Protein AF-A0A2I1HQH7-F1 (afdb_monomer_lite)

pLDDT: mean 82.27, std 16.06, range [28.66, 98.12]

Secondary structure (DSSP, 8-state):
--------SS--HHHHHHHHHHHHHHHSPSS-EEE--S-HHHHHHHHHHHT---HHHHHT-TTHHHHHHHHHHHHHTT-EEE---HHHHHHHHHHHHHHHHHTTSS----------GGGG---S---EETTEE--S-HHHHHHHHHHHHHHHHHHT-TTSHHHHTTGGG--B-HHHHHHHHTTTTTS-TT---HHHHHHHHHHHHHHTT-S--HHHHHHTTBTT---SB-TTT-SS-B--HHHHHH-TTSSS-HHHHHHHHHHHHHHHHHHTT-HHHHHHHHHHHHHHHHHHHSBPSSSTTSBTHHHHHTTPPBTHHHHS-S-HHHHHHHHHHHHHHHHHHIIIIIHHHHHHHHHHHHHTT--TTTTTSBPPGGGSSSS-------TTHHHHHHHHHHHHHHHHHHHHHHHHHHHHHHHHHHHHHHHTT---SS-STT--------------

Structure (mmCIF, N/CA/C/O backbone):
data_AF-A0A2I1HQH7-F1
#
_entry.id   AF-A0A2I1HQH7-F1
#
loop_
_atom_site.group_PDB
_atom_site.id
_atom_site.type_symbol
_atom_site.label_atom_id
_atom_site.label_alt_id
_atom_site.label_comp_id
_atom_site.label_asym_id
_atom_site.label_entity_id
_atom_site.label_seq_id
_atom_site.pdbx_PDB_ins_code
_atom_site.Cartn_x
_atom_site.Cartn_y
_atom_site.Cartn_z
_atom_site.occupancy
_atom_site.B_iso_or_equiv
_atom_site.auth_seq_id
_atom_site.auth_comp_id
_atom_site.auth_asym_id
_atom_site.auth_atom_id
_atom_site.pdbx_PDB_model_num
ATOM 1 N N . MET A 1 1 ? 28.723 6.413 -45.906 1.00 54.91 1 MET A N 1
ATOM 2 C CA . MET A 1 1 ? 28.422 6.917 -44.550 1.00 54.91 1 MET A CA 1
ATOM 3 C C . MET A 1 1 ? 26.971 6.605 -44.263 1.00 54.91 1 MET A C 1
ATOM 5 O O . MET A 1 1 ? 26.124 7.120 -44.978 1.00 54.91 1 MET A O 1
ATOM 9 N N . PHE A 1 2 ? 26.699 5.736 -43.292 1.00 55.69 2 PHE A N 1
ATOM 10 C CA . PHE A 1 2 ? 25.333 5.414 -42.885 1.00 55.69 2 PHE A CA 1
ATOM 11 C C . PHE A 1 2 ? 24.906 6.326 -41.736 1.00 55.69 2 PHE A C 1
ATOM 13 O O . PHE A 1 2 ? 25.672 6.555 -40.801 1.00 55.69 2 PHE A O 1
ATOM 20 N N . LEU A 1 3 ? 23.699 6.872 -41.844 1.00 57.94 3 LEU A N 1
ATOM 21 C CA . LEU A 1 3 ? 23.065 7.704 -40.829 1.00 57.94 3 LEU A CA 1
ATOM 22 C C . LEU A 1 3 ? 21.752 7.032 -40.447 1.00 57.94 3 LEU A C 1
ATOM 24 O O . LEU A 1 3 ? 20.877 6.876 -41.297 1.00 57.94 3 LEU A O 1
ATOM 28 N N . ALA A 1 4 ? 21.629 6.637 -39.186 1.00 59.06 4 ALA A N 1
ATOM 29 C CA . ALA A 1 4 ? 20.387 6.121 -38.635 1.00 59.06 4 ALA A CA 1
ATOM 30 C C . ALA A 1 4 ? 19.684 7.253 -37.881 1.00 59.06 4 ALA A C 1
ATOM 32 O O . ALA A 1 4 ? 20.238 7.804 -36.930 1.00 59.06 4 ALA A O 1
ATOM 33 N N . ASN A 1 5 ? 18.473 7.597 -38.316 1.00 57.72 5 ASN A N 1
ATOM 34 C CA . ASN A 1 5 ? 17.566 8.458 -37.565 1.00 57.72 5 ASN A CA 1
ATOM 35 C C . ASN A 1 5 ? 16.448 7.579 -37.012 1.00 57.72 5 ASN A C 1
ATOM 37 O O . ASN A 1 5 ? 15.877 6.779 -37.748 1.00 57.72 5 ASN A O 1
ATOM 41 N N . TYR A 1 6 ? 16.150 7.728 -35.726 1.00 61.06 6 TYR A N 1
ATOM 42 C CA . TYR A 1 6 ? 15.091 6.986 -35.056 1.00 61.06 6 TYR A CA 1
ATOM 43 C C . TYR A 1 6 ? 13.933 7.934 -34.737 1.00 61.06 6 TYR A C 1
ATOM 45 O O . TYR A 1 6 ? 14.105 8.894 -33.986 1.00 61.06 6 TYR A O 1
ATOM 53 N N . GLU A 1 7 ? 12.763 7.670 -35.314 1.00 51.16 7 GLU A N 1
ATOM 54 C CA . GLU A 1 7 ? 11.510 8.331 -34.953 1.00 51.16 7 GLU A CA 1
ATOM 55 C C . GLU A 1 7 ? 10.745 7.397 -34.015 1.00 51.16 7 GLU A C 1
ATOM 57 O O . GLU A 1 7 ? 10.178 6.397 -34.445 1.00 51.16 7 GLU A O 1
ATOM 62 N N . GLY A 1 8 ? 10.750 7.684 -32.714 1.00 52.06 8 GLY A N 1
ATOM 63 C CA . GLY A 1 8 ? 10.034 6.841 -31.765 1.00 52.06 8 GLY A CA 1
ATOM 64 C C . GLY A 1 8 ? 9.784 7.498 -30.419 1.00 52.06 8 GLY A C 1
ATOM 65 O O . GLY A 1 8 ? 10.428 8.472 -30.030 1.00 52.06 8 GLY A O 1
ATOM 66 N N . ILE A 1 9 ? 8.808 6.945 -29.706 1.00 47.72 9 ILE A N 1
ATOM 67 C CA . ILE A 1 9 ? 8.349 7.426 -28.406 1.00 47.72 9 ILE A CA 1
ATOM 68 C C . ILE A 1 9 ? 9.014 6.560 -27.326 1.00 47.72 9 ILE A C 1
ATOM 70 O O . ILE A 1 9 ? 8.773 5.360 -27.268 1.00 47.72 9 ILE A O 1
ATOM 74 N N . ASN A 1 10 ? 9.821 7.173 -26.450 1.00 54.28 10 ASN A N 1
ATOM 75 C CA . ASN A 1 10 ? 10.355 6.573 -25.213 1.00 54.28 10 ASN A CA 1
ATOM 76 C C . ASN A 1 10 ? 11.191 5.273 -25.348 1.00 54.28 10 ASN A C 1
ATOM 78 O O . ASN A 1 10 ? 11.140 4.424 -24.457 1.00 54.28 10 ASN A O 1
ATOM 82 N N . GLU A 1 11 ? 12.016 5.105 -26.389 1.00 59.31 11 GLU A N 1
ATOM 83 C CA . GLU A 1 11 ? 13.063 4.065 -26.355 1.00 59.31 11 GLU A CA 1
ATOM 84 C C . GLU A 1 11 ? 14.341 4.561 -25.660 1.00 59.31 11 GLU A C 1
ATOM 86 O O . GLU A 1 11 ? 14.730 5.723 -25.772 1.00 59.31 11 GLU A O 1
ATOM 91 N N . ASN A 1 12 ? 14.998 3.665 -24.915 1.00 76.00 12 ASN A N 1
ATOM 92 C CA . ASN A 1 12 ? 16.269 3.944 -24.249 1.00 76.00 12 ASN A CA 1
ATOM 93 C C . ASN A 1 12 ? 17.357 4.233 -25.299 1.00 76.00 12 ASN A C 1
ATOM 95 O O . ASN A 1 12 ? 17.573 3.417 -26.194 1.00 76.00 12 ASN A O 1
ATOM 99 N N . GLU A 1 13 ? 18.070 5.353 -25.152 1.00 80.00 13 GLU A N 1
ATOM 100 C CA . GLU A 1 13 ? 19.149 5.794 -26.050 1.00 80.00 13 GLU A CA 1
ATOM 101 C C . GLU A 1 13 ? 20.171 4.681 -26.346 1.00 80.00 13 GLU A C 1
ATOM 103 O O . GLU A 1 13 ? 20.564 4.479 -27.495 1.00 80.00 13 GLU A O 1
ATOM 108 N N . PHE A 1 14 ? 20.543 3.887 -25.337 1.00 83.81 14 PHE A N 1
ATOM 109 C CA . PHE A 1 14 ? 21.463 2.759 -25.507 1.00 83.81 14 PHE A CA 1
ATOM 110 C C . PHE A 1 14 ? 20.904 1.688 -26.450 1.00 83.81 14 PHE A C 1
ATOM 112 O O . PHE A 1 14 ? 21.641 1.169 -27.286 1.00 83.81 14 PHE A O 1
ATOM 119 N N . LYS A 1 15 ? 19.602 1.387 -26.361 1.00 85.25 15 LYS A N 1
ATOM 120 C CA . LYS A 1 15 ? 18.935 0.395 -27.218 1.00 85.25 15 LYS A CA 1
ATOM 121 C C . LYS A 1 15 ? 18.946 0.846 -28.679 1.00 85.25 15 LYS A C 1
ATOM 123 O O . LYS A 1 15 ? 19.287 0.062 -29.562 1.00 85.25 15 LYS A O 1
ATOM 128 N N . VAL A 1 16 ? 18.656 2.126 -28.922 1.00 82.88 16 VAL A N 1
ATOM 129 C CA . VAL A 1 16 ? 18.683 2.731 -30.265 1.00 82.88 16 VAL A CA 1
ATOM 130 C C . VAL A 1 16 ? 20.082 2.634 -30.879 1.00 82.88 16 VAL A C 1
ATOM 132 O O . VAL A 1 16 ? 20.235 2.257 -32.045 1.00 82.88 16 VAL A O 1
ATOM 135 N N . ILE A 1 17 ? 21.122 2.920 -30.092 1.00 84.31 17 ILE A N 1
ATOM 136 C CA . ILE A 1 17 ? 22.503 2.852 -30.578 1.00 84.31 17 ILE A CA 1
ATOM 137 C C . ILE A 1 17 ? 22.921 1.401 -30.854 1.00 84.31 17 ILE A C 1
ATOM 139 O O . ILE A 1 17 ? 23.508 1.140 -31.902 1.00 84.31 17 ILE A O 1
ATOM 143 N N . LEU A 1 18 ? 22.579 0.446 -29.984 1.00 88.00 18 LEU A N 1
ATOM 144 C CA . LEU A 1 18 ? 22.867 -0.977 -30.215 1.00 88.00 18 LEU A CA 1
ATOM 145 C C . LEU A 1 18 ? 22.186 -1.503 -31.486 1.00 88.00 18 LEU A C 1
ATOM 147 O O . LEU A 1 18 ? 22.831 -2.147 -32.308 1.00 88.00 18 LEU A O 1
ATOM 151 N N . ARG A 1 19 ? 20.916 -1.155 -31.710 1.00 87.19 19 ARG A N 1
ATOM 152 C CA . ARG A 1 19 ? 20.195 -1.492 -32.948 1.00 87.19 19 ARG A CA 1
ATOM 153 C C . ARG A 1 19 ? 20.834 -0.863 -34.191 1.00 87.19 19 ARG A C 1
ATOM 155 O O . ARG A 1 19 ? 20.918 -1.503 -35.235 1.00 87.19 19 ARG A O 1
ATOM 162 N N . SER A 1 20 ? 21.363 0.354 -34.072 1.00 83.44 20 SER A N 1
ATOM 163 C CA . SER A 1 20 ? 22.120 1.005 -35.154 1.00 83.44 20 SER A CA 1
ATOM 164 C C . SER A 1 20 ? 23.433 0.275 -35.470 1.00 83.44 20 SER A C 1
ATOM 166 O O . SER A 1 20 ? 23.826 0.178 -36.636 1.00 83.44 20 SER A O 1
ATOM 168 N N . ILE A 1 21 ? 24.101 -0.274 -34.449 1.00 85.25 21 ILE A N 1
ATOM 169 C CA . ILE A 1 21 ? 25.290 -1.121 -34.622 1.00 85.25 21 ILE A CA 1
ATOM 170 C C . ILE A 1 21 ? 24.912 -2.411 -35.348 1.00 85.25 21 ILE A C 1
ATOM 172 O O . ILE A 1 21 ? 25.583 -2.759 -36.312 1.00 85.25 21 ILE A O 1
ATOM 176 N N . ILE A 1 22 ? 23.819 -3.072 -34.954 1.00 87.81 22 ILE A N 1
ATOM 177 C CA . ILE A 1 22 ? 23.319 -4.287 -35.619 1.00 87.81 22 ILE A CA 1
ATOM 178 C C . ILE A 1 22 ? 23.111 -4.050 -37.118 1.00 87.81 22 ILE A C 1
ATOM 180 O O . ILE A 1 22 ? 23.617 -4.808 -37.938 1.00 87.81 22 ILE A O 1
ATOM 184 N N . LEU A 1 23 ? 22.437 -2.962 -37.491 1.00 85.12 23 LEU A N 1
ATOM 185 C CA . LEU A 1 23 ? 22.231 -2.612 -38.900 1.00 85.12 23 LEU A CA 1
ATOM 186 C C . LEU A 1 23 ? 23.542 -2.365 -39.639 1.00 85.12 23 LEU A C 1
ATOM 188 O O . LEU A 1 23 ? 23.692 -2.773 -40.784 1.00 85.12 23 LEU A O 1
ATOM 192 N N . SER A 1 24 ? 24.493 -1.705 -38.979 1.00 80.69 24 SER A N 1
ATOM 193 C CA . SER A 1 24 ? 25.812 -1.460 -39.560 1.00 80.69 24 SER A CA 1
ATOM 194 C C . SER A 1 24 ? 26.556 -2.776 -39.794 1.00 80.69 24 SER A C 1
ATOM 196 O O . SER A 1 24 ? 27.125 -2.959 -40.864 1.00 80.69 24 SER A O 1
ATOM 198 N N . LEU A 1 25 ? 26.501 -3.707 -38.835 1.00 84.44 25 LEU A N 1
ATOM 199 C CA . LEU A 1 25 ? 27.091 -5.044 -38.948 1.00 84.44 25 LEU A CA 1
ATOM 200 C C . LEU A 1 25 ? 26.479 -5.846 -40.099 1.00 84.44 25 LEU A C 1
ATOM 202 O O . LEU A 1 25 ? 27.218 -6.476 -40.844 1.00 84.44 25 LEU A O 1
ATOM 206 N N . LEU A 1 26 ? 25.160 -5.765 -40.296 1.00 83.06 26 LEU A N 1
ATOM 207 C CA . LEU A 1 26 ? 24.462 -6.450 -41.392 1.00 83.06 26 LEU A CA 1
ATOM 208 C C . LEU A 1 26 ? 24.886 -5.977 -42.793 1.00 83.06 26 LEU A C 1
ATOM 210 O O . LEU A 1 26 ? 24.655 -6.687 -43.768 1.00 83.06 26 LEU A O 1
ATOM 214 N N . ILE A 1 27 ? 25.474 -4.785 -42.906 1.00 80.44 27 ILE A N 1
ATOM 215 C CA . ILE A 1 27 ? 25.915 -4.197 -44.180 1.00 80.44 27 ILE A CA 1
ATOM 216 C C . ILE A 1 27 ? 27.404 -4.482 -44.450 1.00 80.44 27 ILE A C 1
ATOM 218 O O . ILE A 1 27 ? 27.855 -4.392 -45.592 1.00 80.44 27 ILE A O 1
ATOM 222 N N . ILE A 1 28 ? 28.183 -4.804 -43.415 1.00 77.50 28 ILE A N 1
ATOM 223 C CA . ILE A 1 28 ? 29.628 -5.037 -43.518 1.00 77.50 28 ILE A CA 1
ATOM 224 C C . ILE A 1 28 ? 29.901 -6.440 -44.088 1.00 77.50 28 ILE A C 1
ATOM 226 O O . ILE A 1 28 ? 29.181 -7.393 -43.805 1.00 77.50 28 ILE A O 1
ATOM 230 N N . SER A 1 29 ? 30.948 -6.566 -44.909 1.00 61.41 29 SER A N 1
ATOM 231 C CA . SER A 1 29 ? 31.402 -7.840 -45.481 1.00 61.41 29 SER A CA 1
ATOM 232 C C . SER A 1 29 ? 32.109 -8.728 -44.450 1.00 61.41 29 SER A C 1
ATOM 234 O O . SER A 1 29 ? 32.715 -8.225 -43.504 1.00 61.41 29 SER A O 1
ATOM 236 N N . GLU A 1 30 ? 32.086 -10.047 -44.657 1.00 74.69 30 GLU A N 1
ATOM 237 C CA . GLU A 1 30 ? 32.784 -11.028 -43.807 1.00 74.69 30 GLU A CA 1
ATOM 238 C C . GLU A 1 30 ? 34.279 -10.682 -43.633 1.00 74.69 30 GLU A C 1
ATOM 240 O O . GLU A 1 30 ? 34.889 -10.150 -44.565 1.00 74.69 30 GLU A O 1
ATOM 245 N N . LYS A 1 31 ? 34.871 -11.002 -42.467 1.00 75.50 31 LYS A N 1
ATOM 246 C CA . LYS A 1 31 ? 36.291 -10.746 -42.129 1.00 75.50 31 LYS A CA 1
ATOM 247 C C . LYS A 1 31 ? 36.698 -9.270 -42.215 1.00 75.50 31 LYS A C 1
ATOM 249 O O . LYS A 1 31 ? 37.565 -8.888 -43.003 1.00 75.50 31 LYS A O 1
ATOM 254 N N . SER A 1 32 ? 36.051 -8.436 -41.406 1.00 74.94 32 SER A N 1
ATOM 255 C CA . SER A 1 32 ? 36.302 -6.992 -41.358 1.00 74.94 32 SER A CA 1
ATOM 256 C C . SER A 1 32 ? 36.719 -6.529 -39.964 1.00 74.94 32 SER A C 1
ATOM 258 O O . SER A 1 32 ? 36.169 -6.990 -38.964 1.00 74.94 32 SER A O 1
ATOM 260 N N . ASP A 1 33 ? 37.602 -5.532 -39.912 1.00 70.81 33 ASP A N 1
ATOM 261 C CA . ASP A 1 33 ? 37.966 -4.833 -38.677 1.00 70.81 33 ASP A CA 1
ATOM 262 C C . ASP A 1 33 ? 37.023 -3.651 -38.436 1.00 70.81 33 ASP A C 1
ATOM 264 O O . ASP A 1 33 ? 36.843 -2.785 -39.303 1.00 70.81 33 ASP A O 1
ATOM 268 N N . ILE A 1 34 ? 36.441 -3.567 -37.238 1.00 72.94 34 ILE A N 1
ATOM 269 C CA . ILE A 1 34 ? 35.507 -2.498 -36.877 1.00 72.94 34 ILE A CA 1
ATOM 270 C C . ILE A 1 34 ? 36.078 -1.656 -35.741 1.00 72.94 34 ILE A C 1
ATOM 272 O O . ILE A 1 34 ? 36.249 -2.106 -34.610 1.00 72.94 34 ILE A O 1
ATOM 276 N N . VAL A 1 35 ? 36.282 -0.369 -36.026 1.00 68.94 35 VAL A N 1
ATOM 277 C CA . VAL A 1 35 ? 36.577 0.645 -35.008 1.00 68.94 35 VAL A CA 1
ATOM 278 C C . VAL A 1 35 ? 35.274 1.333 -34.615 1.00 68.94 35 VAL A C 1
ATOM 280 O O . VAL A 1 35 ? 34.739 2.171 -35.348 1.00 68.94 35 VAL A O 1
ATOM 283 N N . LEU A 1 36 ? 34.755 1.002 -33.433 1.00 69.38 36 LEU A N 1
ATOM 284 C CA . LEU A 1 36 ? 33.536 1.618 -32.920 1.00 69.38 36 LEU A CA 1
ATOM 285 C C . LEU A 1 36 ? 33.832 3.030 -32.412 1.00 69.38 36 LEU A C 1
ATOM 287 O O . LEU A 1 36 ? 34.158 3.232 -31.252 1.00 69.38 36 LEU A O 1
ATOM 291 N N . GLY A 1 37 ? 33.672 4.049 -33.250 1.00 66.50 37 GLY A N 1
ATOM 292 C CA . GLY A 1 37 ? 33.730 5.452 -32.833 1.00 66.50 37 GLY A CA 1
ATOM 293 C C . GLY A 1 37 ? 32.488 5.910 -32.059 1.00 66.50 37 GLY A C 1
ATOM 294 O O . GLY A 1 37 ? 31.910 6.936 -32.421 1.00 66.50 37 GLY A O 1
ATOM 295 N N . ILE A 1 38 ? 32.052 5.180 -31.031 1.00 67.50 38 ILE A N 1
ATOM 296 C CA . ILE A 1 38 ? 30.807 5.421 -30.276 1.00 67.50 38 ILE A CA 1
ATOM 297 C C . ILE A 1 38 ? 31.091 5.899 -28.842 1.00 67.50 38 ILE A C 1
ATOM 299 O O . ILE A 1 38 ? 32.237 6.137 -28.472 1.00 67.50 38 ILE A O 1
ATOM 303 N N . ASN A 1 39 ? 30.037 6.097 -28.048 1.00 71.94 39 ASN A N 1
ATOM 304 C CA . ASN A 1 39 ? 30.140 6.427 -26.627 1.00 71.94 39 ASN A CA 1
ATOM 305 C C . ASN A 1 39 ? 30.915 5.329 -25.867 1.00 71.94 39 ASN A C 1
ATOM 307 O O . ASN A 1 39 ? 30.580 4.149 -25.991 1.00 71.94 39 ASN A O 1
ATOM 311 N N . GLU A 1 40 ? 31.902 5.714 -25.051 1.00 76.38 40 GLU A N 1
ATOM 312 C CA . GLU A 1 40 ? 32.711 4.793 -24.234 1.00 76.38 40 GLU A CA 1
ATOM 313 C C . GLU A 1 40 ? 31.853 3.876 -23.352 1.00 76.38 40 GLU A C 1
ATOM 315 O O . GLU A 1 40 ? 32.205 2.722 -23.126 1.00 76.38 40 GLU A O 1
ATOM 320 N N . ASN A 1 41 ? 30.695 4.349 -22.885 1.00 81.75 41 ASN A N 1
ATOM 321 C CA . ASN A 1 41 ? 29.784 3.543 -22.072 1.00 81.75 41 ASN A CA 1
ATOM 322 C C . ASN A 1 41 ? 29.188 2.363 -22.854 1.00 81.75 41 ASN A C 1
ATOM 324 O O . ASN A 1 41 ? 28.942 1.310 -22.275 1.00 81.75 41 ASN A O 1
ATOM 328 N N . ILE A 1 42 ? 28.970 2.516 -24.162 1.00 82.12 42 ILE A N 1
ATOM 329 C CA . ILE A 1 42 ? 28.413 1.456 -25.018 1.00 82.12 42 ILE A CA 1
ATOM 330 C C . ILE A 1 42 ? 29.496 0.446 -25.375 1.00 82.12 42 ILE A C 1
ATOM 332 O O . ILE A 1 42 ? 29.241 -0.754 -25.356 1.00 82.12 42 ILE A O 1
ATOM 336 N N . GLN A 1 43 ? 30.720 0.916 -25.628 1.00 79.19 43 GLN A N 1
ATOM 337 C CA . GLN A 1 43 ? 31.875 0.030 -25.788 1.00 79.19 43 GLN A CA 1
ATOM 338 C C . GLN A 1 43 ? 32.096 -0.808 -24.527 1.00 79.19 43 GLN A C 1
ATOM 340 O O . GLN A 1 43 ? 32.211 -2.027 -24.615 1.00 79.19 43 GLN A O 1
ATOM 345 N N . LYS A 1 44 ? 32.076 -0.169 -23.348 1.00 84.25 44 LYS A N 1
ATOM 346 C CA . LYS A 1 44 ? 32.149 -0.867 -22.060 1.00 84.25 44 LYS A CA 1
ATOM 347 C C . LYS A 1 44 ? 31.025 -1.884 -21.919 1.00 84.25 44 LYS A C 1
ATOM 349 O O . LYS A 1 44 ? 31.317 -3.016 -21.577 1.00 84.25 44 LYS A O 1
ATOM 354 N N . LEU A 1 45 ? 29.782 -1.530 -22.251 1.00 87.81 45 LEU A N 1
ATOM 355 C CA . LEU A 1 45 ? 28.644 -2.452 -22.194 1.00 87.81 45 LEU A CA 1
ATOM 356 C C . LEU A 1 45 ? 28.845 -3.699 -23.076 1.00 87.81 45 LEU A C 1
ATOM 358 O O . LEU A 1 45 ? 28.618 -4.813 -22.609 1.00 87.81 45 LEU A O 1
ATOM 362 N N . ILE A 1 46 ? 29.283 -3.526 -24.328 1.00 86.88 46 ILE A N 1
ATOM 363 C CA . ILE A 1 46 ? 29.545 -4.640 -25.257 1.00 86.88 46 ILE A CA 1
ATOM 364 C C . ILE A 1 46 ? 30.700 -5.507 -24.738 1.00 86.88 46 ILE A C 1
ATOM 366 O O . ILE A 1 46 ? 30.572 -6.730 -24.669 1.00 86.88 46 ILE A O 1
ATOM 370 N N . ASN A 1 47 ? 31.803 -4.883 -24.319 1.00 84.50 47 ASN A N 1
ATOM 371 C CA . ASN A 1 47 ? 32.980 -5.589 -23.813 1.00 84.50 47 ASN A CA 1
ATOM 372 C C . ASN A 1 47 ? 32.681 -6.329 -22.502 1.00 84.50 47 ASN A C 1
ATOM 374 O O . ASN A 1 47 ? 33.070 -7.483 -22.341 1.00 84.50 47 ASN A O 1
ATOM 378 N N . GLU A 1 48 ? 31.962 -5.697 -21.574 1.00 87.88 48 GLU A N 1
ATOM 379 C CA . GLU A 1 48 ? 31.514 -6.317 -20.327 1.00 87.88 48 GLU A CA 1
ATOM 380 C C . GLU A 1 48 ? 30.588 -7.496 -20.590 1.00 87.88 48 GLU A C 1
ATOM 382 O O . GLU A 1 48 ? 30.691 -8.488 -19.876 1.00 87.88 48 GLU A O 1
ATOM 387 N N . PHE A 1 49 ? 29.702 -7.410 -21.588 1.00 89.69 49 PHE A N 1
ATOM 388 C CA . PHE A 1 49 ? 28.839 -8.522 -21.967 1.00 89.69 49 PHE A CA 1
ATOM 389 C C . PHE A 1 49 ? 29.663 -9.690 -22.513 1.00 89.69 49 PHE A C 1
ATOM 391 O O . PHE A 1 49 ? 29.574 -10.779 -21.951 1.00 89.69 49 PHE A O 1
ATOM 398 N N . ARG A 1 50 ? 30.518 -9.462 -23.519 1.00 86.44 50 ARG A N 1
ATOM 399 C CA . ARG A 1 50 ? 31.351 -10.507 -24.149 1.00 86.44 50 ARG A CA 1
ATOM 400 C C . ARG A 1 50 ? 32.278 -11.206 -23.160 1.00 86.44 50 ARG A C 1
ATOM 402 O O . ARG A 1 50 ? 32.336 -12.429 -23.100 1.00 86.44 50 ARG A O 1
ATOM 409 N N . ASN A 1 51 ? 32.941 -10.426 -22.310 1.00 85.88 51 ASN A N 1
ATOM 410 C CA . ASN A 1 51 ? 33.887 -10.948 -21.324 1.00 85.88 51 ASN A CA 1
ATOM 411 C C . ASN A 1 51 ? 33.200 -11.550 -20.083 1.00 85.88 51 ASN A C 1
ATOM 413 O O . ASN A 1 51 ? 33.873 -12.019 -19.161 1.00 85.88 51 ASN A O 1
ATOM 417 N N . ASN A 1 52 ? 31.864 -11.535 -20.010 1.00 84.75 52 ASN A N 1
ATOM 418 C CA . ASN A 1 52 ? 31.140 -12.079 -18.870 1.00 84.75 52 ASN A CA 1
ATOM 419 C C . ASN A 1 52 ? 31.036 -13.603 -18.948 1.00 84.75 52 ASN A C 1
ATOM 421 O O . ASN A 1 52 ? 30.238 -14.147 -19.707 1.00 84.75 52 ASN A O 1
ATOM 425 N N . SER A 1 53 ? 31.738 -14.299 -18.059 1.00 81.31 53 SER A N 1
ATOM 426 C CA . SER A 1 53 ? 31.593 -15.752 -17.901 1.00 81.31 53 SER A CA 1
ATOM 427 C C . SER A 1 53 ? 30.278 -16.171 -17.226 1.00 81.31 53 SER A C 1
ATOM 429 O O . SER A 1 53 ? 29.936 -17.351 -17.191 1.00 81.31 53 SER A O 1
ATOM 431 N N . SER A 1 54 ? 29.514 -15.227 -16.663 1.00 86.38 54 SER A N 1
ATOM 432 C CA . SER A 1 54 ? 28.251 -15.526 -15.994 1.00 86.38 54 SER A CA 1
ATOM 433 C C . SER A 1 54 ? 27.061 -15.354 -16.936 1.00 86.38 54 SER A C 1
ATOM 435 O O . SER A 1 54 ? 26.534 -14.249 -17.086 1.00 86.38 54 SER A O 1
ATOM 437 N N . ASN A 1 55 ? 26.538 -16.473 -17.448 1.00 82.94 55 ASN A N 1
ATOM 438 C CA . ASN A 1 55 ? 25.277 -16.499 -18.205 1.00 82.94 55 ASN A CA 1
ATOM 439 C C . ASN A 1 55 ? 24.143 -15.794 -17.449 1.00 82.94 55 ASN A C 1
ATOM 441 O O . ASN A 1 55 ? 23.377 -15.036 -18.032 1.00 82.94 55 ASN A O 1
ATOM 445 N N . ARG A 1 56 ? 24.092 -15.957 -16.120 1.00 82.75 56 ARG A N 1
ATOM 446 C CA . ARG A 1 56 ? 23.125 -15.266 -15.257 1.00 82.75 56 ARG A CA 1
ATOM 447 C C . ARG A 1 56 ? 23.212 -13.738 -15.366 1.00 82.75 56 ARG A C 1
ATOM 449 O O . ARG A 1 56 ? 22.183 -13.076 -15.332 1.00 82.75 56 ARG A O 1
ATOM 456 N N . LYS A 1 57 ? 24.417 -13.165 -15.423 1.00 83.56 57 LYS A N 1
ATOM 457 C CA . LYS A 1 57 ? 24.578 -11.709 -15.550 1.00 83.56 57 LYS A CA 1
ATOM 458 C C . LYS A 1 57 ? 24.215 -11.234 -16.957 1.00 83.56 57 LYS A C 1
ATOM 460 O O . LYS A 1 57 ? 23.580 -10.193 -17.065 1.00 83.56 57 LYS A O 1
ATOM 465 N N . LYS A 1 58 ? 24.557 -12.009 -17.996 1.00 87.06 58 LYS A N 1
ATOM 466 C CA . LYS A 1 58 ? 24.181 -11.718 -19.389 1.00 87.06 58 LYS A CA 1
ATOM 467 C C . LYS A 1 58 ? 22.660 -11.605 -19.545 1.00 87.06 58 LYS A C 1
ATOM 469 O O . LYS A 1 58 ? 22.172 -10.576 -19.999 1.00 87.06 58 LYS A O 1
ATOM 474 N N . ILE A 1 59 ? 21.909 -12.606 -19.078 1.00 87.06 59 ILE A N 1
ATOM 475 C CA . ILE A 1 59 ? 20.438 -12.636 -19.200 1.00 87.06 59 ILE A CA 1
ATOM 476 C C . ILE A 1 59 ? 19.711 -11.556 -18.374 1.00 87.06 59 ILE A C 1
ATOM 478 O O . ILE A 1 59 ? 18.556 -11.224 -18.644 1.00 87.06 59 ILE A O 1
ATOM 482 N N . ASP A 1 60 ? 20.369 -11.015 -17.345 1.00 85.31 60 ASP A N 1
ATOM 483 C CA . ASP A 1 60 ? 19.842 -9.930 -16.512 1.00 85.31 60 ASP A CA 1
ATOM 484 C C . ASP A 1 60 ? 20.087 -8.540 -17.140 1.00 85.31 60 ASP A C 1
ATOM 486 O O . ASP A 1 60 ? 19.634 -7.545 -16.575 1.00 85.31 60 ASP A O 1
ATOM 490 N N . SER A 1 61 ? 20.757 -8.459 -18.298 1.00 88.31 61 SER A N 1
ATOM 491 C CA . SER A 1 61 ? 20.911 -7.219 -19.067 1.00 88.31 61 SER A CA 1
ATOM 492 C C . SER A 1 61 ? 19.591 -6.802 -19.713 1.00 88.31 61 SER A C 1
ATOM 494 O O . SER A 1 61 ? 18.939 -7.611 -20.373 1.00 88.31 61 SER A O 1
ATOM 496 N N . ASP A 1 62 ? 19.225 -5.525 -19.590 1.00 86.38 62 ASP A N 1
ATOM 497 C CA . ASP A 1 62 ? 18.051 -4.957 -20.268 1.00 86.38 62 ASP A CA 1
ATOM 498 C C . ASP A 1 62 ? 18.205 -4.929 -21.806 1.00 86.38 62 ASP A C 1
ATOM 500 O O . ASP A 1 62 ? 17.206 -4.800 -22.509 1.00 86.38 62 ASP A O 1
ATOM 504 N N . PHE A 1 63 ? 19.432 -5.093 -22.319 1.00 89.69 63 PHE A N 1
ATOM 505 C CA . PHE A 1 63 ? 19.773 -5.149 -23.752 1.00 89.69 63 PHE A CA 1
ATOM 506 C C . PHE A 1 63 ? 20.245 -6.547 -24.183 1.00 89.69 63 PHE A C 1
ATOM 508 O O . PHE A 1 63 ? 21.083 -6.682 -25.073 1.00 89.69 63 PHE A O 1
ATOM 515 N N . TYR A 1 64 ? 19.812 -7.593 -23.469 1.00 90.31 64 TYR A N 1
ATOM 516 C CA . TYR A 1 64 ? 20.293 -8.962 -23.672 1.00 90.31 64 TYR A CA 1
ATOM 517 C C . TYR A 1 64 ? 20.143 -9.425 -25.124 1.00 90.31 64 TYR A C 1
ATOM 519 O O . TYR A 1 64 ? 21.107 -9.941 -25.678 1.00 90.31 64 TYR A O 1
ATOM 527 N N . LEU A 1 65 ? 18.978 -9.208 -25.740 1.00 89.75 65 LEU A N 1
ATOM 528 C CA . LEU A 1 65 ? 18.707 -9.623 -27.116 1.00 89.75 65 LEU A CA 1
ATOM 529 C C . LEU A 1 65 ? 19.655 -8.949 -28.119 1.00 89.75 65 LEU A C 1
ATOM 531 O O . LEU A 1 65 ? 20.286 -9.636 -28.918 1.00 89.75 65 LEU A O 1
ATOM 535 N N . GLU A 1 66 ? 19.807 -7.623 -28.047 1.00 91.12 66 GLU A N 1
ATOM 536 C CA . GLU A 1 66 ? 20.693 -6.879 -28.945 1.00 91.12 66 GLU A CA 1
ATOM 537 C C . GLU A 1 66 ? 22.162 -7.274 -28.758 1.00 91.12 66 GLU A C 1
ATOM 539 O O . GLU A 1 66 ? 22.882 -7.480 -29.734 1.00 91.12 66 GLU A O 1
ATOM 544 N N . LEU A 1 67 ? 22.616 -7.396 -27.508 1.00 91.94 67 LEU A N 1
ATOM 545 C CA . LEU A 1 67 ? 24.004 -7.737 -27.197 1.00 91.94 67 LEU A CA 1
ATOM 546 C C . LEU A 1 67 ? 24.343 -9.177 -27.587 1.00 91.94 67 LEU A C 1
ATOM 548 O O . LEU A 1 67 ? 25.429 -9.416 -28.110 1.00 91.94 67 LEU A O 1
ATOM 552 N N . LEU A 1 68 ? 23.418 -10.117 -27.375 1.00 91.50 68 LEU A N 1
ATOM 553 C CA . LEU A 1 68 ? 23.589 -11.511 -27.777 1.00 91.50 68 LEU A CA 1
ATOM 554 C C . LEU A 1 68 ? 23.641 -11.644 -29.301 1.00 91.50 68 LEU A C 1
ATOM 556 O O . LEU A 1 68 ? 24.473 -12.384 -29.818 1.00 91.50 68 LEU A O 1
ATOM 560 N N . PHE A 1 69 ? 22.790 -10.908 -30.023 1.00 91.00 69 PHE A N 1
ATOM 561 C CA . PHE A 1 69 ? 22.856 -10.869 -31.481 1.00 91.00 69 PHE A CA 1
ATOM 562 C C . PHE A 1 69 ? 24.218 -10.357 -31.959 1.00 91.00 69 PHE A C 1
ATOM 564 O O . PHE A 1 69 ? 24.839 -10.992 -32.805 1.00 91.00 69 PHE A O 1
ATOM 571 N N . ILE A 1 70 ? 24.700 -9.239 -31.402 1.00 90.00 70 ILE A N 1
ATOM 572 C CA . ILE A 1 70 ? 26.005 -8.660 -31.755 1.00 90.00 70 ILE A CA 1
ATOM 573 C C . ILE A 1 70 ? 27.138 -9.656 -31.476 1.00 90.00 70 ILE A C 1
ATOM 575 O O . ILE A 1 70 ? 27.968 -9.870 -32.353 1.00 90.00 70 ILE A O 1
ATOM 579 N N . GLU A 1 71 ? 27.166 -10.274 -30.291 1.00 90.00 71 GLU A N 1
ATOM 580 C CA . GLU A 1 71 ? 28.166 -11.284 -29.913 1.00 90.00 71 GLU A CA 1
ATOM 581 C C . GLU A 1 71 ? 28.194 -12.442 -30.923 1.00 90.00 71 GLU A C 1
ATOM 583 O O . GLU A 1 71 ? 29.227 -12.689 -31.543 1.00 90.00 71 GLU A O 1
ATOM 588 N N . ASN A 1 72 ? 27.039 -13.062 -31.178 1.00 89.62 72 ASN A N 1
ATOM 589 C CA . ASN A 1 72 ? 26.926 -14.196 -32.095 1.00 89.62 72 ASN A CA 1
ATOM 590 C C . ASN A 1 72 ? 27.251 -13.823 -33.550 1.00 89.62 72 ASN A C 1
ATOM 592 O O . ASN A 1 72 ? 27.836 -14.621 -34.279 1.00 89.62 72 ASN A O 1
ATOM 596 N N . PHE A 1 73 ? 26.871 -12.621 -33.997 1.00 89.12 73 PHE A N 1
ATOM 597 C CA . PHE A 1 73 ? 27.156 -12.154 -35.355 1.00 89.12 73 PHE A CA 1
ATOM 598 C C . PHE A 1 73 ? 28.657 -11.941 -35.561 1.00 89.12 73 PHE A C 1
ATOM 600 O O . PHE A 1 73 ? 29.216 -12.382 -36.562 1.00 89.12 73 PHE A O 1
ATOM 607 N N . ILE A 1 74 ? 29.315 -11.297 -34.597 1.00 87.25 74 ILE A N 1
ATOM 608 C CA . ILE A 1 74 ? 30.756 -11.041 -34.629 1.00 87.25 74 ILE A CA 1
ATOM 609 C C . ILE A 1 74 ? 31.539 -12.354 -34.642 1.00 87.25 74 ILE A C 1
ATOM 611 O O . ILE A 1 74 ? 32.450 -12.500 -35.451 1.00 87.25 74 ILE A O 1
ATOM 615 N N . GLU A 1 75 ? 31.157 -13.314 -33.794 1.00 86.75 75 GLU A N 1
ATOM 616 C CA . GLU A 1 75 ? 31.785 -14.640 -33.753 1.00 86.75 75 GLU A CA 1
ATOM 617 C C . GLU A 1 75 ? 31.579 -15.415 -35.058 1.00 86.75 75 GLU A C 1
ATOM 619 O O . GLU A 1 75 ? 32.517 -16.013 -35.579 1.00 86.75 75 GLU A O 1
ATOM 624 N N . LYS A 1 76 ? 30.367 -15.378 -35.623 1.00 88.31 76 LYS A N 1
ATOM 625 C CA . LYS A 1 76 ? 30.037 -16.105 -36.855 1.00 88.31 76 LYS A CA 1
ATOM 626 C C . LYS A 1 76 ? 30.819 -15.608 -38.074 1.00 88.31 76 LYS A C 1
ATOM 628 O O . LYS A 1 76 ? 31.172 -16.421 -38.925 1.00 88.31 76 LYS A O 1
ATOM 633 N N . TYR A 1 77 ? 31.038 -14.299 -38.180 1.00 86.94 77 TYR A N 1
ATOM 634 C CA . TYR A 1 77 ? 31.664 -13.674 -39.352 1.00 86.94 77 TYR A CA 1
ATOM 635 C C . TYR A 1 77 ? 33.123 -13.256 -39.134 1.00 86.94 77 TYR A C 1
ATOM 637 O O . TYR A 1 77 ? 33.682 -12.570 -39.994 1.00 86.94 77 TYR A O 1
ATOM 645 N N . ASP A 1 78 ? 33.724 -13.685 -38.019 1.00 83.50 78 ASP A N 1
ATOM 646 C CA . ASP A 1 78 ? 35.125 -13.432 -37.664 1.00 83.50 78 ASP A CA 1
ATOM 647 C C . ASP A 1 78 ? 35.477 -11.935 -37.746 1.00 83.50 78 ASP A C 1
ATOM 649 O O . ASP A 1 78 ? 36.380 -11.505 -38.462 1.00 83.50 78 ASP A O 1
ATOM 653 N N . ILE A 1 79 ? 34.658 -11.115 -37.080 1.00 83.88 79 ILE A N 1
ATOM 654 C CA . ILE A 1 79 ? 34.804 -9.656 -37.037 1.00 83.88 79 ILE A CA 1
ATOM 655 C C . ILE A 1 79 ? 35.615 -9.273 -35.795 1.00 83.88 79 ILE A C 1
ATOM 657 O O . ILE A 1 79 ? 35.288 -9.684 -34.681 1.00 83.88 79 ILE A O 1
ATOM 661 N N . GLU A 1 80 ? 36.625 -8.417 -35.943 1.00 78.38 80 GLU A N 1
ATOM 662 C CA . GLU A 1 80 ? 37.393 -7.910 -34.802 1.00 78.38 80 GLU A CA 1
ATOM 663 C C . GLU A 1 80 ? 36.929 -6.494 -34.412 1.00 78.38 80 GLU A C 1
ATOM 665 O O . GLU A 1 80 ? 36.915 -5.570 -35.230 1.00 78.38 80 GLU A O 1
ATOM 670 N N . ILE A 1 81 ? 36.531 -6.302 -33.144 1.00 75.19 81 ILE A N 1
ATOM 671 C CA . ILE A 1 81 ? 36.285 -4.961 -32.585 1.00 75.19 81 ILE A CA 1
ATOM 672 C C . ILE A 1 81 ? 37.603 -4.437 -32.019 1.00 75.19 81 ILE A C 1
ATOM 674 O O . ILE A 1 81 ? 38.090 -4.949 -31.013 1.00 75.19 81 ILE A O 1
ATOM 678 N N . LEU A 1 82 ? 38.135 -3.381 -32.631 1.00 70.38 82 LEU A N 1
ATOM 679 C CA . LEU A 1 82 ? 39.390 -2.759 -32.216 1.00 70.38 82 LEU A CA 1
ATOM 680 C C . LEU A 1 82 ? 39.163 -1.624 -31.208 1.00 70.38 82 LEU A C 1
ATOM 682 O O . LEU A 1 82 ? 38.311 -0.750 -31.408 1.00 70.38 82 LEU A O 1
ATOM 686 N N . ASP A 1 83 ? 40.001 -1.580 -30.170 1.00 65.44 83 ASP A N 1
ATOM 687 C CA . ASP A 1 83 ? 40.036 -0.477 -29.209 1.00 65.44 83 ASP A CA 1
ATOM 688 C C . ASP A 1 83 ? 40.567 0.828 -29.837 1.00 65.44 83 ASP A C 1
ATOM 690 O O . ASP A 1 83 ? 41.407 0.854 -30.748 1.00 65.44 83 ASP A O 1
ATOM 694 N N . LEU A 1 84 ? 40.087 1.963 -29.319 1.00 64.44 84 LEU A N 1
ATOM 695 C CA . LEU A 1 84 ? 40.522 3.294 -29.749 1.00 64.44 84 LEU A CA 1
ATOM 696 C C . LEU A 1 84 ? 41.953 3.582 -29.267 1.00 64.44 84 LEU A C 1
ATOM 698 O O . LEU A 1 84 ? 42.173 3.993 -28.132 1.00 64.44 84 LEU A O 1
ATOM 702 N N . ASN A 1 85 ? 42.934 3.445 -30.159 1.00 68.25 85 ASN A N 1
ATOM 703 C CA . ASN A 1 85 ? 44.298 3.944 -29.947 1.00 68.25 85 ASN A CA 1
ATOM 704 C C . ASN A 1 85 ? 44.475 5.380 -30.501 1.00 68.25 85 ASN A C 1
ATOM 706 O O . ASN A 1 85 ? 43.628 5.888 -31.239 1.00 68.25 85 ASN A O 1
ATOM 710 N N . ALA A 1 86 ? 45.588 6.056 -30.181 1.00 64.88 86 ALA A N 1
ATOM 711 C CA . ALA A 1 86 ? 45.831 7.453 -30.583 1.00 64.88 86 ALA A CA 1
ATOM 712 C C . ALA A 1 86 ? 45.760 7.688 -32.110 1.00 64.88 86 ALA A C 1
ATOM 714 O O . ALA A 1 86 ? 45.327 8.751 -32.564 1.00 64.88 86 ALA A O 1
ATOM 715 N N . ARG A 1 87 ? 46.141 6.681 -32.908 1.00 66.81 87 ARG A N 1
ATOM 716 C CA . ARG A 1 87 ? 46.101 6.715 -34.378 1.00 66.81 87 ARG A CA 1
ATOM 717 C C . ARG A 1 87 ? 44.665 6.593 -34.898 1.00 66.81 87 ARG A C 1
ATOM 719 O O . ARG A 1 87 ? 44.221 7.440 -35.672 1.00 66.81 87 ARG A O 1
ATOM 726 N N . ASN A 1 88 ? 43.919 5.607 -34.408 1.00 66.81 88 ASN A N 1
ATOM 727 C CA . ASN A 1 88 ? 42.527 5.348 -34.772 1.00 66.81 88 ASN A CA 1
ATOM 728 C C . ASN A 1 88 ? 41.596 6.459 -34.268 1.00 66.81 88 ASN A C 1
ATOM 730 O O . ASN A 1 88 ? 40.635 6.810 -34.950 1.00 66.81 88 ASN A O 1
ATOM 734 N N . TYR A 1 89 ? 41.908 7.090 -33.132 1.00 69.44 89 TYR A N 1
ATOM 735 C CA . TYR A 1 89 ? 41.166 8.239 -32.612 1.00 69.44 89 TYR A CA 1
ATOM 736 C C . TYR A 1 89 ? 41.231 9.445 -33.557 1.00 69.44 89 TYR A C 1
ATOM 738 O O . TYR A 1 89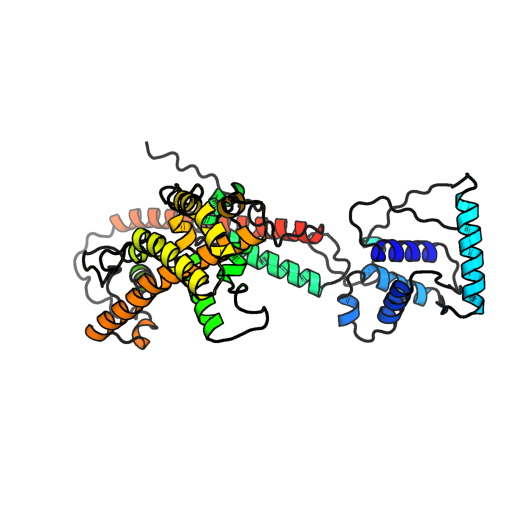 ? 40.202 10.063 -33.841 1.00 69.44 89 TYR A O 1
ATOM 746 N N . LYS A 1 90 ? 42.419 9.763 -34.091 1.00 70.75 90 LYS A N 1
ATOM 747 C CA . LYS A 1 90 ? 42.594 10.870 -35.043 1.00 70.75 90 LYS A CA 1
ATOM 748 C C . LYS A 1 90 ? 41.812 10.621 -36.337 1.00 70.75 90 LYS A C 1
ATOM 750 O O . LYS A 1 90 ? 41.059 11.494 -36.762 1.00 70.75 90 LYS A O 1
ATOM 755 N N . ILE A 1 91 ? 41.901 9.402 -36.874 1.00 73.25 91 ILE A N 1
ATOM 756 C CA . ILE A 1 91 ? 41.143 8.961 -38.058 1.00 73.25 91 ILE A CA 1
ATOM 757 C C . ILE A 1 91 ? 39.631 9.055 -37.799 1.00 73.25 91 ILE A C 1
ATOM 759 O O . ILE A 1 91 ? 38.896 9.647 -38.585 1.00 73.25 91 ILE A O 1
ATOM 763 N N . THR A 1 92 ? 39.160 8.549 -36.657 1.00 69.88 92 THR A N 1
ATOM 764 C CA . THR A 1 92 ? 37.739 8.595 -36.271 1.00 69.88 92 THR A CA 1
ATOM 765 C C . THR A 1 92 ? 37.242 10.036 -36.126 1.00 69.88 92 THR A C 1
ATOM 767 O O . THR A 1 92 ? 36.136 10.361 -36.556 1.00 69.88 92 THR A O 1
ATOM 770 N N . LYS A 1 93 ? 38.053 10.933 -35.547 1.00 74.62 93 LYS A N 1
ATOM 771 C CA . LYS A 1 93 ? 37.724 12.358 -35.396 1.00 74.62 93 LYS A CA 1
ATOM 772 C C . LYS A 1 93 ? 37.600 13.057 -36.752 1.00 74.62 93 LYS A C 1
ATOM 774 O O . LYS A 1 93 ? 36.648 13.808 -36.952 1.00 74.62 93 LYS A O 1
ATOM 779 N N . GLU A 1 94 ? 38.513 12.784 -37.679 1.00 76.56 94 GLU A N 1
ATOM 780 C CA . GLU A 1 94 ? 38.457 13.305 -39.049 1.00 76.56 94 GLU A CA 1
ATOM 781 C C . GLU A 1 94 ? 37.238 12.767 -39.815 1.00 76.56 94 GLU A C 1
ATOM 783 O O . GLU A 1 94 ? 36.516 13.544 -40.442 1.00 76.56 94 GLU A O 1
ATOM 788 N N . LEU A 1 95 ? 36.936 11.468 -39.703 1.00 73.75 95 LEU A N 1
ATOM 789 C CA . LEU A 1 95 ? 35.743 10.859 -40.305 1.00 73.75 95 LEU A CA 1
ATOM 790 C C . LEU A 1 95 ? 34.442 11.446 -39.738 1.00 73.75 95 LEU A C 1
ATOM 792 O O . LEU A 1 95 ? 33.517 11.715 -40.500 1.00 73.75 95 LEU A O 1
ATOM 796 N N . ARG A 1 96 ? 34.375 11.717 -38.426 1.00 72.44 96 ARG A N 1
ATOM 797 C CA . ARG A 1 96 ? 33.227 12.394 -37.793 1.00 72.44 96 ARG A CA 1
ATOM 798 C C . ARG A 1 96 ? 33.031 13.822 -38.314 1.00 72.44 96 ARG A C 1
ATOM 800 O O . ARG A 1 96 ? 31.890 14.251 -38.472 1.00 72.44 96 ARG A O 1
ATOM 807 N N . LEU A 1 97 ? 34.112 14.566 -38.564 1.00 78.06 97 LEU A N 1
ATOM 808 C CA . LEU A 1 97 ? 34.035 15.921 -39.127 1.00 78.06 97 LEU A CA 1
ATOM 809 C C . LEU A 1 97 ? 33.526 15.887 -40.570 1.00 78.06 97 LEU A C 1
ATOM 811 O O . LEU A 1 97 ? 32.526 16.540 -40.863 1.00 78.06 97 LEU A O 1
ATOM 815 N N . LYS A 1 98 ? 34.116 15.031 -41.415 1.00 73.19 98 LYS A N 1
ATOM 816 C CA . LYS A 1 98 ? 33.634 14.791 -42.786 1.00 73.19 98 LYS A CA 1
ATOM 817 C C . LYS A 1 98 ? 32.169 14.358 -42.801 1.00 73.19 98 LYS A C 1
ATOM 819 O O . LYS A 1 98 ? 31.395 14.798 -43.644 1.00 73.19 98 LYS A O 1
ATOM 824 N N . ALA A 1 99 ? 31.757 13.543 -41.830 1.00 69.62 99 ALA A N 1
ATOM 825 C CA . ALA A 1 99 ? 30.374 13.114 -41.714 1.00 69.62 99 ALA A CA 1
ATOM 826 C C . ALA A 1 99 ? 29.399 14.257 -41.406 1.00 69.62 99 ALA A C 1
ATOM 828 O O . ALA A 1 99 ? 28.323 14.339 -41.998 1.00 69.62 99 ALA A O 1
ATOM 829 N N . ARG A 1 100 ? 29.790 15.175 -40.516 1.00 71.12 100 ARG A N 1
ATOM 830 C CA . ARG A 1 100 ? 29.016 16.386 -40.200 1.00 71.12 100 ARG A CA 1
ATOM 831 C C . ARG A 1 100 ? 28.936 17.363 -41.368 1.00 71.12 100 ARG A C 1
ATOM 833 O O . ARG A 1 100 ? 27.942 18.073 -41.484 1.00 71.12 100 ARG A O 1
ATOM 840 N N . GLU A 1 101 ? 29.961 17.419 -42.209 1.00 74.25 101 GLU A N 1
ATOM 841 C CA . GLU A 1 101 ? 29.962 18.239 -43.424 1.00 74.25 101 GLU A CA 1
ATOM 842 C C . GLU A 1 101 ? 29.058 17.639 -44.504 1.00 74.25 101 GLU A C 1
ATOM 844 O O . GLU A 1 101 ? 28.204 18.345 -45.035 1.00 74.25 101 GLU A O 1
ATOM 849 N N . ASN A 1 102 ? 29.139 16.324 -44.730 1.00 67.00 102 ASN A N 1
ATOM 850 C CA . ASN A 1 102 ? 28.271 15.602 -45.666 1.00 67.00 102 ASN A CA 1
ATOM 851 C C . ASN A 1 102 ? 26.783 15.644 -45.274 1.00 67.00 102 ASN A C 1
ATOM 853 O O . ASN A 1 102 ? 25.916 15.567 -46.136 1.00 67.00 102 ASN A O 1
ATOM 857 N N . LEU A 1 103 ? 26.465 15.804 -43.984 1.00 66.62 103 LEU A N 1
ATOM 858 C CA . LEU A 1 103 ? 25.096 16.042 -43.502 1.00 66.62 103 LEU A CA 1
ATOM 859 C C . LEU A 1 103 ? 24.507 17.383 -43.982 1.00 66.62 103 LEU A C 1
ATOM 861 O O . LEU A 1 103 ? 23.288 17.545 -43.984 1.00 66.62 103 LEU A O 1
ATOM 865 N N . LYS A 1 104 ? 25.351 18.352 -44.363 1.00 69.75 104 LYS A N 1
ATOM 866 C CA . LYS A 1 104 ? 24.921 19.673 -44.848 1.00 69.75 104 LYS A CA 1
ATOM 867 C C . LYS A 1 104 ? 24.678 19.695 -46.362 1.00 69.75 104 LYS A C 1
ATOM 869 O O . LYS A 1 104 ? 23.877 20.511 -46.816 1.00 69.75 104 LYS A O 1
ATOM 874 N N . SER A 1 105 ? 25.327 18.819 -47.137 1.00 59.25 105 SER A N 1
ATOM 875 C CA . SER A 1 105 ? 25.120 18.686 -48.585 1.00 59.25 105 SER A CA 1
ATOM 876 C C . SER A 1 105 ? 23.949 17.742 -48.876 1.00 59.25 105 SER A C 1
ATOM 878 O O . SER A 1 105 ? 23.995 16.545 -48.607 1.00 59.25 105 SER A O 1
ATOM 880 N N . LYS A 1 106 ? 22.847 18.302 -49.379 1.00 63.09 106 LYS A N 1
ATOM 881 C CA . LYS A 1 106 ? 21.576 17.596 -49.582 1.00 63.09 106 LYS A CA 1
ATOM 882 C C . LYS A 1 106 ? 21.617 16.678 -50.805 1.00 63.09 106 LYS A C 1
ATOM 884 O O . LYS A 1 106 ? 21.540 17.170 -51.919 1.00 63.09 106 LYS A O 1
ATOM 889 N N . GLU A 1 107 ? 21.633 15.375 -50.544 1.00 61.72 107 GLU A N 1
ATOM 890 C CA . GLU A 1 107 ? 20.872 14.322 -51.240 1.00 61.72 107 GLU A CA 1
ATOM 891 C C . GLU A 1 107 ? 20.985 13.039 -50.393 1.00 61.72 107 GLU A C 1
ATOM 893 O O . GLU A 1 107 ? 21.826 12.171 -50.609 1.00 61.72 107 GLU A O 1
ATOM 898 N N . ILE A 1 108 ? 20.191 12.963 -49.318 1.00 63.00 108 ILE A N 1
ATOM 899 C CA . ILE A 1 108 ? 20.143 11.780 -48.447 1.00 63.00 108 ILE A CA 1
ATOM 900 C C . ILE A 1 108 ? 19.051 10.858 -48.984 1.00 63.00 108 ILE A C 1
ATOM 902 O O . ILE A 1 108 ? 17.867 11.189 -48.893 1.00 63.00 108 ILE A O 1
ATOM 906 N N . ILE A 1 109 ? 19.440 9.695 -49.505 1.00 66.31 109 ILE A N 1
ATOM 907 C CA . ILE A 1 109 ? 18.495 8.620 -49.817 1.00 66.31 109 ILE A CA 1
ATOM 908 C C . ILE A 1 109 ? 17.984 8.068 -48.484 1.00 66.31 109 ILE A C 1
ATOM 910 O O . ILE A 1 109 ? 18.750 7.516 -47.693 1.00 66.31 109 ILE A O 1
ATOM 914 N N . LYS A 1 110 ? 16.693 8.270 -48.211 1.00 66.75 110 LYS A N 1
ATOM 915 C CA . LYS A 1 110 ? 16.052 7.808 -46.979 1.00 66.75 110 LYS A CA 1
ATOM 916 C C . LYS A 1 110 ? 15.479 6.415 -47.187 1.00 66.75 110 LYS A C 1
ATOM 918 O O . LYS A 1 110 ? 14.615 6.226 -48.038 1.00 66.75 110 LYS A O 1
ATOM 923 N N . TYR A 1 111 ? 15.926 5.478 -46.364 1.00 69.00 111 TYR A N 1
ATOM 924 C CA . TYR A 1 111 ? 15.321 4.160 -46.240 1.00 69.00 111 TYR A CA 1
ATOM 925 C C . TYR A 1 111 ? 14.619 4.074 -44.891 1.00 69.00 111 TYR A C 1
ATOM 927 O O . TYR A 1 111 ? 15.230 4.360 -43.862 1.00 69.00 111 TYR A O 1
ATOM 935 N N . ASN A 1 112 ? 13.349 3.678 -44.909 1.00 70.31 112 ASN A N 1
ATOM 936 C CA . ASN A 1 112 ? 12.593 3.379 -43.702 1.00 70.31 112 ASN A CA 1
ATOM 937 C C . ASN A 1 112 ? 12.634 1.867 -43.495 1.00 70.31 112 ASN A C 1
ATOM 939 O O . ASN A 1 112 ? 12.200 1.115 -44.366 1.00 70.31 112 ASN A O 1
ATOM 943 N N . PHE A 1 113 ? 13.165 1.431 -42.362 1.00 71.19 113 PHE A N 1
ATOM 944 C CA . PHE A 1 113 ? 13.198 0.027 -41.970 1.00 71.19 113 PHE A CA 1
ATOM 945 C C . PHE A 1 113 ? 12.772 -0.096 -40.507 1.00 71.19 113 PHE A C 1
ATOM 947 O O . PHE A 1 113 ? 12.991 0.810 -39.703 1.00 71.19 113 PHE A O 1
ATOM 954 N N . GLU A 1 114 ? 12.181 -1.235 -40.168 1.00 74.88 114 GLU A N 1
ATOM 955 C CA . GLU A 1 114 ? 11.795 -1.597 -38.808 1.00 74.88 114 GLU A CA 1
ATOM 956 C C . GLU A 1 114 ? 12.579 -2.849 -38.411 1.00 74.88 114 GLU A C 1
ATOM 958 O O . GLU A 1 114 ? 12.561 -3.852 -39.127 1.00 74.88 114 GLU A O 1
ATOM 963 N N . ILE A 1 115 ? 13.302 -2.787 -37.289 1.00 77.19 115 ILE A N 1
ATOM 964 C CA . ILE A 1 115 ? 13.922 -3.983 -36.715 1.00 77.19 115 ILE A CA 1
ATOM 965 C C . ILE A 1 115 ? 12.873 -4.672 -35.852 1.00 77.19 115 ILE A C 1
ATOM 967 O O . ILE A 1 115 ? 12.483 -4.152 -34.807 1.00 77.19 115 ILE A O 1
ATOM 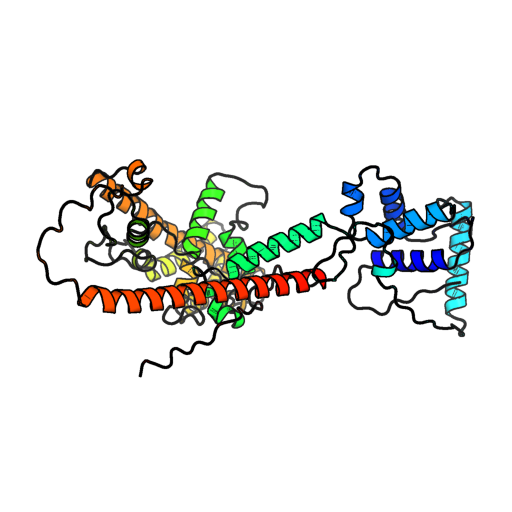971 N N . ILE A 1 116 ? 12.459 -5.856 -36.287 1.00 82.25 116 ILE A N 1
ATOM 972 C CA . ILE A 1 116 ? 11.565 -6.725 -35.526 1.00 82.25 116 ILE A CA 1
ATOM 973 C C . ILE A 1 116 ? 12.409 -7.492 -34.505 1.00 82.25 116 ILE A C 1
ATOM 975 O O . ILE A 1 116 ? 13.402 -8.117 -34.872 1.00 82.25 116 ILE A O 1
ATOM 979 N N . ASP A 1 117 ? 12.009 -7.475 -33.233 1.00 82.81 117 ASP A N 1
ATOM 980 C CA . ASP A 1 117 ? 12.768 -8.135 -32.162 1.00 82.81 117 ASP A CA 1
ATOM 981 C C . ASP A 1 117 ? 12.930 -9.648 -32.401 1.00 82.81 117 ASP A C 1
ATOM 983 O O . ASP A 1 117 ? 14.003 -10.196 -32.162 1.00 82.81 117 ASP A O 1
ATOM 987 N N . ASP A 1 118 ? 11.918 -10.317 -32.962 1.00 84.44 118 ASP A N 1
ATOM 988 C CA . ASP A 1 118 ? 12.002 -11.744 -33.301 1.00 84.44 118 ASP A CA 1
ATOM 989 C C . ASP A 1 118 ? 13.099 -12.055 -34.337 1.00 84.44 118 ASP A C 1
ATOM 991 O O . ASP A 1 118 ? 13.647 -13.155 -34.340 1.00 84.44 118 ASP A O 1
ATOM 995 N N . ALA A 1 119 ? 13.482 -11.091 -35.184 1.00 83.38 119 ALA A N 1
ATOM 996 C CA . ALA A 1 119 ? 14.579 -11.266 -36.138 1.00 83.38 119 ALA A CA 1
ATOM 997 C C . ALA A 1 119 ? 15.965 -11.248 -35.465 1.00 83.38 119 ALA A C 1
ATOM 999 O O . ALA A 1 119 ? 16.945 -11.691 -36.061 1.00 83.38 119 ALA A O 1
ATOM 1000 N N . LEU A 1 120 ? 16.057 -10.744 -34.230 1.00 84.94 120 LEU A N 1
ATOM 1001 C CA . LEU A 1 120 ? 17.294 -10.710 -33.444 1.00 84.94 120 LEU A CA 1
ATOM 1002 C C . LEU A 1 120 ? 17.507 -11.985 -32.617 1.00 84.94 120 LEU A C 1
ATOM 1004 O O . LEU A 1 120 ? 18.518 -12.124 -31.924 1.00 84.94 120 LEU A O 1
ATOM 1008 N N . ILE A 1 121 ? 16.560 -12.920 -32.664 1.00 86.00 121 ILE A N 1
ATOM 1009 C CA . ILE A 1 121 ? 16.648 -14.170 -31.925 1.00 86.00 121 ILE A CA 1
ATOM 1010 C C . ILE A 1 121 ? 17.785 -15.025 -32.476 1.00 86.00 121 ILE A C 1
ATOM 1012 O O . ILE A 1 121 ? 17.817 -15.395 -33.646 1.00 86.00 121 ILE A O 1
ATOM 1016 N N . THR A 1 122 ? 18.702 -15.386 -31.585 1.00 80.06 122 THR A N 1
ATOM 1017 C CA . THR A 1 122 ? 19.814 -16.300 -31.880 1.00 80.06 122 THR A CA 1
ATOM 1018 C C . THR A 1 122 ? 19.833 -17.526 -30.968 1.00 80.06 122 THR A C 1
ATOM 1020 O O . THR A 1 122 ? 20.468 -18.521 -31.295 1.00 80.06 122 THR A O 1
ATOM 1023 N N . ASN A 1 123 ? 19.122 -17.478 -29.838 1.00 78.81 123 ASN A N 1
ATOM 1024 C CA . ASN A 1 123 ? 18.991 -18.591 -28.902 1.00 78.81 123 ASN A CA 1
ATOM 1025 C C . ASN A 1 123 ? 17.728 -19.408 -29.215 1.00 78.81 123 ASN A C 1
ATOM 1027 O O . ASN A 1 123 ? 16.712 -18.845 -29.613 1.00 78.81 123 ASN A O 1
ATOM 1031 N N . GLU A 1 124 ? 17.759 -20.714 -28.974 1.00 77.00 124 GLU A N 1
ATOM 1032 C CA . GLU A 1 124 ? 16.593 -21.597 -29.101 1.00 77.00 124 GLU A CA 1
ATOM 1033 C C . GLU A 1 124 ? 15.594 -21.409 -27.943 1.00 77.00 124 GLU A C 1
ATOM 1035 O O . GLU A 1 124 ? 14.391 -21.610 -28.106 1.00 77.00 124 GLU A O 1
ATOM 1040 N N . PHE A 1 125 ? 16.069 -20.973 -26.769 1.00 80.31 125 PHE A N 1
ATOM 1041 C CA . PHE A 1 125 ? 15.273 -20.892 -25.539 1.00 80.31 125 PHE A CA 1
ATOM 1042 C C . PHE A 1 125 ? 14.927 -19.449 -25.140 1.00 80.31 125 PHE A C 1
ATOM 1044 O O . PHE A 1 125 ? 15.371 -18.956 -24.099 1.00 80.31 125 PHE A O 1
ATOM 1051 N N . ASN A 1 126 ? 14.113 -18.761 -25.946 1.00 83.00 126 ASN A N 1
ATOM 1052 C CA . ASN A 1 126 ? 13.625 -17.414 -25.613 1.00 83.00 126 ASN A CA 1
ATOM 1053 C C . ASN A 1 126 ? 12.361 -17.451 -24.753 1.00 83.00 126 ASN A C 1
ATOM 1055 O O . ASN A 1 126 ? 11.525 -18.351 -24.857 1.00 83.00 126 ASN A O 1
ATOM 1059 N N . LEU A 1 127 ? 12.204 -16.435 -23.906 1.00 85.69 127 LEU A N 1
ATOM 1060 C CA . LEU A 1 127 ? 11.031 -16.297 -23.055 1.00 85.69 127 LEU A CA 1
ATOM 1061 C C . LEU A 1 127 ? 9.950 -15.475 -23.751 1.00 85.69 127 LEU A C 1
ATOM 1063 O O . LEU A 1 127 ? 10.184 -14.339 -24.158 1.00 85.69 127 LEU A O 1
ATOM 1067 N N . TYR A 1 128 ? 8.745 -16.036 -23.790 1.00 85.81 128 TYR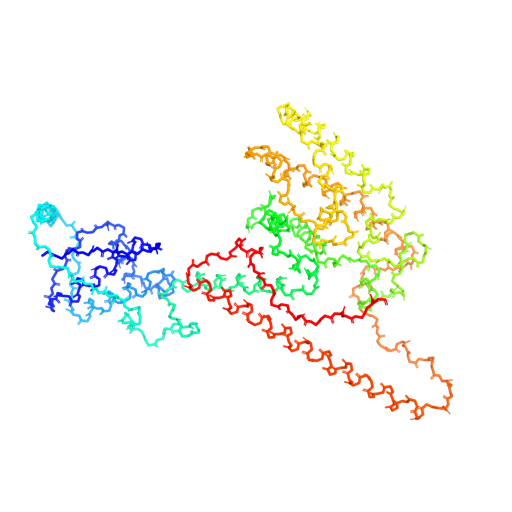 A N 1
ATOM 1068 C CA . TYR A 1 128 ? 7.552 -15.379 -24.302 1.00 85.81 128 TYR A CA 1
ATOM 1069 C C . TYR A 1 128 ? 6.489 -15.269 -23.214 1.00 85.81 128 TYR A C 1
ATOM 1071 O O . TYR A 1 128 ? 6.317 -16.165 -22.385 1.00 85.81 128 TYR A O 1
ATOM 1079 N N . TRP A 1 129 ? 5.712 -14.193 -23.258 1.00 82.69 129 TRP A N 1
ATOM 1080 C CA . TRP A 1 129 ? 4.459 -14.086 -22.525 1.00 82.69 129 TRP A CA 1
ATOM 1081 C C . TRP A 1 129 ? 3.338 -13.687 -23.475 1.00 82.69 129 TRP A C 1
ATOM 1083 O O . TRP A 1 129 ? 3.383 -12.617 -24.072 1.00 82.69 129 TRP A O 1
ATOM 1093 N N . ASN A 1 130 ? 2.306 -14.528 -23.585 1.00 82.94 130 ASN A N 1
ATOM 1094 C CA . ASN A 1 130 ? 1.172 -14.300 -24.485 1.00 82.94 130 ASN A CA 1
ATOM 1095 C C . ASN A 1 130 ? 1.620 -13.944 -25.919 1.00 82.94 130 ASN A C 1
ATOM 1097 O O . ASN A 1 130 ? 1.215 -12.919 -26.459 1.00 82.94 130 ASN A O 1
ATOM 1101 N N . GLN A 1 131 ? 2.516 -14.766 -26.481 1.00 84.94 131 GLN A N 1
ATOM 1102 C CA . GLN A 1 131 ? 3.128 -14.588 -27.810 1.00 84.94 131 GLN A CA 1
ATOM 1103 C C . GLN A 1 131 ? 4.000 -13.329 -27.972 1.00 84.94 131 GLN A C 1
ATOM 1105 O O . GLN A 1 131 ? 4.453 -13.043 -29.071 1.00 84.94 131 GLN A O 1
ATOM 1110 N N . ARG A 1 132 ? 4.280 -12.588 -26.893 1.00 83.75 132 ARG A N 1
ATOM 1111 C CA . ARG A 1 132 ? 5.189 -11.434 -26.909 1.00 83.75 132 ARG A CA 1
ATOM 1112 C C . ARG A 1 132 ? 6.560 -11.835 -26.385 1.00 83.75 132 ARG A C 1
ATOM 1114 O O . ARG A 1 132 ? 6.639 -12.415 -25.298 1.00 83.75 132 ARG A O 1
ATOM 1121 N N . LEU A 1 133 ? 7.610 -11.521 -27.137 1.00 86.31 133 LEU A N 1
ATOM 1122 C CA . LEU A 1 133 ? 8.994 -11.777 -26.747 1.00 86.31 133 LEU A CA 1
ATOM 1123 C C . LEU A 1 133 ? 9.390 -10.931 -25.529 1.00 86.31 133 LEU A C 1
ATOM 1125 O O . LEU A 1 133 ? 8.978 -9.781 -25.378 1.00 86.31 133 LEU A O 1
ATOM 1129 N N . ILE A 1 134 ? 10.192 -11.514 -24.640 1.00 86.38 134 ILE A N 1
ATOM 1130 C CA . ILE A 1 134 ? 10.836 -10.809 -23.533 1.00 86.38 134 ILE A CA 1
ATOM 1131 C C . ILE A 1 134 ? 12.316 -10.651 -23.894 1.00 86.38 134 ILE A C 1
ATOM 1133 O O . ILE A 1 134 ? 13.079 -11.616 -23.884 1.00 86.38 134 ILE A O 1
ATOM 1137 N N . ASN A 1 135 ? 12.724 -9.418 -24.193 1.00 84.38 135 ASN A N 1
ATOM 1138 C CA . ASN A 1 135 ? 14.020 -9.125 -24.824 1.00 84.38 135 ASN A CA 1
ATOM 1139 C C . ASN A 1 135 ? 15.224 -9.188 -23.862 1.00 84.38 135 ASN A C 1
ATOM 1141 O O . ASN A 1 135 ? 16.365 -9.022 -24.285 1.00 84.38 135 ASN A O 1
ATOM 1145 N N . GLY A 1 136 ? 15.000 -9.390 -22.561 1.00 85.50 136 GLY A N 1
ATOM 1146 C CA . GLY A 1 136 ? 16.068 -9.402 -21.565 1.00 85.50 136 GLY A CA 1
ATOM 1147 C C . GLY A 1 136 ? 15.618 -8.971 -20.179 1.00 85.50 136 GLY A C 1
ATOM 1148 O O . GLY A 1 136 ? 14.422 -8.920 -19.873 1.00 85.50 136 GLY A O 1
ATOM 1149 N N . GLY A 1 137 ? 16.596 -8.679 -19.322 1.00 87.25 137 GLY A N 1
ATOM 1150 C CA . GLY A 1 137 ? 16.369 -8.177 -17.973 1.00 87.25 137 GLY A CA 1
ATOM 1151 C C . GLY A 1 137 ? 15.493 -9.121 -17.153 1.00 87.25 137 GLY A C 1
ATOM 1152 O O . GLY A 1 137 ? 14.667 -8.662 -16.357 1.00 87.25 137 GLY A O 1
ATOM 1153 N N . TYR A 1 138 ? 15.610 -10.439 -17.363 1.00 87.81 138 TYR A N 1
ATOM 1154 C CA . TYR A 1 138 ? 14.582 -11.403 -16.952 1.00 87.81 138 TYR A CA 1
ATOM 1155 C C . TYR A 1 138 ? 14.279 -11.366 -15.459 1.00 87.81 138 TYR A C 1
ATOM 1157 O O . TYR A 1 138 ? 13.119 -11.477 -15.056 1.00 87.81 138 TYR A O 1
ATOM 1165 N N . ARG A 1 139 ? 15.281 -11.141 -14.604 1.00 86.75 139 ARG A N 1
ATOM 1166 C CA . ARG A 1 139 ? 15.049 -10.948 -13.169 1.00 86.75 139 ARG A CA 1
ATOM 1167 C C . ARG A 1 139 ? 14.280 -9.667 -12.864 1.00 86.75 139 ARG A C 1
ATOM 1169 O O . ARG A 1 139 ? 13.419 -9.671 -11.981 1.00 86.75 139 ARG A O 1
ATOM 1176 N N . GLY A 1 140 ? 14.605 -8.570 -13.544 1.00 87.31 140 GLY A N 1
ATOM 1177 C CA . GLY A 1 140 ? 13.880 -7.305 -13.448 1.00 87.31 140 GLY A CA 1
ATOM 1178 C C . GLY A 1 140 ? 12.428 -7.474 -13.887 1.00 87.31 140 GLY A C 1
ATOM 1179 O O . GLY A 1 140 ? 11.513 -7.141 -13.130 1.00 87.31 140 GLY A O 1
ATOM 1180 N N . TRP A 1 141 ? 12.216 -8.098 -15.046 1.00 87.31 141 TRP A N 1
ATOM 1181 C CA . TRP A 1 141 ? 10.897 -8.470 -15.547 1.00 87.31 141 TRP A CA 1
ATOM 1182 C C . TRP A 1 141 ? 10.136 -9.336 -14.536 1.00 87.31 141 TRP A C 1
ATOM 1184 O O . TRP A 1 141 ? 9.050 -8.964 -14.096 1.00 87.31 141 TRP A O 1
ATOM 1194 N N . ARG A 1 142 ? 10.737 -10.424 -14.038 1.00 88.88 142 ARG A N 1
ATOM 1195 C CA . ARG A 1 142 ? 10.100 -11.332 -13.072 1.00 88.88 142 ARG A CA 1
ATOM 1196 C C . ARG A 1 142 ? 9.699 -10.627 -11.777 1.00 88.88 142 ARG A C 1
ATOM 1198 O O . ARG A 1 142 ? 8.646 -10.959 -11.229 1.00 88.88 142 ARG A O 1
ATOM 1205 N N . LYS A 1 143 ? 10.491 -9.661 -11.293 1.00 89.81 143 LYS A N 1
ATOM 1206 C CA . LYS A 1 143 ? 10.128 -8.811 -10.142 1.00 89.81 143 LYS A CA 1
ATOM 1207 C C . LYS A 1 143 ? 8.895 -7.958 -10.438 1.00 89.81 143 LYS A C 1
ATOM 1209 O O . LYS A 1 143 ? 7.997 -7.912 -9.601 1.00 89.81 143 LYS A O 1
ATOM 1214 N N . LYS A 1 144 ? 8.816 -7.339 -11.623 1.00 90.44 144 LYS A N 1
ATOM 1215 C CA . LYS A 1 144 ? 7.617 -6.601 -12.057 1.00 90.44 144 LYS A CA 1
ATOM 1216 C C . LYS A 1 144 ? 6.397 -7.528 -12.107 1.00 90.44 144 LYS A C 1
ATOM 1218 O O . LYS A 1 144 ? 5.357 -7.168 -11.570 1.00 90.44 144 LYS A O 1
ATOM 1223 N N . ILE A 1 145 ? 6.540 -8.753 -12.624 1.00 89.94 145 ILE A N 1
ATOM 1224 C CA . ILE A 1 145 ? 5.466 -9.764 -12.612 1.00 89.94 145 ILE A CA 1
ATOM 1225 C C . ILE A 1 145 ? 5.056 -10.154 -11.188 1.00 89.94 145 ILE A C 1
ATOM 1227 O O . ILE A 1 145 ? 3.869 -10.255 -10.897 1.00 89.94 145 ILE A O 1
ATOM 1231 N N . THR A 1 146 ? 6.002 -10.328 -10.263 1.00 91.06 146 THR A N 1
ATOM 1232 C CA . THR A 1 146 ? 5.670 -10.560 -8.848 1.00 91.06 146 THR A CA 1
ATOM 1233 C C . THR A 1 146 ? 4.841 -9.406 -8.281 1.00 91.06 146 THR A C 1
ATOM 1235 O O . THR A 1 146 ? 3.830 -9.654 -7.633 1.00 91.06 146 THR A O 1
ATOM 1238 N N . ASN A 1 147 ? 5.204 -8.154 -8.574 1.00 89.94 147 ASN A N 1
ATOM 1239 C CA . ASN A 1 147 ? 4.415 -6.992 -8.158 1.00 89.94 147 ASN A CA 1
ATOM 1240 C C . ASN A 1 147 ? 3.010 -6.992 -8.784 1.00 89.94 147 ASN A C 1
ATOM 1242 O O . ASN A 1 147 ? 2.052 -6.659 -8.091 1.00 89.94 147 ASN A O 1
ATOM 1246 N N . VAL A 1 148 ? 2.867 -7.404 -10.053 1.00 90.75 148 VAL A N 1
ATOM 1247 C CA . VAL A 1 148 ? 1.553 -7.595 -10.696 1.00 90.75 148 VAL A CA 1
ATOM 1248 C C . VAL A 1 148 ? 0.708 -8.598 -9.915 1.00 90.75 148 VAL A C 1
ATOM 1250 O O . VAL A 1 148 ? -0.453 -8.317 -9.635 1.00 90.75 148 VAL A O 1
ATOM 1253 N N . ILE A 1 149 ? 1.282 -9.752 -9.562 1.00 90.81 149 ILE A N 1
ATOM 1254 C CA . ILE A 1 149 ? 0.579 -10.815 -8.833 1.00 90.81 149 ILE A CA 1
ATOM 1255 C C . ILE A 1 149 ? 0.069 -10.279 -7.493 1.00 90.81 149 ILE A C 1
ATOM 1257 O O . ILE A 1 149 ? -1.130 -10.345 -7.239 1.00 90.81 149 ILE A O 1
ATOM 1261 N N . TRP A 1 150 ? 0.936 -9.654 -6.691 1.00 90.56 150 TRP A N 1
ATOM 1262 C CA . TRP A 1 150 ? 0.540 -9.079 -5.400 1.00 90.56 150 TRP A CA 1
ATOM 1263 C C . TRP A 1 150 ? -0.513 -7.980 -5.539 1.00 90.56 150 TRP A C 1
ATOM 1265 O O . TRP A 1 150 ? -1.480 -7.934 -4.781 1.00 90.56 150 TRP A O 1
ATOM 1275 N N . LYS A 1 151 ? -0.354 -7.096 -6.528 1.00 90.25 151 LYS A N 1
ATOM 1276 C CA . LYS A 1 151 ? -1.336 -6.048 -6.812 1.00 90.25 151 LYS A CA 1
ATOM 1277 C C . LYS A 1 151 ? -2.692 -6.646 -7.179 1.00 90.25 151 LYS A C 1
ATOM 1279 O O . LYS A 1 151 ? -3.714 -6.190 -6.678 1.00 90.25 151 LYS A O 1
ATOM 1284 N N . ASN A 1 152 ? -2.702 -7.683 -8.009 1.00 89.81 152 ASN A N 1
ATOM 1285 C CA . ASN A 1 152 ? -3.910 -8.393 -8.401 1.00 89.81 152 ASN A CA 1
ATOM 1286 C C . ASN A 1 152 ? -4.593 -9.089 -7.214 1.00 89.81 152 ASN A C 1
ATOM 1288 O O . ASN A 1 152 ? -5.818 -9.056 -7.118 1.00 89.81 152 ASN A O 1
ATOM 1292 N N . GLU A 1 153 ? -3.822 -9.681 -6.302 1.00 89.31 153 GLU A N 1
ATOM 1293 C CA . GLU A 1 153 ? -4.353 -10.273 -5.068 1.00 89.31 153 GLU A CA 1
ATOM 1294 C C . GLU A 1 153 ? -5.020 -9.226 -4.171 1.00 89.31 153 GLU A C 1
ATOM 1296 O O . GLU A 1 153 ? -6.116 -9.461 -3.668 1.00 89.31 153 GLU A O 1
ATOM 1301 N N . ILE A 1 154 ? -4.403 -8.051 -4.009 1.00 89.00 154 ILE A N 1
ATOM 1302 C CA . ILE A 1 154 ? -4.974 -6.950 -3.221 1.00 89.00 154 ILE A CA 1
ATOM 1303 C C . ILE A 1 154 ? -6.267 -6.432 -3.865 1.00 89.00 154 ILE A C 1
ATOM 1305 O O . ILE A 1 154 ? -7.276 -6.302 -3.175 1.00 89.00 154 ILE A O 1
ATOM 1309 N N . LEU A 1 155 ? -6.255 -6.184 -5.179 1.00 86.75 155 LEU A N 1
ATOM 1310 C CA . LEU A 1 155 ? -7.407 -5.657 -5.922 1.00 86.75 155 LEU A CA 1
ATOM 1311 C C . LEU A 1 155 ? -8.620 -6.599 -5.911 1.00 86.75 155 LEU A C 1
ATOM 1313 O O . LEU A 1 155 ? -9.756 -6.132 -5.930 1.00 86.75 155 LEU A O 1
ATOM 1317 N N . ASN A 1 156 ? -8.388 -7.915 -5.891 1.00 84.00 156 ASN A N 1
ATOM 1318 C CA . ASN A 1 156 ? -9.451 -8.926 -5.883 1.00 84.00 156 ASN A CA 1
ATOM 1319 C C . ASN A 1 156 ? -9.722 -9.508 -4.485 1.00 84.00 156 ASN A C 1
ATOM 1321 O O . ASN A 1 156 ? -10.448 -10.495 -4.351 1.00 84.00 156 ASN A O 1
ATOM 1325 N N . SER A 1 157 ? -9.145 -8.922 -3.434 1.00 86.94 157 SER A N 1
ATOM 1326 C CA . SER A 1 157 ? -9.383 -9.364 -2.065 1.00 86.94 157 SER A CA 1
ATOM 1327 C C . SER A 1 157 ? -10.780 -8.960 -1.607 1.00 86.94 157 SER A C 1
ATOM 1329 O O . SER A 1 157 ? -11.056 -7.777 -1.422 1.00 86.94 157 SER A O 1
ATOM 1331 N N . ASN A 1 158 ? -11.626 -9.947 -1.283 1.00 86.38 158 ASN A N 1
ATOM 1332 C CA . ASN A 1 158 ? -12.966 -9.685 -0.736 1.00 86.38 158 ASN A CA 1
ATOM 1333 C C . ASN A 1 158 ? -12.930 -8.831 0.555 1.00 86.38 158 ASN A C 1
ATOM 1335 O O . ASN A 1 158 ? -13.923 -8.203 0.905 1.00 86.38 158 ASN A O 1
ATOM 1339 N N . ARG A 1 159 ? -11.799 -8.800 1.282 1.00 89.06 159 ARG A N 1
ATOM 1340 C CA . ARG A 1 159 ? -11.629 -7.996 2.512 1.00 89.06 159 ARG A CA 1
ATOM 1341 C C . ARG A 1 159 ? -11.450 -6.499 2.246 1.00 89.06 159 ARG A C 1
ATOM 1343 O O . ARG A 1 159 ? -11.555 -5.699 3.171 1.00 89.06 159 ARG A O 1
ATOM 1350 N N . LEU A 1 160 ? -11.131 -6.133 1.007 1.00 91.75 160 LEU A N 1
ATOM 1351 C CA . LEU A 1 160 ? -10.887 -4.758 0.569 1.00 91.75 160 LEU A CA 1
ATOM 1352 C C . LEU A 1 160 ? -11.873 -4.325 -0.521 1.00 91.75 160 LEU A C 1
ATOM 1354 O O . LEU A 1 160 ? -11.705 -3.253 -1.097 1.00 91.75 160 LEU A O 1
ATOM 1358 N N . ASP A 1 161 ? -12.900 -5.136 -0.796 1.00 88.00 161 ASP A N 1
ATOM 1359 C CA . ASP A 1 161 ? -13.900 -4.850 -1.826 1.00 88.00 161 ASP A CA 1
ATOM 1360 C C . ASP A 1 161 ? -14.589 -3.505 -1.586 1.00 88.00 161 ASP A C 1
ATOM 1362 O O . ASP A 1 161 ? -14.812 -2.759 -2.531 1.00 88.00 161 ASP A O 1
ATOM 1366 N N . ASP A 1 162 ? -14.858 -3.150 -0.332 1.00 89.25 162 ASP A N 1
ATOM 1367 C CA . ASP A 1 162 ? -15.466 -1.869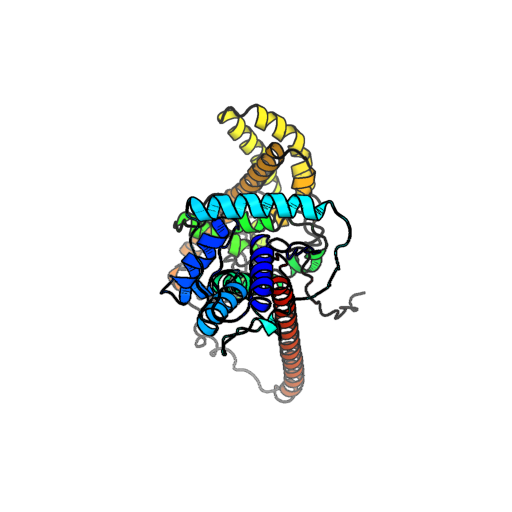 0.030 1.00 89.25 162 ASP A CA 1
ATOM 1368 C C . ASP A 1 162 ? -14.579 -0.653 -0.294 1.00 89.25 162 ASP A C 1
ATOM 1370 O O . ASP A 1 162 ? -15.103 0.404 -0.636 1.00 89.25 162 ASP A O 1
ATOM 1374 N N . LEU A 1 163 ? -13.250 -0.803 -0.259 1.00 91.06 163 LEU A N 1
ATOM 1375 C CA . LEU A 1 163 ? -12.303 0.237 -0.683 1.00 91.06 163 LEU A CA 1
ATOM 1376 C C . LEU A 1 163 ? -12.098 0.246 -2.201 1.00 91.06 163 LEU A C 1
ATOM 1378 O O . LEU A 1 163 ? -11.971 1.314 -2.801 1.00 91.06 163 LEU A O 1
ATOM 1382 N N . PHE A 1 164 ? -12.055 -0.932 -2.832 1.00 87.88 164 PHE A N 1
ATOM 1383 C CA . PHE A 1 164 ? -11.718 -1.047 -4.251 1.00 87.88 164 PHE A CA 1
ATOM 1384 C C . PHE A 1 164 ? -12.911 -0.916 -5.204 1.00 87.88 164 PHE A C 1
ATOM 1386 O O . PHE A 1 164 ? -12.711 -0.573 -6.370 1.00 87.88 164 PHE A O 1
ATOM 1393 N N . MET A 1 165 ? -14.144 -1.10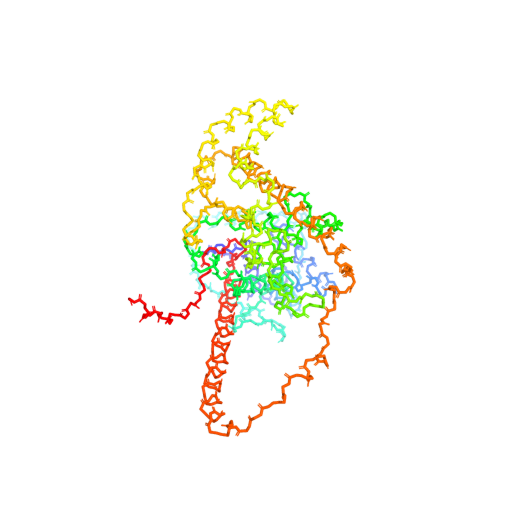7 -4.726 1.00 83.00 165 MET A N 1
ATOM 1394 C CA . MET A 1 165 ? -15.362 -1.005 -5.539 1.00 83.00 165 MET A CA 1
ATOM 1395 C C . MET A 1 165 ? -15.489 0.358 -6.231 1.00 83.00 165 MET A C 1
ATOM 1397 O O . MET A 1 165 ? -15.772 0.431 -7.423 1.00 83.00 165 MET A O 1
ATOM 1401 N N . TYR A 1 166 ? -15.233 1.451 -5.511 1.00 82.88 166 TYR A N 1
ATOM 1402 C CA . TYR A 1 166 ? -15.322 2.811 -6.058 1.00 82.88 166 TYR A CA 1
ATOM 1403 C C . TYR A 1 166 ? -13.954 3.444 -6.320 1.00 82.88 166 TYR A C 1
ATOM 1405 O O . TYR A 1 166 ? -13.854 4.661 -6.468 1.00 82.88 166 TYR A O 1
ATOM 1413 N N . ASN A 1 167 ? -12.895 2.635 -6.416 1.00 84.88 167 ASN A N 1
ATOM 1414 C CA . ASN A 1 167 ? -11.524 3.140 -6.505 1.00 84.88 167 ASN A CA 1
ATOM 1415 C C . ASN A 1 167 ? -11.264 4.034 -7.726 1.00 84.88 167 ASN A C 1
ATOM 1417 O O . ASN A 1 167 ? -10.437 4.942 -7.680 1.00 84.88 167 ASN A O 1
ATOM 1421 N N . TYR A 1 168 ? -12.022 3.816 -8.803 1.00 84.19 168 TYR A N 1
ATOM 1422 C CA . TYR A 1 168 ? -11.970 4.625 -10.021 1.00 84.19 168 TYR A CA 1
ATOM 1423 C C . TYR A 1 168 ? -12.304 6.108 -9.787 1.00 84.19 168 TYR A C 1
ATOM 1425 O O . TYR A 1 168 ? -11.965 6.937 -10.628 1.00 84.19 168 TYR A O 1
ATOM 1433 N N . LYS A 1 169 ? -12.940 6.455 -8.656 1.00 87.38 169 LYS A N 1
ATOM 1434 C CA . LYS A 1 169 ? -13.210 7.842 -8.250 1.00 87.38 169 LYS A CA 1
ATOM 1435 C C . LYS A 1 169 ? -11.962 8.596 -7.777 1.00 87.38 169 LYS A C 1
ATOM 1437 O O . LYS A 1 169 ? -12.028 9.805 -7.617 1.00 87.38 169 LYS A O 1
ATOM 1442 N N . ARG A 1 170 ? -10.830 7.903 -7.583 1.00 89.44 170 ARG A N 1
ATOM 1443 C CA . ARG A 1 170 ? -9.517 8.489 -7.246 1.00 89.44 170 ARG A CA 1
ATOM 1444 C C . ARG A 1 170 ? -9.490 9.300 -5.943 1.00 89.44 170 ARG A C 1
ATOM 1446 O O . ARG A 1 170 ? -8.695 10.222 -5.796 1.00 89.44 170 ARG A O 1
ATOM 1453 N N . GLU A 1 171 ? -10.315 8.921 -4.970 1.00 92.69 171 GLU A N 1
ATOM 1454 C CA . GLU A 1 171 ? -10.372 9.583 -3.657 1.00 92.69 171 GLU A CA 1
ATOM 1455 C C . GLU A 1 171 ? -9.128 9.326 -2.794 1.00 92.69 171 GLU A C 1
ATOM 1457 O O . GLU A 1 171 ? -8.840 10.105 -1.891 1.00 92.69 171 GLU A O 1
ATOM 1462 N N . TYR A 1 172 ? -8.391 8.240 -3.038 1.00 94.19 172 TYR A N 1
ATOM 1463 C CA . TYR A 1 172 ? -7.298 7.798 -2.168 1.00 94.19 172 TYR A CA 1
ATOM 1464 C C . TYR A 1 172 ? -5.921 8.005 -2.789 1.00 94.19 172 TYR A C 1
ATOM 1466 O O . TYR A 1 172 ? -5.671 7.626 -3.937 1.00 94.19 172 TYR A O 1
ATOM 1474 N N . ASP A 1 173 ? -4.994 8.519 -1.981 1.00 94.25 173 ASP A N 1
ATOM 1475 C CA . ASP A 1 173 ? -3.565 8.480 -2.274 1.00 94.25 173 ASP A CA 1
ATOM 1476 C C . ASP A 1 173 ? -3.031 7.097 -1.882 1.00 94.25 173 ASP A C 1
ATOM 1478 O O . ASP A 1 173 ? -2.558 6.865 -0.762 1.00 94.25 173 ASP A O 1
ATOM 1482 N N . TRP A 1 174 ? -3.132 6.135 -2.801 1.00 92.44 174 TRP A N 1
ATOM 1483 C CA . TRP A 1 174 ? -2.649 4.776 -2.551 1.00 92.44 174 TRP A CA 1
ATOM 1484 C C . TRP A 1 174 ? -1.143 4.703 -2.328 1.00 92.44 174 TRP A C 1
ATOM 1486 O O . TRP A 1 174 ? -0.687 3.789 -1.644 1.00 92.44 174 TRP A O 1
ATOM 1496 N N . GLN A 1 175 ? -0.364 5.644 -2.868 1.00 91.00 175 GLN A N 1
ATOM 1497 C CA . GLN A 1 175 ? 1.075 5.653 -2.641 1.00 91.00 175 GLN A CA 1
ATOM 1498 C C . GLN A 1 175 ? 1.364 5.977 -1.172 1.00 91.00 175 GLN A C 1
ATOM 1500 O O . GLN A 1 175 ? 1.978 5.161 -0.483 1.00 91.00 175 GLN A O 1
ATOM 1505 N N . THR A 1 176 ? 0.850 7.106 -0.676 1.00 93.62 176 THR A N 1
ATOM 1506 C CA . THR A 1 176 ? 1.004 7.500 0.734 1.00 93.62 176 THR A CA 1
ATOM 1507 C C . THR A 1 176 ? 0.401 6.442 1.665 1.00 93.62 176 THR A C 1
ATOM 1509 O O . THR A 1 176 ? 1.021 6.054 2.656 1.00 93.62 176 THR A O 1
ATOM 1512 N N . THR A 1 177 ? -0.769 5.903 1.311 1.00 95.56 177 THR A N 1
ATOM 1513 C CA . THR A 1 177 ? -1.440 4.830 2.060 1.00 95.56 177 THR A CA 1
ATOM 1514 C C . THR A 1 177 ? -0.564 3.581 2.177 1.00 95.56 177 THR A C 1
ATOM 1516 O O . THR A 1 177 ? -0.319 3.089 3.276 1.00 95.56 177 THR A O 1
ATOM 1519 N N . LEU A 1 178 ? -0.047 3.045 1.069 1.00 93.44 178 LEU A N 1
ATOM 1520 C CA . LEU A 1 178 ? 0.730 1.803 1.101 1.00 93.44 178 LEU A CA 1
ATOM 1521 C C . LEU A 1 178 ? 2.106 1.998 1.744 1.00 93.44 178 LEU A C 1
ATOM 1523 O O . LEU A 1 178 ? 2.577 1.095 2.440 1.00 93.44 178 LEU A O 1
ATOM 1527 N N . GLU A 1 179 ? 2.740 3.160 1.574 1.00 92.50 179 GLU A N 1
ATOM 1528 C CA . GLU A 1 179 ? 3.968 3.522 2.296 1.00 92.50 179 GLU A CA 1
ATOM 1529 C C . GLU A 1 179 ? 3.734 3.553 3.815 1.00 92.50 179 GLU A C 1
ATOM 1531 O O . GLU A 1 179 ? 4.549 3.022 4.577 1.00 92.50 179 GLU A O 1
ATOM 1536 N N . PHE A 1 180 ? 2.591 4.089 4.253 1.00 95.25 180 PHE A N 1
ATOM 1537 C CA . PHE A 1 180 ? 2.172 4.093 5.651 1.00 95.25 180 PHE A CA 1
ATOM 1538 C C . PHE A 1 180 ? 1.908 2.678 6.191 1.00 95.25 180 PHE A C 1
ATOM 1540 O O . PHE A 1 180 ? 2.507 2.275 7.193 1.00 95.25 180 PHE A O 1
ATOM 1547 N N . ILE A 1 181 ? 1.073 1.886 5.510 1.00 94.88 181 ILE A N 1
ATOM 1548 C CA . ILE A 1 181 ? 0.717 0.518 5.929 1.00 94.88 181 ILE A CA 1
ATOM 1549 C C . ILE A 1 181 ? 1.952 -0.392 5.987 1.00 94.88 181 ILE A C 1
ATOM 1551 O O . ILE A 1 181 ? 2.090 -1.213 6.896 1.00 94.88 181 ILE A O 1
ATOM 1555 N N . SER A 1 182 ? 2.887 -0.227 5.048 1.00 90.81 182 SER A N 1
ATOM 1556 C CA . SER A 1 182 ? 4.146 -0.982 5.017 1.00 90.81 182 SER A CA 1
ATOM 1557 C C . SER A 1 182 ? 5.247 -0.411 5.920 1.00 90.81 182 SER A C 1
ATOM 1559 O O . SER A 1 182 ? 6.364 -0.931 5.905 1.00 90.81 182 SER A O 1
ATOM 1561 N N . ASN A 1 183 ? 4.924 0.616 6.714 1.00 90.38 183 ASN A N 1
ATOM 1562 C CA . ASN A 1 183 ? 5.800 1.307 7.660 1.00 90.38 183 ASN A CA 1
ATOM 1563 C C . ASN A 1 183 ? 7.110 1.841 7.049 1.00 90.38 183 ASN A C 1
ATOM 1565 O O . ASN A 1 183 ? 8.146 1.934 7.707 1.00 90.38 183 ASN A O 1
ATOM 1569 N N . ARG A 1 184 ? 7.074 2.222 5.768 1.00 88.12 184 ARG A N 1
ATOM 1570 C CA . ARG A 1 184 ? 8.243 2.752 5.039 1.00 88.12 184 ARG A CA 1
ATOM 1571 C C . ARG A 1 184 ? 8.528 4.222 5.315 1.00 88.12 184 ARG A C 1
ATOM 1573 O O . ARG A 1 184 ? 9.561 4.728 4.897 1.00 88.12 184 ARG A O 1
ATOM 1580 N N . ILE A 1 185 ? 7.628 4.866 6.044 1.00 84.69 185 ILE A N 1
ATOM 1581 C CA . ILE A 1 185 ? 7.772 6.223 6.570 1.00 84.69 185 ILE A CA 1
ATOM 1582 C C . ILE A 1 185 ? 8.776 6.316 7.729 1.00 84.69 185 ILE A C 1
ATOM 1584 O O . ILE A 1 185 ? 9.420 7.344 7.891 1.00 84.69 185 ILE A O 1
ATOM 1588 N N . GLU A 1 186 ? 8.907 5.255 8.529 1.00 81.75 186 GLU A N 1
ATOM 1589 C CA . GLU A 1 186 ? 9.746 5.221 9.735 1.00 81.75 186 GLU A CA 1
ATOM 1590 C C . GLU A 1 186 ? 10.925 4.254 9.575 1.00 81.75 186 GLU A C 1
ATOM 1592 O O . GLU A 1 186 ? 11.967 4.432 10.198 1.00 81.75 186 GLU A O 1
ATOM 1597 N N . CYS A 1 187 ? 10.766 3.213 8.750 1.00 79.62 187 CYS A N 1
ATOM 1598 C CA . CYS A 1 187 ? 11.749 2.148 8.587 1.00 79.62 187 CYS A CA 1
ATOM 1599 C C . CYS A 1 187 ? 12.236 2.038 7.140 1.00 79.62 187 CYS A C 1
ATOM 1601 O O . CYS A 1 187 ? 11.459 2.044 6.180 1.00 79.62 187 CYS A O 1
ATOM 1603 N N . SER A 1 188 ? 13.545 1.833 6.975 1.00 78.44 188 SER A N 1
ATOM 1604 C CA . SER A 1 188 ? 14.123 1.588 5.651 1.00 78.44 188 SER A CA 1
ATOM 1605 C C . SER A 1 188 ? 13.640 0.256 5.059 1.00 78.44 188 SER A C 1
ATOM 1607 O O . SER A 1 188 ? 13.206 -0.656 5.767 1.00 78.44 188 SER A O 1
ATOM 1609 N N . LYS A 1 189 ? 13.784 0.085 3.737 1.00 71.81 189 LYS A N 1
ATOM 1610 C CA . LYS A 1 189 ? 13.399 -1.159 3.038 1.00 71.81 189 LYS A CA 1
ATOM 1611 C C . LYS A 1 189 ? 14.106 -2.418 3.567 1.00 71.81 189 LYS A C 1
ATOM 1613 O O . LYS A 1 189 ? 13.584 -3.511 3.368 1.00 71.81 189 LYS A O 1
ATOM 1618 N N . ARG A 1 190 ? 15.272 -2.273 4.209 1.00 71.88 190 ARG A N 1
ATOM 1619 C CA . ARG A 1 190 ? 16.122 -3.380 4.689 1.00 71.88 190 ARG A CA 1
ATOM 1620 C C . ARG A 1 190 ? 15.982 -3.659 6.189 1.00 71.88 190 ARG A C 1
ATOM 1622 O O . ARG A 1 190 ? 16.554 -4.627 6.677 1.00 71.88 190 ARG A O 1
ATOM 1629 N N . GLN A 1 191 ? 15.243 -2.829 6.919 1.00 72.94 191 GLN A N 1
ATOM 1630 C CA . GLN A 1 191 ? 15.082 -2.970 8.362 1.00 72.94 191 GLN A CA 1
ATOM 1631 C C . GLN A 1 191 ? 14.073 -4.080 8.688 1.00 72.94 191 GLN A C 1
ATOM 1633 O O . GLN A 1 191 ? 12.997 -4.130 8.097 1.00 72.94 191 GLN A O 1
ATOM 1638 N N . CYS A 1 192 ? 14.440 -4.969 9.616 1.00 67.62 192 CYS A N 1
ATOM 1639 C CA . CYS A 1 192 ? 13.642 -6.128 10.040 1.00 67.62 192 CYS A CA 1
ATOM 1640 C C . CYS A 1 192 ? 13.547 -6.194 11.575 1.00 67.62 192 CYS A C 1
ATOM 1642 O O . CYS A 1 192 ? 13.848 -7.213 12.190 1.00 67.62 192 CYS A O 1
ATOM 1644 N N . GLY A 1 193 ? 13.196 -5.072 12.209 1.00 83.12 193 GLY A N 1
ATOM 1645 C CA . GLY A 1 193 ? 13.055 -4.999 13.665 1.00 83.12 193 GLY A CA 1
ATOM 1646 C C . GLY A 1 193 ? 11.740 -5.607 14.165 1.00 83.12 193 GLY A C 1
ATOM 1647 O O . GLY A 1 193 ? 10.740 -5.657 13.444 1.00 83.12 193 GLY A O 1
ATOM 1648 N N . THR A 1 194 ? 11.709 -6.003 15.439 1.00 86.69 194 THR A N 1
ATOM 1649 C CA . THR A 1 194 ? 10.478 -6.446 16.117 1.00 86.69 194 THR A CA 1
ATOM 1650 C C . THR A 1 194 ? 9.422 -5.341 16.132 1.00 86.69 194 THR A C 1
ATOM 1652 O O . THR A 1 194 ? 8.282 -5.594 15.751 1.00 86.69 194 THR A O 1
ATOM 1655 N N . LYS A 1 195 ? 9.809 -4.101 16.473 1.00 87.44 195 LYS A N 1
ATOM 1656 C CA . LYS A 1 195 ? 8.919 -2.925 16.446 1.00 87.44 195 LYS A CA 1
ATOM 1657 C C . LYS A 1 195 ? 8.274 -2.720 15.069 1.00 87.44 195 LYS A C 1
ATOM 1659 O O . LYS A 1 195 ? 7.056 -2.605 14.989 1.00 87.44 195 LYS A O 1
ATOM 1664 N N . ASP A 1 196 ? 9.071 -2.755 13.996 1.00 88.69 196 ASP A N 1
ATOM 1665 C CA . ASP A 1 196 ? 8.568 -2.642 12.616 1.00 88.69 196 ASP A CA 1
ATOM 1666 C C . ASP A 1 196 ? 7.564 -3.755 12.285 1.00 88.69 196 ASP A C 1
ATOM 1668 O O . ASP A 1 196 ? 6.487 -3.504 11.749 1.00 88.69 196 ASP A O 1
ATOM 1672 N N . THR A 1 197 ? 7.893 -4.992 12.660 1.00 89.75 197 THR A N 1
ATOM 1673 C CA . THR A 1 197 ? 7.040 -6.160 12.408 1.00 89.75 197 THR A CA 1
ATOM 1674 C C . THR A 1 197 ? 5.682 -6.026 13.097 1.00 89.75 197 THR A C 1
ATOM 1676 O O . THR A 1 197 ? 4.648 -6.279 12.472 1.00 89.75 197 THR A O 1
ATOM 1679 N N . TYR A 1 198 ? 5.665 -5.605 14.365 1.00 90.62 198 TYR A N 1
ATOM 1680 C CA . TYR A 1 198 ? 4.424 -5.388 15.107 1.00 90.62 198 TYR A CA 1
ATOM 1681 C C . TYR A 1 198 ? 3.593 -4.254 14.507 1.00 90.62 198 TYR A C 1
ATOM 1683 O O . TYR A 1 198 ? 2.391 -4.431 14.304 1.00 90.62 198 TYR A O 1
ATOM 1691 N N . GLU A 1 199 ? 4.227 -3.132 14.159 1.00 92.12 199 GLU A N 1
ATOM 1692 C CA . GLU A 1 199 ? 3.538 -1.976 13.587 1.00 92.12 199 GLU A CA 1
ATOM 1693 C C . GLU A 1 199 ? 2.899 -2.306 12.236 1.00 92.12 199 GLU A C 1
ATOM 1695 O O . GLU A 1 199 ? 1.703 -2.091 12.028 1.00 92.12 199 GLU A O 1
ATOM 1700 N N . ARG A 1 200 ? 3.668 -2.927 11.336 1.00 92.69 200 ARG A N 1
ATOM 1701 C CA . ARG A 1 200 ? 3.172 -3.379 10.031 1.00 92.69 200 ARG A CA 1
ATOM 1702 C C . ARG A 1 200 ? 2.061 -4.403 10.182 1.00 92.69 200 ARG A C 1
ATOM 1704 O O . ARG A 1 200 ? 1.046 -4.303 9.499 1.00 92.69 200 ARG A O 1
ATOM 1711 N N . SER A 1 201 ? 2.220 -5.378 11.081 1.00 93.69 201 SER A N 1
ATOM 1712 C CA . SER A 1 201 ? 1.173 -6.373 11.315 1.00 93.69 201 SER A CA 1
ATOM 1713 C C . SER A 1 201 ? -0.118 -5.723 11.803 1.00 93.69 201 SER A C 1
ATOM 1715 O O . SER A 1 201 ? -1.183 -6.171 11.384 1.00 93.69 201 SER A O 1
ATOM 1717 N N . TYR A 1 202 ? -0.038 -4.727 12.686 1.00 95.19 202 TYR A N 1
ATOM 1718 C CA . TYR A 1 202 ? -1.204 -3.994 13.165 1.00 95.19 202 TYR A CA 1
ATOM 1719 C C . TYR A 1 202 ? -1.888 -3.242 12.019 1.00 95.19 202 TYR A C 1
ATOM 1721 O O . TYR A 1 202 ? -3.063 -3.483 11.753 1.00 95.19 202 TYR A O 1
ATOM 1729 N N . ARG A 1 203 ? -1.141 -2.407 11.284 1.00 96.25 203 ARG A N 1
ATOM 1730 C CA . ARG A 1 203 ? -1.675 -1.602 10.172 1.00 96.25 203 ARG A CA 1
ATOM 1731 C C . ARG A 1 203 ? -2.315 -2.477 9.086 1.00 96.25 203 ARG A C 1
ATOM 1733 O O . ARG A 1 203 ? -3.421 -2.188 8.645 1.00 96.25 203 ARG A O 1
ATOM 1740 N N . ILE A 1 204 ? -1.679 -3.595 8.714 1.00 95.56 204 ILE A N 1
ATOM 1741 C CA . ILE A 1 204 ? -2.219 -4.548 7.726 1.00 95.56 204 ILE A CA 1
ATOM 1742 C C . ILE A 1 204 ? -3.515 -5.201 8.222 1.00 95.56 204 ILE A C 1
ATOM 1744 O O . ILE A 1 204 ? -4.495 -5.256 7.480 1.00 95.56 204 ILE A O 1
ATOM 1748 N N . LYS A 1 205 ? -3.546 -5.701 9.464 1.00 94.81 205 LYS A N 1
ATOM 1749 C CA . LYS A 1 205 ? -4.763 -6.314 10.021 1.00 94.81 205 LYS A CA 1
ATOM 1750 C C . LYS A 1 205 ? -5.894 -5.304 10.124 1.00 94.81 205 LYS A C 1
ATOM 1752 O O . LYS A 1 205 ? -7.037 -5.652 9.853 1.00 94.81 205 LYS A O 1
ATOM 1757 N N . ASN A 1 206 ? -5.577 -4.064 10.477 1.00 96.50 206 ASN A N 1
ATOM 1758 C CA . ASN A 1 206 ? -6.559 -3.003 10.574 1.00 96.50 206 ASN A CA 1
ATOM 1759 C C . ASN A 1 206 ? -7.149 -2.637 9.201 1.00 96.50 206 ASN A C 1
ATOM 1761 O O . ASN A 1 206 ? -8.368 -2.633 9.042 1.00 96.50 206 ASN A O 1
ATOM 1765 N N . LEU A 1 207 ? -6.300 -2.471 8.181 1.00 96.31 207 LEU A N 1
ATOM 1766 C CA . LEU A 1 207 ? -6.717 -2.273 6.789 1.00 96.31 207 LEU A CA 1
ATOM 1767 C C . LEU A 1 207 ? -7.682 -3.377 6.311 1.00 96.31 207 LEU A C 1
ATOM 1769 O O . LEU A 1 207 ? -8.705 -3.095 5.685 1.00 96.31 207 LEU A O 1
ATOM 1773 N N . LEU A 1 208 ? -7.370 -4.634 6.638 1.00 94.56 208 LEU A N 1
ATOM 1774 C CA . LEU A 1 208 ? -8.153 -5.816 6.260 1.00 94.56 208 LEU A CA 1
ATOM 1775 C C . LEU A 1 208 ? -9.385 -6.073 7.145 1.00 94.56 208 LEU A C 1
ATOM 1777 O O . LEU A 1 208 ? -10.118 -7.020 6.867 1.00 94.56 208 LEU A O 1
ATOM 1781 N N . LYS A 1 209 ? -9.606 -5.276 8.202 1.00 94.06 209 LYS A N 1
ATOM 1782 C CA . LYS A 1 209 ? -10.624 -5.520 9.242 1.00 94.06 209 LYS A CA 1
ATOM 1783 C C . LYS A 1 209 ? -10.476 -6.893 9.935 1.00 94.06 209 LYS A C 1
ATOM 1785 O O . LYS A 1 209 ? -11.452 -7.488 10.376 1.00 94.06 209 LYS A O 1
ATOM 1790 N N . ASP A 1 210 ? -9.239 -7.381 10.055 1.00 92.12 210 ASP A N 1
ATOM 1791 C CA . ASP A 1 210 ? -8.846 -8.700 10.591 1.00 92.12 210 ASP A CA 1
ATOM 1792 C C . ASP A 1 210 ? -8.288 -8.636 12.029 1.00 92.12 210 ASP A C 1
ATOM 1794 O O . ASP A 1 210 ? -7.579 -9.543 12.494 1.00 92.12 210 ASP A O 1
ATOM 1798 N N . GLN A 1 211 ? -8.565 -7.544 12.739 1.00 92.50 211 GLN A N 1
ATOM 1799 C CA . GLN A 1 211 ? -8.204 -7.405 14.147 1.00 92.50 211 GLN A CA 1
ATOM 1800 C C . GLN A 1 211 ? -8.890 -8.501 14.989 1.00 92.50 211 GLN A C 1
ATOM 1802 O O . GLN A 1 211 ? -9.982 -8.950 14.638 1.00 92.50 211 GLN A O 1
ATOM 1807 N N . PRO A 1 212 ? -8.260 -8.987 16.075 1.00 91.56 212 PRO A N 1
ATOM 1808 C CA . PRO A 1 212 ? -8.812 -10.048 16.919 1.00 91.56 212 PRO A CA 1
ATOM 1809 C C . PRO A 1 212 ? -9.995 -9.549 17.769 1.00 91.56 212 PRO A C 1
ATOM 1811 O O . PRO A 1 212 ? -9.855 -9.291 18.964 1.00 91.56 212 PRO A O 1
ATOM 1814 N N . THR A 1 213 ? -11.154 -9.410 17.130 1.00 95.00 213 THR A N 1
ATOM 1815 C CA . THR A 1 213 ? -12.445 -9.145 17.776 1.00 95.00 213 THR A CA 1
ATOM 1816 C C . THR A 1 213 ? -13.152 -10.453 18.129 1.00 95.00 213 THR A C 1
ATOM 1818 O O . THR A 1 213 ? -12.876 -11.479 17.494 1.00 95.00 213 THR A O 1
ATOM 1821 N N . TYR A 1 214 ? -14.082 -10.440 19.085 1.00 94.50 214 TYR A N 1
ATOM 1822 C CA . TYR A 1 214 ? -14.851 -11.634 19.455 1.00 94.50 214 TYR A CA 1
ATOM 1823 C C . TYR A 1 214 ? -15.637 -12.206 18.269 1.00 94.50 214 TYR A C 1
ATOM 1825 O O . TYR A 1 214 ? -15.620 -13.417 18.067 1.00 94.50 214 TYR A O 1
ATOM 1833 N N . ASP A 1 215 ? -16.178 -11.374 17.374 1.00 94.94 215 ASP A N 1
ATOM 1834 C CA . ASP A 1 215 ? -16.773 -11.854 16.116 1.00 94.94 215 ASP A CA 1
ATOM 1835 C C . ASP A 1 215 ? -15.784 -12.597 15.210 1.00 94.94 215 ASP A C 1
ATOM 1837 O O . ASP A 1 215 ? -16.100 -13.621 14.597 1.00 94.94 215 ASP A O 1
ATOM 1841 N N . THR A 1 216 ? -14.541 -12.128 15.142 1.00 93.12 216 THR A N 1
ATOM 1842 C CA . THR A 1 216 ? -13.498 -12.799 14.363 1.00 93.12 216 THR A CA 1
ATOM 1843 C C . THR A 1 216 ? -13.049 -14.104 15.020 1.00 93.12 216 THR A C 1
ATOM 1845 O O . THR A 1 216 ? -12.836 -15.100 14.324 1.00 93.12 216 THR A O 1
ATOM 1848 N N . LEU A 1 217 ? -12.901 -14.123 16.345 1.00 93.12 217 LEU A N 1
ATOM 1849 C CA . LEU A 1 217 ? -12.510 -15.313 17.100 1.00 93.12 217 LEU A CA 1
ATOM 1850 C C . LEU A 1 217 ? -13.602 -16.389 17.056 1.00 93.12 217 LEU A C 1
ATOM 1852 O O . LEU A 1 217 ? -13.290 -17.559 16.810 1.00 93.12 217 LEU A O 1
ATOM 1856 N N . PHE A 1 218 ? -14.866 -15.989 17.198 1.00 93.75 218 PHE A N 1
ATOM 1857 C CA . PHE A 1 218 ? -16.029 -16.866 17.120 1.00 93.75 218 PHE A CA 1
ATOM 1858 C C . PHE A 1 218 ? -16.151 -17.513 15.736 1.00 93.75 218 PHE A C 1
ATOM 1860 O O . PHE A 1 218 ? -16.182 -18.738 15.626 1.00 93.75 218 PHE A O 1
ATOM 1867 N N . ARG A 1 219 ? -16.069 -16.723 14.651 1.00 91.38 219 ARG A N 1
ATOM 1868 C CA . ARG A 1 219 ? -16.070 -17.250 13.268 1.00 91.38 219 ARG A CA 1
ATOM 1869 C C . ARG A 1 219 ? -14.922 -18.220 12.974 1.00 91.38 219 ARG A C 1
ATOM 1871 O O . ARG A 1 219 ? -15.036 -19.055 12.081 1.00 91.38 219 ARG A O 1
ATOM 1878 N N . ARG A 1 220 ? -13.804 -18.120 13.701 1.00 89.38 220 ARG A N 1
ATOM 1879 C CA . ARG A 1 220 ? -12.655 -19.038 13.587 1.00 89.38 220 ARG A CA 1
ATOM 1880 C C . ARG A 1 220 ? -12.802 -20.311 14.424 1.00 89.38 220 ARG A C 1
ATOM 1882 O O . ARG A 1 220 ? -11.882 -21.131 14.402 1.00 89.38 220 ARG A O 1
ATOM 1889 N N . ASN A 1 221 ? -13.925 -20.476 15.124 1.00 91.19 221 ASN A N 1
ATOM 1890 C CA . ASN A 1 221 ? -14.178 -21.558 16.069 1.00 91.19 221 ASN A CA 1
ATOM 1891 C C . ASN A 1 221 ? -13.067 -21.666 17.130 1.00 91.19 221 ASN A C 1
ATOM 1893 O O . ASN A 1 221 ? -12.512 -22.739 17.382 1.00 91.19 221 ASN A O 1
ATOM 1897 N N . THR A 1 222 ? -12.669 -20.516 17.680 1.00 91.38 222 THR A N 1
ATOM 1898 C CA . THR A 1 222 ? -11.586 -20.427 18.667 1.00 91.38 222 THR A CA 1
ATOM 1899 C C . THR A 1 222 ? -11.999 -21.104 19.973 1.00 91.38 222 THR A C 1
ATOM 1901 O O . THR A 1 222 ? -13.132 -20.957 20.432 1.00 91.38 222 THR A O 1
ATOM 1904 N N . ASN A 1 223 ? -11.085 -21.864 20.575 1.00 91.25 223 ASN A N 1
ATOM 1905 C CA . ASN A 1 223 ? -11.325 -22.509 21.863 1.00 91.25 223 ASN A CA 1
ATOM 1906 C C . ASN A 1 223 ? -11.680 -21.473 22.949 1.00 91.25 223 ASN A C 1
ATOM 1908 O O . ASN A 1 223 ? -11.160 -20.363 22.914 1.00 91.25 223 ASN A O 1
ATOM 1912 N N . LYS A 1 224 ? -12.543 -21.848 23.904 1.00 90.69 224 LYS A N 1
ATOM 1913 C CA . LYS A 1 224 ? -13.053 -20.999 25.008 1.00 90.69 224 LYS A CA 1
ATOM 1914 C C . LYS A 1 224 ? -13.906 -19.779 24.620 1.00 90.69 224 LYS A C 1
ATOM 1916 O O . LYS A 1 224 ? -14.452 -19.142 25.506 1.00 90.69 224 LYS A O 1
ATOM 1921 N N . ILE A 1 225 ? -14.076 -19.479 23.332 1.00 91.56 225 ILE A N 1
ATOM 1922 C CA . ILE A 1 225 ? -14.943 -18.385 22.871 1.00 91.56 225 ILE A CA 1
ATOM 1923 C C . ILE A 1 225 ? -16.337 -18.935 22.569 1.00 91.56 225 ILE A C 1
ATOM 1925 O O . ILE A 1 225 ? -16.498 -19.718 21.631 1.00 91.56 225 ILE A O 1
ATOM 1929 N N . GLU A 1 226 ? -17.337 -18.577 23.369 1.00 89.88 226 GLU A N 1
ATOM 1930 C CA . GLU A 1 226 ? -18.702 -19.121 23.269 1.00 89.88 226 GLU A CA 1
ATOM 1931 C C . GLU A 1 226 ? -19.615 -18.329 22.335 1.00 89.88 226 GLU A C 1
ATOM 1933 O O . GLU A 1 226 ? -20.384 -18.942 21.598 1.00 89.88 226 GLU A O 1
ATOM 1938 N N . ASP A 1 227 ? -19.486 -17.004 22.307 1.00 92.44 227 ASP A N 1
ATOM 1939 C CA . ASP A 1 227 ? -20.241 -16.124 21.420 1.00 92.44 227 ASP A CA 1
ATOM 1940 C C . ASP A 1 227 ? -19.352 -15.025 20.804 1.00 92.44 227 ASP A C 1
ATOM 1942 O O . ASP A 1 227 ? -18.130 -15.009 20.973 1.00 92.44 227 ASP A O 1
ATOM 1946 N N . ASN A 1 228 ? -19.958 -14.150 19.999 1.00 94.25 228 ASN A N 1
ATOM 1947 C CA . ASN A 1 228 ? -19.290 -13.045 19.311 1.00 94.25 228 ASN A CA 1
ATOM 1948 C C . ASN A 1 228 ? -19.515 -11.678 19.974 1.00 94.25 228 ASN A C 1
ATOM 1950 O O . ASN A 1 228 ? -19.308 -10.643 19.328 1.00 94.25 228 ASN A O 1
ATOM 1954 N N . LYS A 1 229 ? -19.979 -11.651 21.223 1.00 95.56 229 LYS A N 1
ATOM 1955 C CA . LYS A 1 229 ? -20.391 -10.412 21.875 1.00 95.56 229 LYS A CA 1
ATOM 1956 C C . LYS A 1 229 ? -19.209 -9.685 22.491 1.00 95.56 229 LYS A C 1
ATOM 1958 O O . LYS A 1 229 ? -18.176 -10.272 22.804 1.00 95.56 229 LYS A O 1
ATOM 1963 N N . CYS A 1 230 ? -19.364 -8.381 22.668 1.00 94.88 230 CYS A N 1
ATOM 1964 C CA . CYS A 1 230 ? -18.363 -7.573 23.341 1.00 94.88 230 CYS A CA 1
ATOM 1965 C C . CYS A 1 230 ? -18.347 -7.871 24.841 1.00 94.88 230 CYS A C 1
ATOM 1967 O O . CYS A 1 230 ? -19.311 -7.601 25.558 1.00 94.88 230 CYS A O 1
ATOM 1969 N N . ILE A 1 231 ? -17.215 -8.384 25.321 1.00 92.75 231 ILE A N 1
ATOM 1970 C CA . ILE A 1 231 ? -17.013 -8.684 26.744 1.00 92.75 231 ILE A CA 1
ATOM 1971 C C . ILE A 1 231 ? -16.837 -7.430 27.612 1.00 92.75 231 ILE A C 1
ATOM 1973 O O . ILE A 1 231 ? -16.971 -7.515 28.832 1.00 92.75 231 ILE A O 1
ATOM 1977 N N . ARG A 1 232 ? -16.532 -6.284 26.984 1.00 93.94 232 ARG A N 1
ATOM 1978 C CA . ARG A 1 232 ? -16.307 -4.992 27.646 1.00 93.94 232 ARG A CA 1
ATOM 1979 C C . ARG A 1 232 ? -17.639 -4.340 28.017 1.00 93.94 232 ARG A C 1
ATOM 1981 O O . ARG A 1 232 ? -18.055 -4.429 29.166 1.00 93.94 232 ARG A O 1
ATOM 1988 N N . CYS A 1 233 ? -18.382 -3.853 27.016 1.00 91.25 233 CYS A N 1
ATOM 1989 C CA . CYS A 1 233 ? -19.628 -3.117 27.256 1.00 91.25 233 CYS A CA 1
ATOM 1990 C C . CYS A 1 233 ? -20.788 -3.983 27.771 1.00 91.25 233 CYS A C 1
ATOM 1992 O O . CYS A 1 233 ? -21.764 -3.460 28.298 1.00 91.25 233 CYS A O 1
ATOM 1994 N N . LYS A 1 234 ? -20.740 -5.314 27.596 1.00 80.50 234 LYS A N 1
ATOM 1995 C CA . LYS A 1 234 ? -21.762 -6.274 28.071 1.00 80.50 234 LYS A CA 1
ATOM 1996 C C . LYS A 1 234 ? -23.208 -5.979 27.635 1.00 80.50 234 LYS A C 1
ATOM 1998 O O . LYS A 1 234 ? -24.134 -6.630 28.113 1.00 80.50 234 LYS A O 1
ATOM 2003 N N . LYS A 1 235 ? -23.422 -5.095 26.657 1.00 84.31 235 LYS A N 1
ATOM 2004 C CA . LYS A 1 235 ? -24.738 -4.755 26.085 1.00 84.31 235 LYS A CA 1
ATOM 2005 C C . LYS A 1 235 ? -25.320 -5.797 25.133 1.00 84.31 235 LYS A C 1
ATOM 2007 O O . LYS A 1 235 ? -26.273 -5.521 24.414 1.00 84.31 235 LYS A O 1
ATOM 2012 N N . ASN A 1 236 ? -24.759 -7.004 25.111 1.00 85.25 236 ASN A N 1
ATOM 2013 C CA . ASN A 1 236 ? -25.157 -8.060 24.182 1.00 85.25 236 ASN A CA 1
ATOM 2014 C C . ASN A 1 236 ? -24.967 -7.666 22.694 1.00 85.25 236 ASN A C 1
ATOM 2016 O O . ASN A 1 236 ? -25.606 -8.236 21.812 1.00 85.25 236 ASN A O 1
ATOM 2020 N N . GLU A 1 237 ? -24.076 -6.706 22.416 1.00 92.31 237 GLU A N 1
ATOM 2021 C CA . GLU A 1 237 ? -23.701 -6.269 21.067 1.00 92.31 237 GLU A CA 1
ATOM 2022 C C . GLU A 1 237 ? -22.580 -7.135 20.484 1.00 92.31 237 GLU A C 1
ATOM 2024 O O . GLU A 1 237 ? -21.705 -7.604 21.211 1.00 92.31 237 GLU A O 1
ATOM 2029 N N . ILE A 1 238 ? -22.572 -7.314 19.160 1.00 94.56 238 ILE A N 1
ATOM 2030 C CA . ILE A 1 238 ? -21.522 -8.055 18.449 1.00 94.56 238 ILE A CA 1
ATOM 2031 C C . ILE A 1 238 ? -20.238 -7.219 18.406 1.00 94.56 238 ILE A C 1
ATOM 2033 O O . ILE A 1 238 ? -20.221 -6.129 17.831 1.00 94.56 238 ILE A O 1
ATOM 2037 N N . GLU A 1 239 ? -19.126 -7.765 18.905 1.00 95.56 239 GLU A N 1
ATOM 2038 C CA . GLU A 1 239 ? -17.817 -7.116 18.799 1.00 95.56 239 GLU A CA 1
ATOM 2039 C C . GLU A 1 239 ? -17.219 -7.349 17.402 1.00 95.56 239 GLU A C 1
ATOM 2041 O O . GLU A 1 239 ? -16.366 -8.215 17.173 1.00 95.56 239 GLU A O 1
ATOM 2046 N N . ASN A 1 240 ? -17.699 -6.588 16.425 1.00 95.69 240 ASN A N 1
ATOM 2047 C CA . ASN A 1 240 ? -17.112 -6.531 15.090 1.00 95.69 240 ASN A CA 1
ATOM 2048 C C . ASN A 1 240 ? -16.035 -5.427 15.003 1.00 95.69 240 ASN A C 1
ATOM 2050 O O . ASN A 1 240 ? -15.745 -4.728 15.975 1.00 95.69 240 ASN A O 1
ATOM 2054 N N . TRP A 1 241 ? -15.411 -5.276 13.830 1.00 96.06 241 TRP A N 1
ATOM 2055 C CA . TRP A 1 241 ? -14.361 -4.268 13.631 1.00 96.06 241 TRP A CA 1
ATOM 2056 C C . TRP A 1 241 ? -14.854 -2.832 13.851 1.00 96.06 241 TRP A C 1
ATOM 2058 O O . TRP A 1 241 ? -14.071 -2.006 14.298 1.00 96.06 241 TRP A O 1
ATOM 2068 N N . GLU A 1 242 ? -16.119 -2.522 13.555 1.00 95.44 242 GLU A N 1
ATOM 2069 C CA . GLU A 1 242 ? -16.660 -1.174 13.761 1.00 95.44 242 GLU A CA 1
ATOM 2070 C C . GLU A 1 242 ? -16.916 -0.898 15.239 1.00 95.44 242 GLU A C 1
ATOM 2072 O O . GLU A 1 242 ? -16.462 0.128 15.739 1.00 95.44 242 GLU A O 1
ATOM 2077 N N . HIS A 1 243 ? -17.563 -1.839 15.938 1.00 95.75 243 HIS A N 1
ATOM 2078 C CA . HIS A 1 243 ? -17.875 -1.731 17.363 1.00 95.75 243 HIS A CA 1
ATOM 2079 C C . HIS A 1 243 ? -16.622 -1.444 18.199 1.00 95.75 243 HIS A C 1
ATOM 2081 O O . HIS A 1 243 ? -16.681 -0.641 19.114 1.00 95.75 243 HIS A O 1
ATOM 2087 N N . LEU A 1 244 ? -15.463 -2.010 17.849 1.00 94.94 244 LEU A N 1
ATOM 2088 C CA . LEU A 1 244 ? -14.191 -1.733 18.528 1.00 94.94 244 LEU A CA 1
ATOM 2089 C C . LEU A 1 244 ? -13.916 -0.227 18.698 1.00 94.94 244 LEU A C 1
ATOM 2091 O O . LEU A 1 244 ? -13.503 0.209 19.773 1.00 94.94 244 LEU A O 1
ATOM 2095 N N . TRP A 1 245 ? -14.149 0.558 17.646 1.00 96.25 245 TRP A N 1
ATOM 2096 C CA . TRP A 1 245 ? -13.805 1.981 17.609 1.00 96.25 245 TRP A CA 1
ATOM 2097 C C . TRP A 1 245 ? -14.862 2.884 18.241 1.00 96.25 245 TRP A C 1
ATOM 2099 O O . TRP A 1 245 ? -14.536 3.997 18.634 1.00 96.25 245 TRP A O 1
ATOM 2109 N N . ILE A 1 246 ? -16.106 2.412 18.338 1.00 95.19 246 ILE A N 1
ATOM 2110 C CA . ILE A 1 246 ? -17.253 3.181 18.854 1.00 95.19 246 ILE A CA 1
ATOM 2111 C C . ILE A 1 246 ? -17.856 2.572 20.124 1.00 95.19 246 ILE A C 1
ATOM 2113 O O . ILE A 1 246 ? -18.938 2.970 20.542 1.00 95.19 246 ILE A O 1
ATOM 2117 N N . CYS A 1 247 ? -17.189 1.575 20.704 1.00 95.56 247 CYS A N 1
ATOM 2118 C CA . CYS A 1 247 ? -17.612 0.931 21.936 1.00 95.56 247 CYS A CA 1
ATOM 2119 C C . CYS A 1 247 ? -17.734 1.991 23.030 1.00 95.56 247 CYS A C 1
ATOM 2121 O O . CYS A 1 247 ? -16.804 2.761 23.249 1.00 95.56 247 CYS A O 1
ATOM 2123 N N . GLU A 1 248 ? -18.856 1.999 23.735 1.00 92.62 248 GLU A N 1
ATOM 2124 C CA . GLU A 1 248 ? -19.104 2.933 24.839 1.00 92.62 248 GLU A CA 1
ATOM 2125 C C . GLU A 1 248 ? -18.167 2.749 26.035 1.00 92.62 248 GLU A C 1
ATOM 2127 O O . GLU A 1 248 ? -17.986 3.664 26.824 1.00 92.62 248 GLU A O 1
ATOM 2132 N N . ASP A 1 249 ? -17.569 1.564 26.153 1.00 93.81 249 ASP A N 1
ATOM 2133 C CA . ASP A 1 249 ? -16.602 1.222 27.194 1.00 93.81 249 ASP A CA 1
ATOM 2134 C C . ASP A 1 249 ? -15.210 1.800 26.877 1.00 93.81 249 ASP A C 1
ATOM 2136 O O . ASP A 1 249 ? -14.235 1.508 27.570 1.00 93.81 249 ASP A O 1
ATOM 2140 N N . ASN A 1 250 ? -15.064 2.519 25.756 1.00 94.88 250 ASN A N 1
ATOM 2141 C CA . ASN A 1 250 ? -13.866 3.291 25.448 1.00 94.88 250 ASN A CA 1
ATOM 2142 C C . ASN A 1 250 ? -13.852 4.567 26.295 1.00 94.88 250 ASN A C 1
ATOM 2144 O O . ASN A 1 250 ? -14.849 5.277 26.353 1.00 94.88 250 ASN A O 1
ATOM 2148 N N . ASP A 1 251 ? -12.693 4.889 26.870 1.00 91.75 251 ASP A N 1
ATOM 2149 C CA . ASP A 1 251 ? -12.530 6.069 27.730 1.00 91.75 251 ASP A CA 1
ATOM 2150 C C . ASP A 1 251 ? -12.800 7.393 27.003 1.00 91.75 251 ASP A C 1
ATOM 2152 O O . ASP A 1 251 ? -13.147 8.387 27.633 1.00 91.75 251 ASP A O 1
ATOM 2156 N N . ASN A 1 252 ? -12.607 7.410 25.682 1.00 91.81 252 ASN A N 1
ATOM 2157 C CA . ASN A 1 252 ? -12.763 8.588 24.841 1.00 91.81 252 ASN A CA 1
ATOM 2158 C C . ASN A 1 252 ? -13.484 8.244 23.544 1.00 91.81 252 ASN A C 1
ATOM 2160 O O . ASN A 1 252 ? -13.282 7.166 22.966 1.00 91.81 252 ASN A O 1
ATOM 2164 N N . ASP A 1 253 ? -14.257 9.203 23.043 1.00 94.12 253 ASP A N 1
ATOM 2165 C CA . ASP A 1 253 ? -14.848 9.110 21.717 1.00 94.12 253 ASP A CA 1
ATOM 2166 C C . ASP A 1 253 ? -13.844 9.498 20.616 1.00 94.12 253 ASP A C 1
ATOM 2168 O O . ASP A 1 253 ? -12.811 10.134 20.843 1.00 94.12 253 ASP A O 1
ATOM 2172 N N . LEU A 1 254 ? -14.128 9.080 19.381 1.00 95.12 254 LEU A N 1
ATOM 2173 C CA . LEU A 1 254 ? -13.228 9.312 18.249 1.00 95.12 254 LEU A CA 1
ATOM 2174 C C . LEU A 1 254 ? -13.022 10.798 17.935 1.00 95.12 254 LEU A C 1
ATOM 2176 O O . LEU A 1 254 ? -11.915 11.174 17.550 1.00 95.12 254 LEU A O 1
ATOM 2180 N N . ASN A 1 255 ? -14.059 11.627 18.064 1.00 94.81 255 ASN A N 1
ATOM 2181 C CA . ASN A 1 255 ? -13.970 13.050 17.749 1.00 94.81 255 ASN A CA 1
ATOM 2182 C C . ASN A 1 255 ? -13.155 13.776 18.820 1.00 94.81 255 ASN A C 1
ATOM 2184 O O . ASN A 1 255 ? -12.251 14.533 18.472 1.00 94.81 255 ASN A O 1
ATOM 2188 N N . GLU A 1 256 ? -13.394 13.473 20.098 1.00 95.56 256 GLU A N 1
ATOM 2189 C CA . GLU A 1 256 ? -12.590 13.967 21.220 1.00 95.56 256 GLU A CA 1
ATOM 2190 C C . GLU A 1 256 ? -11.104 13.660 21.001 1.00 95.56 256 GLU A C 1
ATOM 2192 O O . GLU A 1 256 ? -10.269 14.567 21.043 1.00 95.56 256 GLU A O 1
ATOM 2197 N N . ILE A 1 257 ? -10.764 12.413 20.648 1.00 97.19 257 ILE A N 1
ATOM 2198 C CA . ILE A 1 257 ? -9.375 12.041 20.349 1.00 97.19 257 ILE A CA 1
ATOM 2199 C C . ILE A 1 257 ? -8.817 12.876 19.196 1.00 97.19 257 ILE A C 1
ATOM 2201 O O . ILE A 1 257 ? -7.684 13.345 19.294 1.00 97.19 257 ILE A O 1
ATOM 2205 N N . ILE A 1 258 ? -9.564 13.063 18.105 1.00 96.75 258 ILE A N 1
ATOM 2206 C CA . ILE A 1 258 ? -9.097 13.823 16.937 1.00 96.75 258 ILE A CA 1
ATOM 2207 C C . ILE A 1 258 ? -8.828 15.286 17.305 1.00 96.75 258 ILE A C 1
ATOM 2209 O O . ILE A 1 258 ? -7.748 15.794 16.991 1.00 96.75 258 ILE A O 1
ATOM 2213 N N . TYR A 1 259 ? -9.761 15.950 17.989 1.00 95.44 259 TYR A N 1
ATOM 2214 C CA . TYR A 1 259 ? -9.607 17.352 18.376 1.00 95.44 259 TYR A CA 1
ATOM 2215 C C . TYR A 1 259 ? -8.445 17.540 19.353 1.00 95.44 259 TYR A C 1
ATOM 2217 O O . TYR A 1 259 ? -7.584 18.394 19.133 1.00 95.44 259 TYR A O 1
ATOM 2225 N N . GLU A 1 260 ? -8.345 16.690 20.377 1.00 96.50 260 GLU A N 1
ATOM 2226 C CA . GLU A 1 260 ? -7.226 16.737 21.318 1.00 96.50 260 GLU A CA 1
ATOM 2227 C C . GLU A 1 260 ? -5.888 16.431 20.639 1.00 96.50 260 GLU A C 1
ATOM 2229 O O . GLU A 1 260 ? -4.871 17.040 20.975 1.00 96.50 260 GLU A O 1
ATOM 2234 N N . SER A 1 261 ? -5.867 15.525 19.656 1.00 96.94 261 SER A N 1
ATOM 2235 C CA . SER A 1 261 ? -4.652 15.191 18.905 1.00 96.94 261 SER A CA 1
ATOM 2236 C C . SER A 1 261 ? -4.100 16.400 18.151 1.00 96.94 261 SER A C 1
ATOM 2238 O O . SER A 1 261 ? -2.886 16.574 18.084 1.00 96.94 261 SER A O 1
ATOM 2240 N N . ILE A 1 262 ? -4.966 17.258 17.608 1.00 95.44 262 ILE A N 1
ATOM 2241 C CA . ILE A 1 262 ? -4.557 18.494 16.926 1.00 95.44 262 ILE A CA 1
ATOM 2242 C C . ILE A 1 262 ? -3.885 19.440 17.928 1.00 95.44 262 ILE A C 1
ATOM 2244 O O . ILE A 1 262 ? -2.771 19.905 17.678 1.00 95.44 262 ILE A O 1
ATOM 2248 N N . SER A 1 263 ? -4.498 19.661 19.095 1.00 94.81 263 SER A N 1
ATOM 2249 C CA . SER A 1 263 ? -3.920 20.507 20.148 1.00 94.81 263 SER A CA 1
ATOM 2250 C C . SER A 1 263 ? -2.596 19.957 20.688 1.00 94.81 263 SER A C 1
ATOM 2252 O O . SER A 1 263 ? -1.632 20.709 20.836 1.00 94.81 263 SER A O 1
ATOM 2254 N N . ARG A 1 264 ? -2.511 18.642 20.928 1.00 96.44 264 ARG A N 1
ATOM 2255 C CA . ARG A 1 264 ? -1.278 17.968 21.371 1.00 96.44 264 ARG A CA 1
ATOM 2256 C C . ARG A 1 264 ? -0.173 18.065 20.326 1.00 96.44 264 ARG A C 1
ATOM 2258 O O . ARG A 1 264 ? 0.971 18.343 20.672 1.00 96.44 264 ARG A O 1
ATOM 2265 N N . PHE A 1 265 ? -0.503 17.878 19.050 1.00 96.69 265 PHE A N 1
ATOM 2266 C CA . PHE A 1 265 ? 0.470 18.018 17.971 1.00 96.69 265 PHE A CA 1
ATOM 2267 C C . PHE A 1 265 ? 1.012 19.449 17.892 1.00 96.69 265 PHE A C 1
ATOM 2269 O O . PHE A 1 265 ? 2.222 19.637 17.791 1.00 96.69 265 PHE A O 1
ATOM 2276 N N . GLU A 1 266 ? 0.147 20.460 18.018 1.00 94.25 266 GLU A N 1
ATOM 2277 C CA . GLU A 1 266 ? 0.574 21.861 18.079 1.00 94.25 266 GLU A CA 1
ATOM 2278 C C . GLU A 1 266 ? 1.527 22.115 19.259 1.00 94.25 266 GLU A C 1
ATOM 2280 O O . GLU A 1 266 ? 2.531 22.812 19.107 1.00 94.25 266 GLU A O 1
ATOM 2285 N N . GLN A 1 267 ? 1.241 21.539 20.429 1.00 94.69 267 GLN A N 1
ATOM 2286 C CA . GLN A 1 267 ? 2.111 21.646 21.598 1.00 94.69 267 GLN A CA 1
ATOM 2287 C C . GLN A 1 267 ? 3.489 21.015 21.349 1.00 94.69 267 GLN A C 1
ATOM 2289 O O . GLN A 1 267 ? 4.499 21.656 21.627 1.00 94.69 267 GLN A O 1
ATOM 2294 N N . ILE A 1 268 ? 3.547 19.825 20.744 1.00 95.00 268 ILE A N 1
ATOM 2295 C CA . ILE A 1 268 ? 4.812 19.158 20.389 1.00 95.00 268 ILE A CA 1
ATOM 2296 C C . ILE A 1 268 ? 5.654 20.029 19.446 1.00 95.00 268 ILE A C 1
ATOM 2298 O O . ILE A 1 268 ? 6.872 20.136 19.614 1.00 95.00 268 ILE A O 1
ATOM 2302 N N . LEU A 1 269 ? 5.020 20.681 18.465 1.00 93.62 269 LEU A N 1
ATOM 2303 C CA . LEU A 1 269 ? 5.712 21.595 17.551 1.00 93.62 269 LEU A CA 1
ATOM 2304 C C . LEU A 1 269 ? 6.278 22.821 18.286 1.00 93.62 269 LEU A C 1
ATOM 2306 O O . LEU A 1 269 ? 7.405 23.233 18.005 1.00 93.62 269 LEU A O 1
ATOM 2310 N N . LYS A 1 270 ? 5.532 23.381 19.250 1.00 93.56 270 LYS A N 1
ATOM 2311 C CA . LYS A 1 270 ? 6.003 24.494 20.096 1.00 93.56 270 LYS A CA 1
ATOM 2312 C C . LYS A 1 270 ? 7.193 24.083 20.957 1.00 93.56 270 LYS A C 1
ATOM 2314 O O . LYS A 1 270 ? 8.195 24.788 20.977 1.00 93.56 270 LYS A O 1
ATOM 2319 N N . GLU A 1 271 ? 7.104 22.935 21.623 1.00 94.50 271 GLU A N 1
ATOM 2320 C CA . GLU A 1 271 ? 8.183 22.386 22.457 1.00 94.50 271 GLU A CA 1
ATOM 2321 C C . GLU A 1 271 ? 9.446 22.086 21.635 1.00 94.50 271 GLU A C 1
ATOM 2323 O O . GLU A 1 271 ? 10.564 22.234 22.124 1.00 94.50 271 GLU A O 1
ATOM 2328 N N . SER A 1 272 ? 9.275 21.745 20.356 1.00 92.50 272 SER A N 1
ATOM 2329 C CA . SER A 1 272 ? 10.369 21.513 19.404 1.00 92.50 272 SER A CA 1
ATOM 2330 C C . SER A 1 272 ? 10.896 22.796 18.735 1.00 92.50 272 SER A C 1
ATOM 2332 O O . SER A 1 272 ? 11.707 22.711 17.814 1.00 92.50 272 SER A O 1
ATOM 2334 N N . ASN A 1 273 ? 10.452 23.983 19.170 1.00 89.94 273 ASN A N 1
ATOM 2335 C CA . ASN A 1 273 ? 10.792 25.298 18.605 1.00 89.94 273 ASN A CA 1
ATOM 2336 C C . ASN A 1 273 ? 10.468 25.465 17.104 1.00 89.94 273 ASN A C 1
ATOM 2338 O O . ASN A 1 273 ? 11.098 26.260 16.403 1.00 89.94 273 ASN A O 1
ATOM 2342 N N . GLN A 1 274 ? 9.460 24.757 16.588 1.00 88.69 274 GLN A N 1
ATOM 2343 C CA . GLN A 1 274 ? 9.051 24.806 15.179 1.00 88.69 274 GLN A CA 1
ATOM 2344 C C . GLN A 1 274 ? 7.935 25.840 14.944 1.00 88.69 274 GLN A C 1
ATOM 2346 O O . GLN A 1 274 ? 6.854 25.519 14.450 1.00 88.69 274 GLN A O 1
ATOM 2351 N N . ASN A 1 275 ? 8.187 27.103 15.299 1.00 87.94 275 ASN A N 1
ATOM 2352 C CA . ASN A 1 275 ? 7.171 28.172 15.284 1.00 87.94 275 ASN A CA 1
ATOM 2353 C C . ASN A 1 275 ? 6.540 28.423 13.898 1.00 87.94 275 ASN A C 1
ATOM 2355 O O . ASN A 1 275 ? 5.360 28.774 13.797 1.00 87.94 275 ASN A O 1
ATOM 2359 N N . GLU A 1 276 ? 7.303 28.218 12.823 1.00 88.69 276 GLU A N 1
ATOM 2360 C CA . GLU A 1 276 ? 6.789 28.311 11.453 1.00 88.69 276 GLU A CA 1
ATOM 2361 C C . GLU A 1 276 ? 5.795 27.178 11.148 1.00 88.69 276 GLU A C 1
ATOM 2363 O O . GLU A 1 276 ? 4.698 27.445 10.656 1.00 88.69 276 GLU A O 1
ATOM 2368 N N . GLU A 1 277 ? 6.110 25.932 11.536 1.00 89.56 277 GLU A N 1
ATOM 2369 C CA . GLU A 1 277 ? 5.201 24.786 11.378 1.00 89.56 277 GLU A CA 1
ATOM 2370 C C . GLU A 1 277 ? 3.908 24.985 12.188 1.00 89.56 277 GLU A C 1
ATOM 2372 O O . GLU A 1 277 ? 2.829 24.686 11.686 1.00 89.56 277 GLU A O 1
ATOM 2377 N N . VAL A 1 278 ? 3.981 25.563 13.395 1.00 91.00 278 VAL A N 1
ATOM 2378 C CA . VAL A 1 278 ? 2.792 25.912 14.203 1.00 91.00 278 VAL A CA 1
ATOM 2379 C C . VAL A 1 278 ? 1.875 26.879 13.453 1.00 91.00 278 VAL A C 1
ATOM 2381 O O . VAL A 1 278 ? 0.659 26.689 13.412 1.00 91.00 278 VAL A O 1
ATOM 2384 N N . THR A 1 279 ? 2.450 27.918 12.845 1.00 89.88 279 THR A N 1
ATOM 2385 C CA . THR A 1 279 ? 1.682 28.928 12.103 1.00 89.88 279 THR A CA 1
ATOM 2386 C C . THR A 1 279 ? 1.024 28.315 10.870 1.00 89.88 279 THR A C 1
ATOM 2388 O O . THR A 1 279 ? -0.164 28.522 10.634 1.00 89.88 279 THR A O 1
ATOM 2391 N N . ILE A 1 280 ? 1.773 27.504 10.118 1.00 89.62 280 ILE A N 1
ATOM 2392 C CA . ILE A 1 280 ? 1.260 26.777 8.952 1.00 89.62 280 ILE A CA 1
ATOM 2393 C C . ILE A 1 280 ? 0.123 25.834 9.362 1.00 89.62 280 ILE A C 1
ATOM 2395 O O . ILE A 1 280 ? -0.916 25.806 8.708 1.00 89.62 280 ILE A O 1
ATOM 2399 N N . MET A 1 281 ? 0.305 25.079 10.445 1.00 91.00 281 MET A N 1
ATOM 2400 C CA . MET A 1 281 ? -0.664 24.097 10.930 1.00 91.00 281 MET A CA 1
ATOM 2401 C C . MET A 1 281 ? -2.004 24.744 11.290 1.00 91.00 281 MET A C 1
ATOM 2403 O O . MET A 1 281 ? -3.053 24.308 10.811 1.00 91.00 281 MET A O 1
ATOM 2407 N N . ARG A 1 282 ? -1.976 25.872 12.007 1.00 91.56 282 ARG A N 1
ATOM 2408 C CA . ARG A 1 282 ? -3.184 26.646 12.334 1.00 91.56 282 ARG A CA 1
ATOM 2409 C C . ARG A 1 282 ? -3.986 27.077 11.104 1.00 91.56 282 ARG A C 1
ATOM 2411 O O . ARG A 1 282 ? -5.209 27.134 11.193 1.00 91.56 282 ARG A O 1
ATOM 2418 N N . ASN A 1 283 ? -3.334 27.314 9.963 1.00 91.56 283 ASN A N 1
ATOM 2419 C CA . ASN A 1 283 ? -4.018 27.716 8.731 1.00 91.56 283 ASN A CA 1
ATOM 2420 C C . ASN A 1 283 ? -4.863 26.596 8.110 1.00 91.56 283 ASN A C 1
ATOM 2422 O O . ASN A 1 283 ? -5.807 26.896 7.383 1.00 91.56 283 ASN A O 1
ATOM 2426 N N . PHE A 1 284 ? -4.547 25.322 8.374 1.00 92.94 284 PHE A N 1
ATOM 2427 C CA . PHE A 1 284 ? -5.273 24.192 7.790 1.00 92.94 284 PHE A CA 1
ATOM 2428 C C . PHE A 1 284 ? -6.046 23.333 8.797 1.00 92.94 284 PHE A C 1
ATOM 2430 O O . PHE A 1 284 ? -6.749 22.423 8.368 1.00 92.94 284 PHE A O 1
ATOM 2437 N N . ASN A 1 285 ? -5.959 23.588 10.107 1.00 93.00 285 ASN A N 1
ATOM 2438 C CA . ASN A 1 285 ? -6.611 22.759 11.135 1.00 93.00 285 ASN A CA 1
ATOM 2439 C C . ASN A 1 285 ? -8.118 22.585 10.923 1.00 93.00 285 ASN A C 1
ATOM 2441 O O . ASN A 1 285 ? -8.625 21.468 11.005 1.00 93.00 285 ASN A O 1
ATOM 2445 N N . ILE A 1 286 ? -8.820 23.681 10.624 1.00 93.50 286 ILE A N 1
ATOM 2446 C CA . ILE A 1 286 ? -10.267 23.655 10.382 1.00 93.50 286 ILE A CA 1
ATOM 2447 C C . ILE A 1 286 ? -10.572 22.799 9.150 1.00 93.50 286 ILE A C 1
ATOM 2449 O O . ILE A 1 286 ? -11.414 21.911 9.207 1.00 93.50 286 ILE A O 1
ATOM 2453 N N . GLU A 1 287 ? -9.837 23.003 8.056 1.00 96.06 287 GLU A N 1
ATOM 2454 C CA . GLU A 1 287 ? -10.050 22.243 6.823 1.00 96.06 287 GLU A CA 1
ATOM 2455 C C . GLU A 1 287 ? -9.705 20.757 6.992 1.00 96.06 287 GLU A C 1
ATOM 2457 O O . GLU A 1 287 ? -10.403 19.883 6.481 1.00 96.06 287 GLU A O 1
ATOM 2462 N N . PHE A 1 288 ? -8.669 20.447 7.772 1.00 96.88 288 PHE A N 1
ATOM 2463 C CA . PHE A 1 288 ? -8.299 19.080 8.117 1.00 96.88 288 PHE A CA 1
ATOM 2464 C C . PHE A 1 288 ? -9.438 18.352 8.849 1.00 96.88 288 PHE A C 1
ATOM 2466 O O . PHE A 1 288 ? -9.775 17.223 8.484 1.00 96.88 288 PHE A O 1
ATOM 2473 N N . ILE A 1 289 ? -10.059 19.008 9.836 1.00 96.38 289 ILE A N 1
ATOM 2474 C CA . ILE A 1 289 ? -11.226 18.488 10.563 1.00 96.38 289 ILE A CA 1
ATOM 2475 C C . ILE A 1 289 ? -12.425 18.337 9.622 1.00 96.38 289 ILE A C 1
ATOM 2477 O O . ILE A 1 289 ? -13.004 17.253 9.547 1.00 96.38 289 ILE A O 1
ATOM 2481 N N . ASN A 1 290 ? -12.745 19.374 8.843 1.00 97.06 290 ASN A N 1
ATOM 2482 C CA . ASN A 1 290 ? -13.858 19.358 7.890 1.00 97.06 290 ASN A CA 1
ATOM 2483 C C . ASN A 1 290 ? -13.749 18.180 6.914 1.00 97.06 290 ASN A C 1
ATOM 2485 O O . ASN A 1 290 ? -14.734 17.491 6.635 1.00 97.06 290 ASN A O 1
ATOM 2489 N N . ILE A 1 291 ? -12.541 17.908 6.405 1.00 97.44 291 ILE A N 1
ATOM 2490 C CA . ILE A 1 291 ? -12.297 16.749 5.547 1.00 97.44 291 ILE A CA 1
ATOM 2491 C C . ILE A 1 291 ? -12.606 15.462 6.307 1.00 97.44 291 ILE A C 1
ATOM 2493 O O . ILE A 1 291 ? -13.339 14.636 5.770 1.00 97.44 291 ILE A O 1
ATOM 2497 N N . LEU A 1 292 ? -12.104 15.271 7.528 1.00 97.44 292 LEU A N 1
ATOM 2498 C CA . LEU A 1 292 ? -12.359 14.051 8.303 1.00 97.44 292 LEU A CA 1
ATOM 2499 C C . LEU A 1 292 ? -13.853 13.827 8.581 1.00 97.44 292 LEU A C 1
ATOM 2501 O O . LEU A 1 292 ? -14.356 12.720 8.375 1.00 97.44 292 LEU A O 1
ATOM 2505 N N . GLU A 1 293 ? -14.572 14.862 8.999 1.00 96.50 293 GLU A N 1
ATOM 2506 C CA . GLU A 1 293 ? -15.995 14.777 9.342 1.00 96.50 293 GLU A CA 1
ATOM 2507 C C . GLU A 1 293 ? -16.893 14.595 8.116 1.00 96.50 293 GLU A C 1
ATOM 2509 O O . GLU A 1 293 ? -17.957 13.977 8.199 1.00 96.50 293 GLU A O 1
ATOM 2514 N N . SER A 1 294 ? -16.450 15.072 6.950 1.00 96.88 294 SER A N 1
ATOM 2515 C CA . SER A 1 294 ? -17.238 14.983 5.726 1.00 96.88 294 SER A CA 1
ATOM 2516 C C . SER A 1 294 ? -17.556 13.528 5.315 1.00 96.88 294 SER A C 1
ATOM 2518 O O . SER A 1 294 ? -16.745 12.615 5.526 1.00 96.88 294 SER A O 1
ATOM 2520 N N . PRO A 1 295 ? -18.708 13.279 4.660 1.00 97.12 295 PRO A N 1
ATOM 2521 C CA . PRO A 1 295 ? -19.090 11.942 4.206 1.00 97.12 295 PRO A CA 1
ATOM 2522 C C . PRO A 1 295 ? -18.090 11.337 3.215 1.00 97.12 295 PRO A C 1
ATOM 2524 O O . PRO A 1 295 ? -17.704 11.979 2.232 1.00 97.12 295 PRO A O 1
ATOM 2527 N N . SER A 1 296 ? -17.701 10.080 3.426 1.00 95.38 296 SER A N 1
ATOM 2528 C CA . SER A 1 296 ? -16.849 9.335 2.500 1.00 95.38 296 SER A CA 1
ATOM 2529 C C . SER A 1 296 ? -17.604 8.989 1.217 1.00 95.38 296 SER A C 1
ATOM 2531 O O . SER A 1 296 ? -18.731 8.491 1.225 1.00 95.38 296 SER A O 1
ATOM 2533 N N . ILE A 1 297 ? -16.943 9.223 0.083 1.00 92.94 297 ILE A N 1
ATOM 2534 C CA . ILE A 1 297 ? -17.473 8.907 -1.249 1.00 92.94 297 ILE A CA 1
ATOM 2535 C C . ILE A 1 297 ? -17.319 7.409 -1.577 1.00 92.94 297 ILE A C 1
ATOM 2537 O O . ILE A 1 297 ? -18.058 6.876 -2.416 1.00 92.94 297 ILE A O 1
ATOM 2541 N N . ILE A 1 298 ? -16.361 6.740 -0.928 1.00 91.62 298 ILE A N 1
ATOM 2542 C CA . ILE A 1 298 ? -16.039 5.322 -1.124 1.00 91.62 298 ILE A CA 1
ATOM 2543 C C . ILE A 1 298 ? -16.750 4.469 -0.063 1.00 91.62 298 ILE A C 1
ATOM 2545 O O . ILE A 1 298 ? -17.499 3.558 -0.412 1.00 91.62 298 ILE A O 1
ATOM 2549 N N . LEU A 1 299 ? -16.579 4.803 1.222 1.00 92.56 299 LEU A N 1
ATOM 2550 C CA . LEU A 1 299 ? -17.230 4.145 2.357 1.00 92.56 299 LEU A CA 1
ATOM 2551 C C . LEU A 1 299 ? -18.611 4.773 2.602 1.00 92.56 299 LEU A C 1
ATOM 2553 O O . LEU A 1 299 ? -18.786 5.620 3.476 1.00 92.56 299 LEU A O 1
ATOM 2557 N N . ARG A 1 300 ? -19.604 4.378 1.797 1.00 89.25 300 ARG A N 1
ATOM 2558 C CA . ARG A 1 300 ? -20.968 4.935 1.865 1.00 89.25 300 ARG A CA 1
ATOM 2559 C C . ARG A 1 300 ? -21.553 4.847 3.282 1.00 89.25 300 ARG A C 1
ATOM 2561 O O . ARG A 1 300 ? -21.480 3.801 3.919 1.00 89.25 300 ARG A O 1
ATOM 2568 N N . GLY A 1 301 ? -22.159 5.942 3.748 1.00 91.38 301 GLY A N 1
ATOM 2569 C CA . GLY A 1 301 ? -22.766 6.037 5.083 1.00 91.38 301 GLY A CA 1
ATOM 2570 C C . GLY A 1 301 ? -21.770 6.244 6.230 1.00 91.38 301 GLY A C 1
ATOM 2571 O O . GLY A 1 301 ? -22.174 6.256 7.389 1.00 91.38 301 GLY A O 1
ATOM 2572 N N . LYS A 1 302 ? -20.476 6.409 5.933 1.00 95.31 302 LYS A N 1
ATOM 2573 C CA . LYS A 1 302 ? -19.419 6.687 6.911 1.00 95.31 302 LYS A CA 1
ATOM 2574 C C . LYS A 1 302 ? -18.771 8.043 6.618 1.00 95.31 302 LYS A C 1
ATOM 2576 O O . LYS A 1 302 ? -18.745 8.484 5.471 1.00 95.31 302 LYS A O 1
ATOM 2581 N N . SER A 1 303 ? -18.227 8.702 7.639 1.00 96.81 303 SER A N 1
ATOM 2582 C CA . SER A 1 303 ? -17.344 9.867 7.470 1.00 96.81 303 SER A CA 1
ATOM 2583 C C . SER A 1 303 ? -15.929 9.441 7.059 1.00 96.81 303 SER A C 1
ATOM 2585 O O . SER A 1 303 ? -15.570 8.261 7.146 1.00 96.81 303 SER A O 1
ATOM 2587 N N . ARG A 1 304 ? -15.093 10.390 6.628 1.00 97.38 304 ARG A N 1
ATOM 2588 C CA . ARG A 1 304 ? -13.678 10.127 6.304 1.00 97.38 304 ARG A CA 1
ATOM 2589 C C . ARG A 1 304 ? -12.823 9.789 7.533 1.00 97.38 304 ARG A C 1
ATOM 2591 O O . ARG A 1 304 ? -11.751 9.211 7.369 1.00 97.38 304 ARG A O 1
ATOM 2598 N N . ILE A 1 305 ? -13.316 10.006 8.756 1.00 97.81 305 ILE A N 1
ATOM 2599 C CA . ILE A 1 305 ? -12.724 9.445 9.988 1.00 97.81 305 ILE A CA 1
ATOM 2600 C C . ILE A 1 305 ? -12.531 7.927 9.856 1.00 97.81 305 ILE A C 1
ATOM 2602 O O . ILE A 1 305 ? -11.499 7.396 10.255 1.00 97.81 305 ILE A O 1
ATOM 2606 N N . TRP A 1 306 ? -13.467 7.216 9.224 1.00 97.56 306 TRP A N 1
ATOM 2607 C CA . TRP A 1 306 ? -13.345 5.771 9.012 1.00 97.56 306 TRP A CA 1
ATOM 2608 C C . TRP A 1 306 ? -12.244 5.393 8.013 1.00 97.56 306 TRP A C 1
ATOM 2610 O O . TRP A 1 306 ? -11.680 4.302 8.105 1.00 97.56 306 TRP A O 1
ATOM 2620 N N . GLU A 1 307 ? -11.904 6.287 7.084 1.00 97.31 307 GLU A N 1
ATOM 2621 C CA . GLU A 1 307 ? -10.752 6.129 6.189 1.00 97.31 307 GLU A CA 1
ATOM 2622 C C . GLU A 1 307 ? -9.452 6.270 6.984 1.00 97.31 307 GLU A C 1
ATOM 2624 O O . GLU A 1 307 ? -8.588 5.394 6.901 1.00 97.31 307 GLU A O 1
ATOM 2629 N N . LEU A 1 308 ? -9.367 7.309 7.828 1.00 97.88 308 LEU A N 1
ATOM 2630 C CA . LEU A 1 308 ? -8.259 7.526 8.758 1.00 97.88 308 LEU A CA 1
ATOM 2631 C C . LEU A 1 308 ? -8.071 6.309 9.667 1.00 97.88 308 LEU A C 1
ATOM 2633 O O . LEU A 1 308 ? -6.991 5.732 9.657 1.00 97.88 308 LEU A O 1
ATOM 2637 N N . ILE A 1 309 ? -9.111 5.857 10.376 1.00 96.88 309 ILE A N 1
ATOM 2638 C CA . ILE A 1 309 ? -9.044 4.691 11.275 1.00 96.88 309 ILE A CA 1
ATOM 2639 C C . ILE A 1 309 ? -8.527 3.459 10.541 1.00 96.88 309 ILE A C 1
ATOM 2641 O O . ILE A 1 309 ? -7.772 2.683 11.113 1.00 96.88 309 ILE A O 1
ATOM 2645 N N . ARG A 1 310 ? -8.888 3.271 9.270 1.00 95.69 310 ARG A N 1
ATOM 2646 C CA . ARG A 1 310 ? -8.438 2.130 8.464 1.00 95.69 310 ARG A CA 1
ATOM 2647 C C . ARG A 1 310 ? -7.014 2.280 7.913 1.00 95.69 310 ARG A C 1
ATOM 2649 O O . ARG A 1 310 ? -6.477 1.330 7.345 1.00 95.69 310 ARG A O 1
ATOM 2656 N N . GLY A 1 311 ? -6.397 3.445 8.098 1.00 96.94 311 GLY A N 1
ATOM 2657 C CA . GLY A 1 311 ? -5.055 3.775 7.627 1.00 96.94 311 GLY A CA 1
ATOM 2658 C C . GLY A 1 311 ? -5.007 4.199 6.159 1.00 96.94 311 GLY A C 1
ATOM 2659 O O . GLY A 1 311 ? -3.964 4.035 5.527 1.00 96.94 311 GLY A O 1
ATOM 2660 N N . ILE A 1 312 ? -6.117 4.706 5.612 1.00 97.06 312 ILE A N 1
ATOM 2661 C CA . ILE A 1 312 ? -6.243 5.179 4.228 1.00 97.06 312 ILE A CA 1
ATOM 2662 C C . ILE A 1 312 ? -6.083 6.699 4.172 1.00 97.06 312 ILE A C 1
ATOM 2664 O O . ILE A 1 312 ? -6.798 7.437 4.849 1.00 97.06 312 ILE A O 1
ATOM 2668 N N . TYR A 1 313 ? -5.162 7.171 3.333 1.00 97.12 313 TYR A N 1
ATOM 2669 C CA . TYR A 1 313 ? -4.921 8.596 3.128 1.00 97.12 313 TYR A CA 1
ATOM 2670 C C . TYR A 1 313 ? -5.779 9.138 1.977 1.00 97.12 313 TYR A C 1
ATOM 2672 O O . TYR A 1 313 ? -5.684 8.664 0.841 1.00 97.12 313 TYR A O 1
ATOM 2680 N N . ASN A 1 314 ? -6.607 10.146 2.261 1.00 96.81 314 ASN A N 1
ATOM 2681 C CA . ASN A 1 314 ? -7.495 10.769 1.280 1.00 96.81 314 ASN A CA 1
ATOM 2682 C C . ASN A 1 314 ? -6.770 11.873 0.481 1.00 96.81 314 ASN A C 1
ATOM 2684 O O . ASN A 1 314 ? -6.050 12.690 1.055 1.00 96.81 314 ASN A O 1
ATOM 2688 N N . ASN A 1 315 ? -6.980 11.928 -0.838 1.00 95.69 315 ASN A N 1
ATOM 2689 C CA . ASN A 1 315 ? -6.365 12.924 -1.721 1.00 95.69 315 ASN A CA 1
ATOM 2690 C C . ASN A 1 315 ? -6.781 14.363 -1.395 1.00 95.69 315 ASN A C 1
ATOM 2692 O O . ASN A 1 315 ? -5.978 15.261 -1.622 1.00 95.69 315 ASN A O 1
ATOM 2696 N N . LYS A 1 316 ? -7.949 14.590 -0.781 1.00 96.19 316 LYS A N 1
ATOM 2697 C CA . LYS A 1 316 ? -8.390 15.934 -0.373 1.00 96.19 316 LYS A CA 1
ATOM 2698 C C . LYS A 1 316 ? -7.396 16.641 0.547 1.00 96.19 316 LYS A C 1
ATOM 2700 O O . LYS A 1 316 ? -7.267 17.856 0.488 1.00 96.19 316 LYS A O 1
ATOM 2705 N N . PHE A 1 317 ? -6.631 15.900 1.352 1.00 96.62 317 PHE A N 1
ATOM 2706 C CA . PHE A 1 317 ? -5.566 16.496 2.164 1.00 96.62 317 PHE A CA 1
ATOM 2707 C C . PHE A 1 317 ? -4.432 17.089 1.313 1.00 96.62 317 PHE A C 1
ATOM 2709 O O . PHE A 1 317 ? -3.835 18.092 1.696 1.00 96.62 317 PHE A O 1
ATOM 2716 N N . ASN A 1 318 ? -4.148 16.504 0.144 1.00 94.12 318 ASN A N 1
ATOM 2717 C CA . ASN A 1 318 ? -3.170 17.041 -0.804 1.00 94.12 318 ASN A CA 1
ATOM 2718 C C . ASN A 1 318 ? -3.691 18.300 -1.527 1.00 94.12 318 ASN A C 1
ATOM 2720 O O . ASN A 1 318 ? -2.879 19.060 -2.067 1.00 94.12 318 ASN A O 1
ATOM 2724 N N . ASP A 1 319 ? -5.009 18.525 -1.528 1.00 94.00 319 ASP A N 1
ATOM 2725 C CA . ASP A 1 319 ? -5.662 19.667 -2.177 1.00 94.00 319 ASP A CA 1
ATOM 2726 C C . ASP A 1 319 ? -5.699 20.921 -1.289 1.00 94.00 319 ASP A C 1
ATOM 2728 O O . ASP A 1 319 ? -5.816 22.025 -1.817 1.00 94.00 319 ASP A O 1
ATOM 2732 N N . ILE A 1 320 ? -5.510 20.773 0.031 1.00 94.25 320 ILE A N 1
ATOM 2733 C CA . ILE A 1 320 ? -5.437 21.889 0.997 1.00 94.25 320 ILE A CA 1
ATOM 2734 C C . ILE A 1 320 ? -4.374 22.917 0.583 1.00 94.25 320 ILE A C 1
ATOM 2736 O O . ILE A 1 320 ? -4.571 24.124 0.701 1.00 94.25 320 ILE A O 1
ATOM 2740 N N . THR A 1 321 ? -3.222 22.446 0.103 1.00 93.50 321 THR A N 1
ATOM 2741 C CA . THR A 1 321 ? -2.088 23.304 -0.259 1.00 93.50 321 THR A CA 1
ATOM 2742 C C . THR A 1 321 ? -1.293 22.728 -1.419 1.00 93.50 321 THR A C 1
ATOM 2744 O O . THR A 1 321 ? -1.239 21.516 -1.631 1.00 93.50 321 THR A O 1
ATOM 2747 N N . LYS A 1 322 ? -0.640 23.609 -2.182 1.00 92.38 322 LYS A N 1
ATOM 2748 C CA . LYS A 1 322 ? 0.284 23.240 -3.265 1.00 92.38 322 LYS A CA 1
ATOM 2749 C C . LYS A 1 322 ? 1.736 23.138 -2.797 1.00 92.38 322 LYS A C 1
ATOM 2751 O O . LYS A 1 322 ? 2.537 22.520 -3.498 1.00 92.38 322 LYS A O 1
ATOM 2756 N N . LYS A 1 323 ? 2.087 23.726 -1.646 1.00 93.94 323 LYS A N 1
ATOM 2757 C CA . LYS A 1 323 ? 3.463 23.714 -1.133 1.00 93.94 323 LYS A CA 1
ATOM 2758 C C . LYS A 1 323 ? 3.813 22.341 -0.577 1.00 93.94 323 LYS A C 1
ATOM 2760 O O . LYS A 1 323 ? 3.009 21.706 0.106 1.00 93.94 323 LYS A O 1
ATOM 2765 N N . LYS A 1 324 ? 5.022 21.871 -0.879 1.00 92.38 324 LYS A N 1
ATOM 2766 C CA . LYS A 1 324 ? 5.454 20.522 -0.509 1.00 92.38 324 LYS A CA 1
ATOM 2767 C C . LYS A 1 324 ? 5.645 20.395 1.003 1.00 92.38 324 LYS A C 1
ATOM 2769 O O . LYS A 1 324 ? 5.204 19.411 1.585 1.00 92.38 324 LYS A O 1
ATOM 2774 N N . GLU A 1 325 ? 6.238 21.405 1.624 1.00 89.94 325 GLU A N 1
ATOM 2775 C CA . GLU A 1 325 ? 6.549 21.452 3.053 1.00 89.94 325 GLU A CA 1
ATOM 2776 C C . GLU A 1 325 ? 5.267 21.391 3.897 1.00 89.94 325 GLU A C 1
ATOM 2778 O O . GLU A 1 325 ? 5.170 20.619 4.850 1.00 89.94 325 GLU A O 1
ATOM 2783 N N . GLU A 1 326 ? 4.237 22.136 3.488 1.00 93.56 326 GLU A N 1
ATOM 2784 C CA . GLU A 1 326 ? 2.933 22.145 4.156 1.00 93.56 326 GLU A CA 1
ATOM 2785 C C . GLU A 1 326 ? 2.206 20.796 3.994 1.00 93.56 326 GLU A C 1
ATOM 2787 O O . GLU A 1 326 ? 1.643 20.274 4.957 1.00 93.56 326 GLU A O 1
ATOM 2792 N N . ARG A 1 327 ? 2.280 20.162 2.811 1.00 94.12 327 ARG A N 1
ATOM 2793 C CA . ARG A 1 327 ? 1.755 18.797 2.599 1.00 94.12 327 ARG A CA 1
ATOM 2794 C C . ARG A 1 327 ? 2.444 17.772 3.491 1.00 94.12 327 ARG A C 1
ATOM 2796 O O . ARG A 1 327 ? 1.780 16.897 4.049 1.00 94.12 327 ARG A O 1
ATOM 2803 N N . ASP A 1 328 ? 3.761 17.866 3.633 1.00 93.69 328 ASP A N 1
ATOM 2804 C CA . ASP A 1 328 ? 4.522 16.971 4.501 1.00 93.69 328 ASP A CA 1
ATOM 2805 C C . ASP A 1 328 ? 4.106 17.146 5.972 1.00 93.69 328 ASP A C 1
ATOM 2807 O O . ASP A 1 328 ? 3.981 16.149 6.693 1.00 93.69 328 ASP A O 1
ATOM 2811 N N . LEU A 1 329 ? 3.796 18.376 6.400 1.00 95.38 329 LEU A N 1
ATOM 2812 C CA . LEU A 1 329 ? 3.247 18.664 7.728 1.00 95.38 329 LEU A CA 1
ATOM 2813 C C . LEU A 1 329 ? 1.835 18.092 7.924 1.00 95.38 329 LEU A C 1
ATOM 2815 O O . LEU A 1 329 ? 1.586 17.435 8.935 1.00 95.38 329 LEU A O 1
ATOM 2819 N N . ILE A 1 330 ? 0.938 18.228 6.942 1.00 96.69 330 ILE A N 1
ATOM 2820 C CA . ILE A 1 330 ? -0.398 17.603 6.974 1.00 96.69 330 ILE A CA 1
ATOM 2821 C C . ILE A 1 330 ? -0.274 16.079 7.094 1.00 96.69 330 ILE A C 1
ATOM 2823 O O . ILE A 1 330 ? -0.970 15.445 7.888 1.00 96.69 330 ILE A O 1
ATOM 2827 N N . LYS A 1 331 ? 0.657 15.465 6.352 1.00 96.44 331 LYS A N 1
ATOM 2828 C CA . LYS A 1 331 ? 0.940 14.027 6.468 1.00 96.44 331 LYS A CA 1
ATOM 2829 C C . LYS A 1 331 ? 1.481 13.661 7.853 1.00 96.44 331 LYS A C 1
ATOM 2831 O O . LYS A 1 331 ? 1.136 12.591 8.350 1.00 96.44 331 LYS A O 1
ATOM 2836 N N . LYS A 1 332 ? 2.322 14.498 8.482 1.00 95.88 332 LYS A N 1
ATOM 2837 C CA . LYS A 1 332 ? 2.779 14.294 9.874 1.00 95.88 332 LYS A CA 1
ATOM 2838 C C . LYS A 1 332 ? 1.596 14.313 10.844 1.00 95.88 332 LYS A C 1
ATOM 2840 O O . LYS A 1 332 ? 1.463 13.358 11.606 1.00 95.88 332 LYS A O 1
ATOM 2845 N N . LEU A 1 333 ? 0.725 15.322 10.759 1.00 97.19 333 LEU A N 1
ATOM 2846 C CA . LEU A 1 333 ? -0.467 15.427 11.603 1.00 97.19 333 LEU A CA 1
ATOM 2847 C C . LEU A 1 333 ? -1.393 14.219 11.414 1.00 97.19 333 LEU A C 1
ATOM 2849 O O . LEU A 1 333 ? -1.755 13.572 12.388 1.00 97.19 333 LEU A O 1
ATOM 2853 N N . TRP A 1 334 ? -1.707 13.843 10.172 1.00 98.12 334 TRP A N 1
ATOM 2854 C CA . TRP A 1 334 ? -2.561 12.685 9.880 1.00 98.12 334 TRP A CA 1
ATOM 2855 C C . TRP A 1 334 ? -2.051 11.397 10.546 1.00 98.12 334 TRP A C 1
ATOM 2857 O O . TRP A 1 334 ? -2.818 10.659 11.164 1.00 98.12 334 TRP A O 1
ATOM 2867 N N . ARG A 1 335 ? -0.734 11.149 10.485 1.00 97.12 335 ARG A N 1
ATOM 2868 C CA . ARG A 1 335 ? -0.108 9.993 11.149 1.00 97.12 335 ARG A CA 1
ATOM 2869 C C . ARG A 1 335 ? -0.165 10.096 12.667 1.00 97.12 335 ARG A C 1
ATOM 2871 O O . ARG A 1 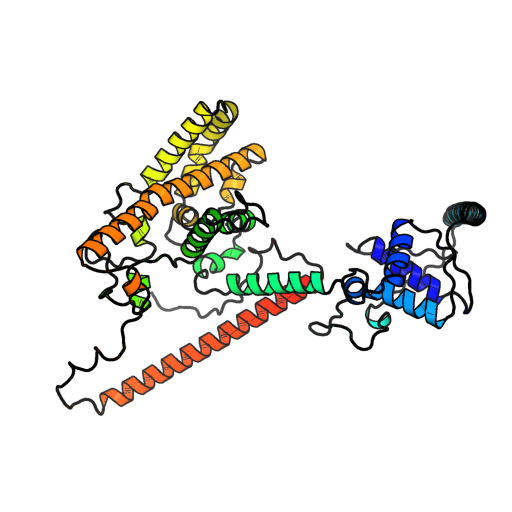335 ? -0.346 9.080 13.332 1.00 97.12 335 ARG A O 1
ATOM 2878 N N . PHE A 1 336 ? 0.032 11.298 13.200 1.00 97.44 336 PHE A N 1
ATOM 2879 C CA . PHE A 1 336 ? -0.049 11.551 14.631 1.00 97.44 336 PHE A CA 1
ATOM 2880 C C . PHE A 1 336 ? -1.448 11.212 15.157 1.00 97.44 336 PHE A C 1
ATOM 2882 O O . PHE A 1 336 ? -1.565 10.383 16.053 1.00 97.44 336 PHE A O 1
ATOM 2889 N N . VAL A 1 337 ? -2.498 11.731 14.513 1.00 98.12 337 VAL A N 1
ATOM 2890 C CA . VAL A 1 337 ? -3.896 11.443 14.876 1.00 98.12 337 VAL A CA 1
ATOM 2891 C C . VAL A 1 337 ? -4.206 9.945 14.766 1.00 98.12 337 VAL A C 1
ATOM 2893 O O . VAL A 1 337 ? -4.794 9.369 15.678 1.00 98.12 337 VAL A O 1
ATOM 2896 N N . TYR A 1 338 ? -3.762 9.270 13.695 1.00 98.00 338 TYR A N 1
ATOM 2897 C CA . TYR A 1 338 ? -3.912 7.813 13.575 1.00 98.00 338 TYR A CA 1
ATOM 2898 C C . TYR A 1 338 ? -3.304 7.065 14.773 1.00 98.00 338 TYR A C 1
ATOM 2900 O O . TYR A 1 338 ? -3.907 6.138 15.320 1.00 98.00 338 TYR A O 1
ATOM 2908 N N . ASN A 1 339 ? -2.090 7.452 15.174 1.00 97.25 339 ASN A N 1
ATOM 2909 C CA . ASN A 1 339 ? -1.392 6.822 16.286 1.00 97.25 339 ASN A CA 1
ATOM 2910 C C . ASN A 1 339 ? -2.069 7.123 17.630 1.00 97.25 339 ASN A C 1
ATOM 2912 O O . ASN A 1 339 ? -2.148 6.221 18.459 1.00 97.25 339 ASN A O 1
ATOM 2916 N N . GLU A 1 340 ? -2.608 8.326 17.833 1.00 97.88 340 GLU A N 1
ATOM 2917 C CA . GLU A 1 340 ? -3.378 8.662 19.038 1.00 97.88 340 GLU A CA 1
ATOM 2918 C C . GLU A 1 340 ? -4.644 7.802 19.157 1.00 97.88 340 GLU A C 1
ATOM 2920 O O . GLU A 1 340 ? -4.889 7.228 20.218 1.00 97.88 340 GLU A O 1
ATOM 2925 N N . ILE A 1 341 ? -5.390 7.597 18.063 1.00 97.75 341 ILE A N 1
ATOM 2926 C CA . ILE A 1 341 ? -6.556 6.691 18.042 1.00 97.75 341 ILE A CA 1
ATOM 2927 C C . ILE A 1 341 ? -6.143 5.269 18.438 1.00 97.75 341 ILE A C 1
ATOM 2929 O O . ILE A 1 341 ? -6.775 4.624 19.279 1.00 97.75 341 ILE A O 1
ATOM 2933 N N . LYS A 1 342 ? -5.045 4.763 17.870 1.00 96.50 342 LYS A N 1
ATOM 2934 C CA . LYS A 1 342 ? -4.505 3.452 18.244 1.00 96.50 342 LYS A CA 1
ATOM 2935 C C . LYS A 1 342 ? -4.133 3.392 19.731 1.00 96.50 342 LYS A C 1
ATOM 2937 O O . LYS A 1 342 ? -4.450 2.404 20.392 1.00 96.50 342 LYS A O 1
ATOM 2942 N N . ASN A 1 343 ? -3.440 4.405 20.237 1.00 96.94 343 ASN A N 1
ATOM 2943 C CA . ASN A 1 343 ? -2.913 4.417 21.598 1.00 96.94 343 ASN A CA 1
ATOM 2944 C C . ASN A 1 343 ? -4.006 4.581 22.656 1.00 96.94 343 ASN A C 1
ATOM 2946 O O . ASN A 1 343 ? -3.841 4.060 23.751 1.00 96.94 343 ASN A O 1
ATOM 2950 N N . ARG A 1 344 ? -5.105 5.267 22.333 1.00 97.19 344 ARG A N 1
ATOM 2951 C CA . ARG A 1 344 ? -6.195 5.560 23.277 1.00 97.19 344 ARG A CA 1
ATOM 2952 C C . ARG A 1 344 ? -7.385 4.615 23.174 1.00 97.19 344 ARG A C 1
ATOM 2954 O O . ARG A 1 344 ? -8.123 4.484 24.135 1.00 97.19 344 ARG A O 1
ATOM 2961 N N . ILE A 1 345 ? -7.557 3.924 22.046 1.00 96.81 345 ILE A N 1
ATOM 2962 C CA . ILE A 1 345 ? -8.641 2.942 21.882 1.00 96.81 345 ILE A CA 1
ATOM 2963 C C . ILE A 1 345 ? -8.084 1.530 21.754 1.00 96.81 345 ILE A C 1
ATOM 2965 O O . ILE A 1 345 ? -8.389 0.657 22.562 1.00 96.81 345 ILE A O 1
ATOM 2969 N N . TRP A 1 346 ? -7.263 1.271 20.732 1.00 96.00 346 TRP A N 1
ATOM 2970 C CA . TRP A 1 346 ? -6.867 -0.101 20.404 1.00 96.00 346 TRP A CA 1
ATOM 2971 C C . TRP A 1 346 ? -6.013 -0.755 21.496 1.00 96.00 346 TRP A C 1
ATOM 2973 O O . TRP A 1 346 ? -6.261 -1.914 21.836 1.00 96.00 346 TRP A O 1
ATOM 2983 N N . ILE A 1 347 ? -5.010 -0.044 22.022 1.00 95.62 347 ILE A N 1
ATOM 2984 C CA . ILE A 1 347 ? -4.130 -0.578 23.071 1.00 95.62 347 ILE A CA 1
ATOM 2985 C C . ILE A 1 347 ? -4.916 -0.807 24.378 1.00 95.62 347 ILE A C 1
ATOM 2987 O O . ILE A 1 347 ? -4.952 -1.963 24.806 1.00 95.62 347 ILE A O 1
ATOM 2991 N N . PRO A 1 348 ? -5.644 0.186 24.936 1.00 96.75 348 PRO A N 1
ATOM 2992 C CA . PRO A 1 348 ? -6.461 -0.009 26.135 1.00 96.75 348 PRO A CA 1
ATOM 2993 C C . PRO A 1 348 ? -7.496 -1.122 25.981 1.00 96.75 348 PRO A C 1
ATOM 2995 O O . PRO A 1 348 ? -7.615 -1.977 26.854 1.00 96.75 348 PRO A O 1
ATOM 2998 N N . ARG A 1 349 ? -8.170 -1.211 24.824 1.00 95.12 349 ARG A N 1
ATOM 2999 C CA . ARG A 1 349 ? -9.078 -2.330 24.525 1.00 95.12 349 ARG A CA 1
ATOM 3000 C C . ARG A 1 349 ? -8.369 -3.678 24.619 1.00 95.12 349 ARG A C 1
ATOM 3002 O O . ARG A 1 349 ? -8.958 -4.634 25.112 1.00 95.12 349 ARG A O 1
ATOM 3009 N N . CYS A 1 350 ? -7.152 -3.804 24.087 1.00 94.75 350 CYS A N 1
ATOM 3010 C CA . CYS A 1 350 ? -6.411 -5.067 24.141 1.00 94.75 350 CYS A CA 1
ATOM 3011 C C . CYS A 1 350 ? -6.044 -5.459 25.570 1.00 94.75 350 CYS A C 1
ATOM 3013 O O . CYS A 1 350 ? -6.158 -6.636 25.912 1.00 94.75 350 CYS A O 1
ATOM 3015 N N . ASP A 1 351 ? -5.607 -4.491 26.371 1.00 95.75 351 ASP A N 1
ATOM 3016 C CA . ASP A 1 351 ? -5.232 -4.722 27.763 1.00 95.75 351 ASP A CA 1
ATOM 3017 C C . ASP A 1 351 ? -6.458 -5.087 28.606 1.00 95.75 351 ASP A C 1
ATOM 3019 O O . ASP A 1 351 ? -6.411 -6.051 29.371 1.00 95.75 351 ASP A O 1
ATOM 3023 N N . GLU A 1 352 ? -7.586 -4.410 28.385 1.00 95.19 352 GLU A N 1
ATOM 3024 C CA . GLU A 1 352 ? -8.838 -4.696 29.081 1.00 95.19 352 GLU A CA 1
ATOM 3025 C C . GLU A 1 352 ? -9.419 -6.060 28.698 1.00 95.19 352 GLU A C 1
ATOM 3027 O O . GLU A 1 352 ? -9.787 -6.845 29.570 1.00 95.19 352 GLU A O 1
ATOM 3032 N N . VAL A 1 353 ? -9.435 -6.404 27.405 1.00 94.31 353 VAL A N 1
ATOM 3033 C CA . VAL A 1 353 ? -9.881 -7.736 26.966 1.00 94.31 353 VAL A CA 1
ATOM 3034 C C . VAL A 1 353 ? -9.018 -8.828 27.580 1.00 94.31 353 VAL A C 1
ATOM 3036 O O . VAL A 1 353 ? -9.549 -9.814 28.081 1.00 94.31 353 VAL A O 1
ATOM 3039 N N . LYS A 1 354 ? -7.697 -8.634 27.612 1.00 94.81 354 LYS A N 1
ATOM 3040 C CA . LYS A 1 354 ? -6.783 -9.578 28.252 1.00 94.81 354 LYS A CA 1
ATOM 3041 C C . LYS A 1 354 ? -7.087 -9.726 29.748 1.00 94.81 354 LYS A C 1
ATOM 3043 O O . LYS A 1 354 ? -7.104 -10.847 30.245 1.00 94.81 354 LYS A O 1
ATOM 3048 N N . ARG A 1 355 ? -7.344 -8.623 30.459 1.00 95.50 355 ARG A N 1
ATOM 3049 C CA . ARG A 1 355 ? -7.692 -8.634 31.889 1.00 95.50 355 ARG A CA 1
ATOM 3050 C C . ARG A 1 355 ? -8.995 -9.394 32.154 1.00 95.50 355 ARG A C 1
ATOM 3052 O O . ARG A 1 355 ? -9.070 -10.158 33.115 1.00 95.50 355 ARG A O 1
ATOM 3059 N N . LEU A 1 356 ? -10.012 -9.189 31.317 1.00 94.44 356 LEU A N 1
ATOM 3060 C CA . LEU A 1 356 ? -11.297 -9.887 31.409 1.00 94.44 356 LEU A CA 1
ATOM 3061 C C . LEU A 1 356 ? -11.146 -11.385 31.101 1.00 94.44 356 LEU A C 1
ATOM 3063 O O . LEU A 1 356 ? -11.608 -12.210 31.882 1.00 94.44 356 LEU A O 1
ATOM 3067 N N . GLU A 1 357 ? -10.414 -11.742 30.043 1.00 94.06 357 GLU A N 1
ATOM 3068 C CA . GLU A 1 357 ? -10.101 -13.137 29.702 1.00 94.06 357 GLU A CA 1
ATOM 3069 C C . GLU A 1 357 ? -9.348 -13.852 30.836 1.00 94.06 357 GLU A C 1
ATOM 3071 O O . GLU A 1 357 ? -9.679 -14.985 31.182 1.00 94.06 357 GLU A O 1
ATOM 3076 N N . GLU A 1 358 ? -8.367 -13.190 31.458 1.00 94.06 358 GLU A N 1
ATOM 3077 C CA . GLU A 1 358 ? -7.627 -13.737 32.603 1.00 94.06 358 GLU A CA 1
ATOM 3078 C C . GLU A 1 358 ? -8.528 -13.943 33.829 1.00 94.06 358 GLU A C 1
ATOM 3080 O O . GLU A 1 358 ? -8.379 -14.948 34.530 1.00 94.06 358 GLU A O 1
ATOM 3085 N N . LYS A 1 359 ? -9.492 -13.041 34.065 1.00 93.81 359 LYS A N 1
ATOM 3086 C CA . LYS A 1 359 ? -10.489 -13.172 35.138 1.00 93.81 359 LYS A CA 1
ATOM 3087 C C . LYS A 1 359 ? -11.414 -14.373 34.922 1.00 93.81 359 LYS A C 1
ATOM 3089 O O . LYS A 1 359 ? -11.749 -15.052 35.891 1.00 93.81 359 LYS A O 1
ATOM 3094 N N . ASP A 1 360 ? -11.746 -14.667 33.671 1.00 91.44 360 ASP A N 1
ATOM 3095 C CA . ASP A 1 360 ? -12.555 -15.826 33.279 1.00 91.44 360 ASP A CA 1
ATOM 3096 C C . ASP A 1 360 ? -11.707 -17.108 33.115 1.00 91.44 360 ASP A C 1
ATOM 3098 O O . ASP A 1 360 ? -12.195 -18.157 32.689 1.00 91.44 360 ASP A O 1
ATOM 3102 N N . GLY A 1 361 ? -10.417 -17.052 33.470 1.00 91.06 361 GLY A N 1
ATOM 3103 C CA . GLY A 1 361 ? -9.500 -18.192 33.448 1.00 91.06 361 GLY A CA 1
ATOM 3104 C C . GLY A 1 361 ? -9.035 -18.613 32.050 1.00 91.06 361 GLY A C 1
ATOM 3105 O O . GLY A 1 361 ? -8.444 -19.686 31.906 1.00 91.06 361 GLY A O 1
ATOM 3106 N N . ILE A 1 362 ? -9.266 -17.789 31.025 1.00 91.50 362 ILE A N 1
ATOM 3107 C CA . ILE A 1 362 ? -8.886 -18.049 29.635 1.00 91.50 362 ILE A CA 1
ATOM 3108 C C . ILE A 1 362 ? -7.416 -17.676 29.428 1.00 91.50 362 ILE A C 1
ATOM 3110 O O . ILE A 1 362 ? -6.997 -16.535 29.624 1.00 91.50 362 ILE A O 1
ATOM 3114 N N . LYS A 1 363 ? -6.598 -18.634 28.975 1.00 90.31 363 LYS A N 1
ATOM 3115 C CA . LYS A 1 363 ? -5.171 -18.385 28.690 1.00 90.31 363 LYS A CA 1
ATOM 3116 C C . LYS A 1 363 ? -4.927 -18.154 27.201 1.00 90.31 363 LYS A C 1
ATOM 3118 O O . LYS A 1 363 ? -5.444 -18.866 26.344 1.00 90.31 363 LYS A O 1
ATOM 3123 N N . LYS A 1 364 ? -3.977 -17.275 26.860 1.00 85.94 364 LYS A N 1
ATOM 3124 C CA . LYS A 1 364 ? -3.575 -16.993 25.460 1.00 85.94 364 LYS A CA 1
ATOM 3125 C C . LYS A 1 364 ? -3.178 -18.235 24.647 1.00 85.94 364 LYS A C 1
ATOM 3127 O O . LYS A 1 364 ? -3.339 -18.255 23.429 1.00 85.94 364 LYS A O 1
ATOM 3132 N N . ALA A 1 365 ? -2.624 -19.262 25.292 1.00 87.56 365 ALA A N 1
ATOM 3133 C CA . ALA A 1 365 ? -2.287 -20.526 24.635 1.00 87.56 365 ALA A CA 1
ATOM 3134 C C . ALA A 1 365 ? -3.534 -21.311 24.187 1.00 87.56 365 ALA A C 1
ATOM 3136 O O . ALA A 1 365 ? -3.476 -22.034 23.194 1.00 87.56 365 ALA A O 1
ATOM 3137 N N . GLU A 1 366 ? -4.658 -21.152 24.885 1.00 87.94 366 GLU A N 1
ATOM 3138 C CA . GLU A 1 366 ? -5.931 -21.792 24.558 1.00 87.94 366 GLU A CA 1
ATOM 3139 C C . GLU A 1 366 ? -6.578 -21.127 23.347 1.00 87.94 366 GLU A C 1
ATOM 3141 O O . GLU A 1 366 ? -6.990 -21.837 22.436 1.00 87.94 366 GLU A O 1
ATOM 3146 N N . LEU A 1 367 ? -6.529 -19.794 23.255 1.00 87.88 367 LEU A N 1
ATOM 3147 C CA . LEU A 1 367 ? -7.041 -19.019 22.112 1.00 87.88 367 LEU A CA 1
ATOM 3148 C C . LEU A 1 367 ? -6.307 -19.292 20.785 1.00 87.88 367 LEU A C 1
ATOM 3150 O O . LEU A 1 367 ? -6.751 -18.879 19.717 1.00 87.88 367 LEU A O 1
ATOM 3154 N N . ARG A 1 368 ? -5.159 -19.979 20.820 1.00 87.31 368 ARG A N 1
ATOM 3155 C CA . ARG A 1 368 ? -4.456 -20.433 19.606 1.00 87.31 368 ARG A CA 1
ATOM 3156 C C . ARG A 1 368 ? -5.021 -21.742 19.050 1.00 87.31 368 ARG A C 1
ATOM 3158 O O . ARG A 1 368 ? -4.667 -22.118 17.935 1.00 87.31 368 ARG A O 1
ATOM 3165 N N . LYS A 1 369 ? -5.856 -22.442 19.821 1.00 88.44 369 LYS A N 1
ATOM 3166 C CA . LYS A 1 369 ? -6.478 -23.714 19.445 1.00 88.44 369 LYS A CA 1
ATOM 3167 C C . LYS A 1 369 ? -7.875 -23.466 18.875 1.00 88.44 369 LYS A C 1
ATOM 3169 O O . LYS A 1 369 ? -8.556 -22.514 19.254 1.00 88.44 369 LYS A O 1
ATOM 3174 N N . ARG A 1 370 ? -8.312 -24.353 17.984 1.00 88.31 370 ARG A N 1
ATOM 3175 C CA . ARG A 1 370 ? -9.725 -24.461 17.596 1.00 88.31 370 ARG A CA 1
ATOM 3176 C C . ARG A 1 370 ? -10.452 -25.391 18.565 1.00 88.31 370 ARG A C 1
ATOM 3178 O O . ARG A 1 370 ? -9.802 -26.241 19.174 1.00 88.31 370 ARG A O 1
ATOM 3185 N N . LYS A 1 371 ? -11.769 -25.233 18.710 1.00 86.75 371 LYS A N 1
ATOM 3186 C CA . LYS A 1 371 ? -12.599 -26.211 19.431 1.00 86.75 371 LYS A CA 1
ATOM 3187 C C . LYS A 1 371 ? -12.504 -27.574 18.730 1.00 86.75 371 LYS A C 1
ATOM 3189 O O . LYS A 1 371 ? -12.483 -27.628 17.500 1.00 86.75 371 LYS A O 1
ATOM 3194 N N . ASN A 1 372 ? -12.420 -28.656 19.504 1.00 71.56 372 ASN A N 1
ATOM 3195 C CA . ASN A 1 372 ? -12.458 -30.015 18.964 1.00 71.56 372 ASN A CA 1
ATOM 3196 C C . ASN A 1 372 ? -13.904 -30.361 18.577 1.00 71.56 372 ASN A C 1
ATOM 3198 O O . ASN A 1 372 ? -14.819 -30.102 19.349 1.00 71.56 372 ASN A O 1
ATOM 3202 N N . GLU A 1 373 ? -14.113 -30.985 17.417 1.00 57.88 373 GLU A N 1
ATOM 3203 C CA . GLU A 1 373 ? -15.448 -31.350 16.898 1.00 57.88 373 GLU A CA 1
ATOM 3204 C C . GLU A 1 373 ? -16.182 -32.424 17.734 1.00 57.88 373 GLU A C 1
ATOM 3206 O O . GLU A 1 373 ? -17.337 -32.721 17.463 1.00 57.88 373 GLU A O 1
ATOM 3211 N N . LYS A 1 374 ? -15.544 -33.012 18.758 1.00 51.84 374 LYS A N 1
ATOM 3212 C CA . LYS A 1 374 ? -16.102 -34.137 19.532 1.00 51.84 374 LYS A CA 1
ATOM 3213 C C . LYS A 1 374 ? -17.049 -33.750 20.674 1.00 51.84 374 LYS A C 1
ATOM 3215 O O . LYS A 1 374 ? -17.707 -34.637 21.203 1.00 51.84 374 LYS A O 1
ATOM 3220 N N . ASP A 1 375 ? -17.146 -32.472 21.037 1.00 44.50 375 ASP A N 1
ATOM 3221 C CA . ASP A 1 375 ? -17.951 -32.039 22.193 1.00 44.50 375 ASP A CA 1
ATOM 3222 C C . ASP A 1 375 ? -19.379 -31.583 21.821 1.00 44.50 375 ASP A C 1
ATOM 3224 O O . ASP A 1 375 ? -20.135 -31.165 22.692 1.00 44.50 375 ASP A O 1
ATOM 3228 N N . THR A 1 376 ? -19.781 -31.660 20.544 1.00 42.69 376 THR A N 1
ATOM 3229 C CA . THR A 1 376 ? -21.095 -31.165 20.072 1.00 42.69 376 THR A CA 1
ATOM 3230 C C . THR A 1 376 ? -22.159 -32.240 19.820 1.00 42.69 376 THR A C 1
ATOM 3232 O O . THR A 1 376 ? -23.291 -31.888 19.498 1.00 42.69 376 THR A O 1
ATOM 3235 N N . ASP A 1 377 ? -21.847 -33.528 19.989 1.00 37.91 377 ASP A N 1
ATOM 3236 C CA . ASP A 1 377 ? -22.737 -34.629 19.574 1.00 37.91 377 ASP A CA 1
ATOM 3237 C C . ASP A 1 377 ? -23.650 -35.201 20.679 1.00 37.91 377 ASP A C 1
ATOM 3239 O O . ASP A 1 377 ? -24.339 -36.192 20.439 1.00 37.91 377 ASP A O 1
ATOM 3243 N N . LEU A 1 378 ? -23.706 -34.606 21.878 1.00 37.19 378 LEU A N 1
ATOM 3244 C CA . LEU A 1 378 ? -24.448 -35.212 22.999 1.00 37.19 378 LEU A CA 1
ATOM 3245 C C . LEU A 1 378 ? -25.886 -34.729 23.237 1.00 37.19 378 LEU A C 1
ATOM 3247 O O . LEU A 1 378 ? -26.588 -35.406 23.976 1.00 37.19 378 LEU A O 1
ATOM 3251 N N . ASP A 1 379 ? -26.391 -33.688 22.567 1.00 35.38 379 ASP A N 1
ATOM 3252 C CA . ASP A 1 379 ? -27.744 -33.171 22.860 1.00 35.38 379 ASP A CA 1
ATOM 3253 C C . ASP A 1 379 ? -28.616 -32.954 21.620 1.00 35.38 379 ASP A C 1
ATOM 3255 O O . ASP A 1 379 ? -29.040 -31.843 21.322 1.00 35.38 379 ASP A O 1
ATOM 3259 N N . ASN A 1 380 ? -28.934 -34.021 20.882 1.00 33.16 380 ASN A N 1
ATOM 3260 C CA . ASN A 1 380 ? -30.088 -34.000 19.973 1.00 33.16 380 ASN A CA 1
ATOM 3261 C C . ASN A 1 380 ? -30.704 -35.391 19.811 1.00 33.16 380 ASN A C 1
ATOM 3263 O O . ASN A 1 380 ? -30.616 -36.020 18.758 1.00 33.16 380 ASN A O 1
ATOM 3267 N N . ASN A 1 381 ? -31.382 -35.852 20.861 1.00 36.53 381 ASN A N 1
ATOM 3268 C CA . ASN A 1 381 ? -32.285 -36.991 20.771 1.00 36.53 381 ASN A CA 1
ATOM 3269 C C . ASN A 1 381 ? -33.706 -36.555 21.154 1.00 36.53 381 ASN A C 1
ATOM 3271 O O . ASN A 1 381 ? -34.108 -36.646 22.308 1.00 36.53 381 ASN A O 1
ATOM 3275 N N . SER A 1 382 ? -34.478 -36.070 20.177 1.00 30.33 382 SER A N 1
ATOM 3276 C CA . SER A 1 382 ? -35.922 -36.334 20.130 1.00 30.33 382 SER A CA 1
ATOM 3277 C C . SER A 1 382 ? -36.552 -36.037 18.760 1.00 30.33 382 SER A C 1
ATOM 3279 O O . SER A 1 382 ? -36.457 -34.956 18.189 1.00 30.33 382 SER A O 1
ATOM 3281 N N . ASN A 1 383 ? -37.273 -37.060 18.314 1.00 28.66 383 ASN A N 1
ATOM 3282 C CA . ASN A 1 383 ? -38.483 -37.063 17.502 1.00 28.66 383 ASN A CA 1
ATOM 3283 C C . ASN A 1 383 ? -38.449 -37.021 15.962 1.00 28.66 383 ASN A C 1
ATOM 3285 O O . ASN A 1 383 ? -37.914 -36.169 15.252 1.00 28.66 383 ASN A O 1
ATOM 3289 N N . SER A 1 384 ? -39.124 -38.055 15.472 1.00 36.12 384 SER A N 1
ATOM 3290 C CA . SER A 1 384 ? -39.265 -38.594 14.140 1.00 36.12 384 SER A CA 1
ATOM 3291 C C . SER A 1 384 ? -40.432 -37.961 13.382 1.00 36.12 384 SER A C 1
ATOM 3293 O O . SER A 1 384 ? -41.521 -38.513 13.373 1.00 36.12 384 SER A O 1
ATOM 3295 N N . GLU A 1 385 ? -40.186 -36.859 12.670 1.00 32.91 385 GLU A N 1
ATOM 3296 C CA . GLU A 1 385 ? -41.083 -36.368 11.595 1.00 32.91 385 GLU A CA 1
ATOM 3297 C C . GLU A 1 385 ? -40.315 -35.822 10.365 1.00 32.91 385 GLU A C 1
ATOM 3299 O O . GLU A 1 385 ? -40.850 -35.163 9.474 1.00 32.91 385 GLU A O 1
ATOM 3304 N N . THR A 1 386 ? -39.011 -36.090 10.256 1.00 34.38 386 THR A N 1
ATOM 3305 C CA . THR A 1 386 ? -38.104 -35.323 9.379 1.00 34.38 386 THR A CA 1
ATOM 3306 C C . THR A 1 386 ? -37.879 -35.863 7.960 1.00 34.38 386 THR A C 1
ATOM 3308 O O . THR A 1 386 ? -37.078 -35.283 7.225 1.00 34.38 386 THR A O 1
ATOM 3311 N N . LYS A 1 387 ? -38.563 -36.919 7.498 1.00 36.56 387 LYS A N 1
ATOM 3312 C CA . LYS A 1 387 ? -38.238 -37.512 6.179 1.00 36.56 387 LYS A CA 1
ATOM 3313 C C . LYS A 1 387 ? -38.735 -36.712 4.961 1.00 36.56 387 LYS A C 1
ATOM 3315 O O . LYS A 1 387 ? -38.042 -36.709 3.950 1.00 36.56 387 LYS A O 1
ATOM 3320 N N . GLN A 1 388 ? -39.832 -35.949 5.043 1.00 38.06 388 GLN A N 1
ATOM 3321 C CA . GLN A 1 388 ? -40.321 -35.158 3.890 1.00 38.06 388 GLN A CA 1
ATOM 3322 C C . GLN A 1 388 ? -39.796 -33.707 3.834 1.00 38.06 388 GLN A C 1
ATOM 3324 O O . GLN A 1 388 ? -39.575 -33.177 2.745 1.00 38.06 388 GLN A O 1
ATOM 3329 N N . ARG A 1 389 ? -39.479 -33.067 4.973 1.00 37.06 389 ARG A N 1
ATOM 3330 C CA . ARG A 1 389 ? -38.850 -31.723 5.002 1.00 37.06 389 ARG A CA 1
ATOM 3331 C C . ARG A 1 389 ? -37.358 -31.729 4.630 1.00 37.06 389 ARG A C 1
ATOM 3333 O O . ARG A 1 389 ? -36.850 -30.703 4.174 1.00 37.06 389 ARG A O 1
ATOM 3340 N N . LYS A 1 390 ? -36.660 -32.867 4.759 1.00 39.22 390 LYS A N 1
ATOM 3341 C CA . LYS A 1 390 ? -35.240 -33.003 4.379 1.00 39.22 390 LYS A CA 1
ATOM 3342 C C . LYS A 1 390 ? -35.004 -32.906 2.865 1.00 39.22 390 LYS A C 1
ATOM 3344 O O . LYS A 1 390 ? -34.022 -32.282 2.482 1.00 39.22 390 LYS A O 1
ATOM 3349 N N . ASN A 1 391 ? -35.920 -33.394 2.018 1.00 40.81 391 ASN A N 1
ATOM 3350 C CA . ASN A 1 391 ? -35.763 -33.390 0.548 1.00 40.81 391 ASN A CA 1
ATOM 3351 C C . ASN A 1 391 ? -35.964 -32.013 -0.118 1.00 40.81 391 ASN A C 1
ATOM 3353 O O . ASN A 1 391 ? -35.392 -31.737 -1.171 1.00 40.81 391 ASN A O 1
ATOM 3357 N N . LYS A 1 392 ? -36.763 -31.120 0.485 1.00 41.94 392 LYS A N 1
ATOM 3358 C CA . LYS A 1 392 ? -36.946 -29.744 -0.020 1.00 41.94 392 LYS A CA 1
ATOM 3359 C C . LYS A 1 392 ? -35.807 -28.816 0.421 1.00 41.94 392 LYS A C 1
ATOM 3361 O O . LYS A 1 392 ? -35.376 -27.993 -0.376 1.00 41.94 392 LYS A O 1
ATOM 3366 N N . LYS A 1 393 ? -35.285 -28.997 1.647 1.00 43.66 393 LYS A N 1
ATOM 3367 C CA . LYS A 1 393 ? -34.087 -28.294 2.149 1.00 43.66 393 LYS A CA 1
ATOM 3368 C C . LYS A 1 393 ? -32.806 -28.697 1.407 1.00 43.66 393 LYS A C 1
ATOM 3370 O O . LYS A 1 393 ? -31.980 -27.832 1.164 1.00 43.66 393 LYS A O 1
ATOM 3375 N N . THR A 1 394 ? -32.658 -29.964 1.009 1.00 46.25 394 THR A N 1
ATOM 3376 C CA . THR A 1 394 ? -31.481 -30.442 0.248 1.00 46.25 394 THR A CA 1
ATOM 3377 C C . THR A 1 394 ? -31.410 -29.860 -1.163 1.00 46.25 394 THR A C 1
ATOM 3379 O O . THR A 1 394 ? -30.342 -29.424 -1.581 1.00 46.25 394 THR A O 1
ATOM 3382 N N . LYS A 1 395 ? -32.541 -29.743 -1.878 1.00 51.12 395 LYS A N 1
ATOM 3383 C CA . LYS A 1 395 ? -32.578 -29.093 -3.205 1.00 51.12 395 LYS A CA 1
ATOM 3384 C C . LYS A 1 395 ? -32.228 -27.600 -3.157 1.00 51.12 395 LYS A C 1
ATOM 3386 O O . LYS A 1 395 ? -31.544 -27.109 -4.051 1.00 51.12 395 LYS A O 1
ATOM 3391 N N . THR A 1 396 ? -32.664 -26.869 -2.129 1.00 54.16 396 THR A N 1
ATOM 3392 C CA . THR A 1 396 ? -32.296 -25.452 -1.963 1.00 54.16 396 THR A CA 1
ATOM 3393 C C . THR A 1 396 ? -30.847 -25.275 -1.516 1.00 54.16 396 THR A C 1
ATOM 3395 O O . THR A 1 396 ? -30.179 -24.383 -2.031 1.00 54.16 396 THR A O 1
ATOM 3398 N N . THR A 1 397 ? -30.306 -26.138 -0.650 1.00 58.00 397 THR A N 1
ATOM 3399 C CA . THR A 1 397 ? -28.873 -26.103 -0.303 1.00 58.00 397 THR A CA 1
ATOM 3400 C C . THR A 1 397 ? -27.976 -26.469 -1.483 1.00 58.00 397 THR A C 1
ATOM 3402 O O . THR A 1 397 ? -26.961 -25.811 -1.684 1.00 58.00 397 THR A O 1
ATOM 3405 N N . GLU A 1 398 ? -28.363 -27.441 -2.315 1.00 62.34 398 GLU A N 1
ATOM 3406 C CA . GLU A 1 398 ? -27.636 -27.781 -3.546 1.00 62.34 398 GLU A CA 1
ATOM 3407 C C . GLU A 1 398 ? -27.629 -26.629 -4.558 1.00 62.34 398 GLU A C 1
ATOM 3409 O O . GLU A 1 398 ? -26.607 -26.378 -5.197 1.00 62.34 398 GLU A O 1
ATOM 3414 N N . ASN A 1 399 ? -28.745 -25.906 -4.705 1.00 66.50 399 ASN A N 1
ATOM 3415 C CA . ASN A 1 399 ? -28.809 -24.730 -5.575 1.00 66.50 399 ASN A CA 1
ATOM 3416 C C . ASN A 1 399 ? -27.932 -23.585 -5.046 1.00 66.50 399 ASN A C 1
ATOM 3418 O O . ASN A 1 399 ? -27.140 -23.036 -5.809 1.00 66.50 399 ASN A O 1
ATOM 3422 N N . ILE A 1 400 ? -27.965 -23.310 -3.737 1.00 65.88 400 ILE A N 1
ATOM 3423 C CA . ILE A 1 400 ? -27.078 -22.329 -3.087 1.00 65.88 400 ILE A CA 1
ATOM 3424 C C . ILE A 1 400 ? -25.603 -22.731 -3.247 1.00 65.88 400 ILE A C 1
ATOM 3426 O O . ILE A 1 400 ? -24.741 -21.887 -3.490 1.00 65.88 400 ILE A O 1
ATOM 3430 N N . GLU A 1 401 ? -25.273 -24.018 -3.134 1.00 70.00 401 GLU A N 1
ATOM 3431 C CA . GLU A 1 401 ? -23.914 -24.509 -3.376 1.00 70.00 401 GLU A CA 1
ATOM 3432 C C . GLU A 1 401 ? -23.486 -24.367 -4.837 1.00 70.00 401 GLU A C 1
ATOM 3434 O O . GLU A 1 401 ? -22.336 -24.010 -5.099 1.00 70.00 401 GLU A O 1
ATOM 3439 N N . LYS A 1 402 ? -24.383 -24.623 -5.795 1.00 70.56 402 LYS A N 1
ATOM 3440 C CA . LYS A 1 402 ? -24.119 -24.406 -7.225 1.00 70.56 402 LYS A CA 1
ATOM 3441 C C . LYS A 1 402 ? -23.886 -22.926 -7.526 1.00 70.56 402 LYS A C 1
ATOM 3443 O O . LYS A 1 402 ? -22.916 -22.607 -8.209 1.00 70.56 402 LYS A O 1
ATOM 3448 N N . GLU A 1 403 ? -24.687 -22.025 -6.965 1.00 68.44 403 GLU A N 1
ATOM 3449 C CA . GLU A 1 403 ? -24.506 -20.571 -7.082 1.00 68.44 403 GLU A CA 1
ATOM 3450 C C . GLU A 1 403 ? -23.195 -20.096 -6.441 1.00 68.44 403 GLU A C 1
ATOM 3452 O O . GLU A 1 403 ? -22.432 -19.340 -7.049 1.00 68.44 403 GLU A O 1
ATOM 3457 N N . LYS A 1 404 ? -22.848 -20.609 -5.253 1.00 72.75 404 LYS A N 1
ATOM 3458 C CA . LYS A 1 404 ? -21.543 -20.356 -4.618 1.00 72.75 404 LYS A CA 1
ATOM 3459 C C . LYS A 1 404 ? -20.388 -20.862 -5.483 1.00 72.75 404 LYS A C 1
ATOM 3461 O O . LYS A 1 404 ? -19.415 -20.144 -5.691 1.00 72.75 404 LYS A O 1
ATOM 3466 N N . LYS A 1 405 ? -20.485 -22.070 -6.045 1.00 74.19 405 LYS A N 1
ATOM 3467 C CA . LYS A 1 405 ? -19.462 -22.614 -6.957 1.00 74.19 405 LYS A CA 1
ATOM 3468 C C . LYS A 1 405 ? -19.344 -21.778 -8.235 1.00 74.19 405 LYS A C 1
ATOM 3470 O O . LYS A 1 405 ? -18.228 -21.542 -8.697 1.00 74.19 405 LYS A O 1
ATOM 3475 N N . ASN A 1 406 ? -20.458 -21.305 -8.791 1.00 75.81 406 ASN A N 1
ATOM 3476 C CA . ASN A 1 406 ? -20.469 -20.460 -9.985 1.00 75.81 406 ASN A CA 1
ATOM 3477 C C . ASN A 1 406 ? -19.862 -19.078 -9.717 1.00 75.81 406 ASN A C 1
ATOM 3479 O O . ASN A 1 406 ? -18.972 -18.664 -10.455 1.00 75.81 406 ASN A O 1
ATOM 3483 N N . SER A 1 407 ? -20.245 -18.409 -8.629 1.00 74.69 407 SER A N 1
ATOM 3484 C CA . SER A 1 407 ? -19.652 -17.121 -8.237 1.00 74.69 407 SER A CA 1
ATOM 3485 C C . SER A 1 407 ? -18.149 -17.228 -7.958 1.00 74.69 407 SER A C 1
ATOM 3487 O O . SER A 1 407 ? -17.383 -16.376 -8.401 1.00 74.69 407 SER A O 1
ATOM 3489 N N . VAL A 1 408 ? -17.682 -18.305 -7.315 1.00 79.50 408 VAL A N 1
ATOM 3490 C CA . VAL A 1 408 ? -16.241 -18.566 -7.131 1.00 79.50 408 VAL A CA 1
ATOM 3491 C C . VAL A 1 408 ? -15.527 -18.733 -8.476 1.00 79.50 408 VAL A C 1
ATOM 3493 O O . VAL A 1 408 ? -14.462 -18.152 -8.683 1.00 79.50 408 VAL A O 1
ATOM 3496 N N . LYS A 1 409 ? -16.111 -19.481 -9.422 1.00 81.19 409 LYS A N 1
ATOM 3497 C CA . LYS A 1 409 ? -15.546 -19.630 -10.775 1.00 81.19 409 LYS A CA 1
ATOM 3498 C C . LYS A 1 409 ? -15.442 -18.289 -11.502 1.00 81.19 409 LYS A C 1
ATOM 3500 O O . LYS A 1 409 ? -14.418 -18.033 -12.131 1.00 81.19 409 LYS A O 1
ATOM 3505 N N . ILE A 1 410 ? -16.471 -17.448 -11.417 1.00 80.75 410 ILE A N 1
ATOM 3506 C CA . ILE A 1 410 ? -16.477 -16.127 -12.057 1.00 80.75 410 ILE A CA 1
ATOM 3507 C C . ILE A 1 410 ? -15.411 -15.219 -11.424 1.00 80.75 410 ILE A C 1
ATOM 3509 O O . ILE A 1 410 ? -14.570 -14.683 -12.145 1.00 80.75 410 ILE A O 1
ATOM 3513 N N . LYS A 1 411 ? -15.334 -15.156 -10.087 1.00 79.88 411 LYS A N 1
ATOM 3514 C CA . LYS A 1 411 ? -14.276 -14.419 -9.368 1.00 79.88 411 LYS A CA 1
ATOM 3515 C C . LYS A 1 411 ? -12.868 -14.863 -9.773 1.00 79.88 411 LYS A C 1
ATOM 3517 O O . LYS A 1 411 ? -11.991 -14.023 -9.982 1.00 79.88 411 LYS A O 1
ATOM 3522 N N . ASN A 1 412 ? -12.649 -16.167 -9.950 1.00 83.81 412 ASN A N 1
ATOM 3523 C CA . ASN A 1 412 ? -11.369 -16.691 -10.430 1.00 83.81 412 ASN A CA 1
ATOM 3524 C C . ASN A 1 412 ? -11.057 -16.220 -11.859 1.00 83.81 412 ASN A C 1
ATOM 3526 O O . ASN A 1 412 ? -9.931 -15.803 -12.125 1.00 83.81 412 ASN A O 1
ATOM 3530 N N . LYS A 1 413 ? -12.044 -16.220 -12.767 1.00 85.38 413 LYS A N 1
ATOM 3531 C CA . LYS A 1 413 ? -11.873 -15.693 -14.132 1.00 85.38 413 LYS A CA 1
ATOM 3532 C C . LYS A 1 413 ? -11.537 -14.199 -14.134 1.00 85.38 413 LYS A C 1
ATOM 3534 O O . LYS A 1 413 ? -10.604 -13.804 -14.827 1.00 85.38 413 LYS A O 1
ATOM 3539 N N . ILE A 1 414 ? -12.224 -13.390 -13.324 1.00 82.50 414 ILE A N 1
ATOM 3540 C CA . ILE A 1 414 ? -11.944 -11.949 -13.169 1.00 82.50 414 ILE A CA 1
ATOM 3541 C C . ILE A 1 414 ? -10.514 -11.725 -12.662 1.00 82.50 414 ILE A C 1
ATOM 3543 O O . ILE A 1 414 ? -9.786 -10.879 -13.186 1.00 82.50 414 ILE A O 1
ATOM 3547 N N . THR A 1 415 ? -10.088 -12.525 -11.681 1.00 85.12 415 THR A N 1
ATOM 3548 C CA . THR A 1 415 ? -8.743 -12.457 -11.094 1.00 85.12 415 THR A CA 1
ATOM 3549 C C . THR A 1 415 ? -7.666 -12.778 -12.132 1.00 85.12 415 THR A C 1
ATOM 3551 O O . THR A 1 415 ? -6.638 -12.102 -12.177 1.00 85.12 415 THR A O 1
ATOM 3554 N N . ILE A 1 416 ? -7.895 -13.779 -12.987 1.00 86.44 416 ILE A N 1
ATOM 3555 C CA . ILE A 1 416 ? -6.982 -14.137 -14.083 1.00 86.44 416 ILE A CA 1
ATOM 3556 C C . ILE A 1 416 ? -6.949 -13.023 -15.134 1.00 86.44 416 ILE A C 1
ATOM 3558 O O . ILE A 1 416 ? -5.873 -12.526 -15.452 1.00 86.44 416 ILE A O 1
ATOM 3562 N N . ALA A 1 417 ? -8.111 -12.558 -15.601 1.00 85.69 417 ALA A N 1
ATOM 3563 C CA . ALA A 1 417 ? -8.200 -11.507 -16.615 1.00 85.69 417 ALA A CA 1
ATOM 3564 C C . ALA A 1 417 ? -7.529 -10.196 -16.164 1.00 85.69 417 ALA A C 1
ATOM 3566 O O . ALA A 1 417 ? -6.800 -9.561 -16.929 1.00 85.69 417 ALA A O 1
ATOM 3567 N N . THR A 1 418 ? -7.728 -9.805 -14.902 1.00 85.31 418 THR A N 1
ATOM 3568 C CA . THR A 1 418 ? -7.094 -8.615 -14.314 1.00 85.31 418 THR A CA 1
ATOM 3569 C C . THR A 1 418 ? -5.576 -8.767 -14.262 1.00 85.31 418 THR A C 1
ATOM 3571 O O . THR A 1 418 ? -4.848 -7.848 -14.651 1.00 85.31 418 THR A O 1
ATOM 3574 N N . ARG A 1 419 ? -5.086 -9.943 -13.849 1.00 88.81 419 ARG A N 1
ATOM 3575 C CA . ARG A 1 419 ? -3.656 -10.258 -13.832 1.00 88.81 419 ARG A CA 1
ATOM 3576 C C . ARG A 1 419 ? -3.054 -10.170 -15.229 1.00 88.81 419 ARG A C 1
ATOM 3578 O O . ARG A 1 419 ? -2.060 -9.474 -15.405 1.00 88.81 419 ARG A O 1
ATOM 3585 N N . ASP A 1 420 ? -3.662 -10.823 -16.212 1.00 87.69 420 ASP A N 1
ATOM 3586 C CA . ASP A 1 420 ? -3.117 -10.904 -17.568 1.00 87.69 420 ASP A CA 1
ATOM 3587 C C . ASP A 1 420 ? -3.082 -9.521 -18.235 1.00 87.69 420 ASP A C 1
ATOM 3589 O O . ASP A 1 420 ? -2.081 -9.155 -18.854 1.00 87.69 420 ASP A O 1
ATOM 3593 N N . LYS A 1 421 ? -4.105 -8.686 -17.999 1.00 87.50 421 LYS A N 1
ATOM 3594 C CA . LYS A 1 421 ? -4.126 -7.278 -18.430 1.00 87.50 421 LYS A CA 1
ATOM 3595 C C . LYS A 1 421 ? -2.990 -6.459 -17.809 1.00 87.50 421 LYS A C 1
ATOM 3597 O O . LYS A 1 421 ? -2.379 -5.636 -18.490 1.00 87.50 421 LYS A O 1
ATOM 3602 N N . LEU A 1 422 ? -2.705 -6.651 -16.520 1.00 88.69 422 LEU A N 1
ATOM 3603 C CA . LEU A 1 422 ? -1.601 -5.967 -15.839 1.00 88.69 422 LEU A CA 1
ATOM 3604 C C . LEU A 1 422 ? -0.231 -6.456 -16.327 1.00 88.69 422 LEU A C 1
ATOM 3606 O O . LEU A 1 422 ? 0.675 -5.637 -16.471 1.00 88.69 422 LEU A O 1
ATOM 3610 N N . ILE A 1 423 ? -0.077 -7.755 -16.608 1.00 88.06 423 ILE A N 1
ATOM 3611 C CA . ILE A 1 423 ? 1.160 -8.297 -17.184 1.00 88.06 423 ILE A CA 1
ATOM 3612 C C . ILE A 1 423 ? 1.386 -7.729 -18.589 1.00 88.06 423 ILE A C 1
ATOM 3614 O O . ILE A 1 423 ? 2.494 -7.281 -18.877 1.00 88.06 423 ILE A O 1
ATOM 3618 N N . GLY A 1 424 ? 0.341 -7.661 -19.421 1.00 86.19 424 GLY A N 1
ATOM 3619 C CA . GLY A 1 424 ? 0.405 -7.030 -20.744 1.00 86.19 424 GLY A CA 1
ATOM 3620 C C . GLY A 1 424 ? 0.939 -5.597 -20.675 1.00 86.19 424 GLY A C 1
ATOM 3621 O O . GLY A 1 424 ? 1.914 -5.279 -21.345 1.00 86.19 424 GLY A O 1
ATOM 3622 N N . LYS A 1 425 ? 0.409 -4.775 -19.756 1.00 86.12 425 LYS A N 1
ATOM 3623 C CA . LYS A 1 425 ? 0.916 -3.411 -19.515 1.00 86.12 425 LYS A CA 1
ATOM 3624 C C . LYS A 1 425 ? 2.408 -3.375 -19.166 1.00 86.12 425 LYS A C 1
ATOM 3626 O O . LYS A 1 425 ? 3.117 -2.500 -19.646 1.00 86.12 425 LYS A O 1
ATOM 3631 N N . VAL A 1 426 ? 2.888 -4.299 -18.331 1.00 87.31 426 VAL A N 1
ATOM 3632 C CA . VAL A 1 426 ? 4.312 -4.369 -17.952 1.00 87.31 426 VAL A CA 1
ATOM 3633 C C . VAL A 1 426 ? 5.199 -4.712 -19.148 1.00 87.31 426 VAL A C 1
ATOM 3635 O O . VAL A 1 426 ? 6.300 -4.173 -19.247 1.00 87.31 426 VAL A O 1
ATOM 3638 N N . ILE A 1 427 ? 4.732 -5.597 -20.030 1.00 83.19 427 ILE A N 1
ATOM 3639 C CA . ILE A 1 427 ? 5.433 -5.957 -21.270 1.00 83.19 427 ILE A CA 1
ATOM 3640 C C . ILE A 1 427 ? 5.485 -4.759 -22.217 1.00 83.19 427 ILE A C 1
ATOM 3642 O O . ILE A 1 427 ? 6.541 -4.474 -22.763 1.00 83.19 427 ILE A O 1
ATOM 3646 N N . ASP A 1 428 ? 4.402 -3.985 -22.291 1.00 80.50 428 ASP A N 1
ATOM 3647 C CA . ASP A 1 428 ? 4.310 -2.754 -23.090 1.00 80.50 428 ASP A CA 1
ATOM 3648 C C . ASP A 1 428 ? 5.094 -1.570 -22.472 1.00 80.50 428 ASP A C 1
ATOM 3650 O O . ASP A 1 428 ? 4.913 -0.417 -22.854 1.00 80.50 428 ASP A O 1
ATOM 3654 N N . GLY A 1 429 ? 5.937 -1.820 -21.462 1.00 78.12 429 GLY A N 1
ATOM 3655 C CA . GLY A 1 429 ? 6.760 -0.803 -20.803 1.00 78.12 429 GLY A CA 1
ATOM 3656 C C . GLY A 1 429 ? 5.998 0.137 -19.860 1.00 78.12 429 GLY A C 1
ATOM 3657 O O . GLY A 1 429 ? 6.597 1.042 -19.275 1.00 78.12 429 GLY A O 1
ATOM 3658 N N . ILE A 1 430 ? 4.696 -0.075 -19.646 1.00 82.62 430 ILE A N 1
ATOM 3659 C CA . ILE A 1 430 ? 3.867 0.780 -18.792 1.00 82.62 430 ILE A CA 1
ATOM 3660 C C . ILE A 1 430 ? 4.163 0.480 -17.319 1.00 82.62 430 ILE A C 1
ATOM 3662 O O . ILE A 1 430 ? 3.976 -0.637 -16.827 1.00 82.62 430 ILE A O 1
ATOM 3666 N N . ASN A 1 431 ? 4.561 1.511 -16.567 1.00 82.38 431 ASN A N 1
ATOM 3667 C CA . ASN A 1 431 ? 4.726 1.394 -15.122 1.00 82.38 431 ASN A CA 1
ATOM 3668 C C . ASN A 1 431 ? 3.358 1.277 -14.430 1.00 82.38 431 ASN A C 1
ATOM 3670 O O . ASN A 1 431 ? 2.523 2.177 -14.499 1.00 82.38 431 ASN A O 1
ATOM 3674 N N . ILE A 1 432 ? 3.138 0.166 -13.728 1.00 84.25 432 ILE A N 1
ATOM 3675 C CA . ILE A 1 432 ? 1.895 -0.112 -13.003 1.00 84.25 432 ILE A CA 1
ATOM 3676 C C . ILE A 1 432 ? 1.980 0.154 -11.494 1.00 84.25 432 ILE A C 1
ATOM 3678 O O . ILE A 1 432 ? 0.961 0.022 -10.814 1.00 84.25 432 ILE A O 1
ATOM 3682 N N . GLU A 1 433 ? 3.152 0.496 -10.949 1.00 79.56 433 GLU A N 1
ATOM 3683 C CA . GLU A 1 433 ? 3.381 0.586 -9.497 1.00 79.56 433 GLU A CA 1
ATOM 3684 C C . GLU A 1 433 ? 2.467 1.613 -8.823 1.00 79.56 433 GLU A C 1
ATOM 3686 O O . GLU A 1 433 ? 1.968 1.369 -7.726 1.00 79.56 433 GLU A O 1
ATOM 3691 N N . LYS A 1 434 ? 2.196 2.730 -9.507 1.00 79.19 434 LYS A N 1
ATOM 3692 C CA . LYS A 1 434 ? 1.401 3.848 -8.974 1.00 79.19 434 LYS A CA 1
ATOM 3693 C C . LYS A 1 434 ? -0.070 3.833 -9.398 1.00 79.19 434 LYS A C 1
ATOM 3695 O O . LYS A 1 434 ? -0.890 4.505 -8.791 1.00 79.19 434 LYS A O 1
ATOM 3700 N N . ASN A 1 435 ? -0.428 3.013 -10.383 1.00 79.62 435 ASN A N 1
ATOM 3701 C CA . ASN A 1 435 ? -1.731 3.053 -11.056 1.00 79.62 435 ASN A CA 1
ATOM 3702 C C . ASN A 1 435 ? -2.800 2.224 -10.321 1.00 79.62 435 ASN A C 1
ATOM 3704 O O . ASN A 1 435 ? -3.337 1.263 -10.877 1.00 79.62 435 ASN A O 1
ATOM 3708 N N . TRP A 1 436 ? -3.013 2.464 -9.028 1.00 83.81 436 TRP A N 1
ATOM 3709 C CA . TRP A 1 436 ? -3.975 1.698 -8.218 1.00 83.81 436 TRP A CA 1
ATOM 3710 C C . TRP A 1 436 ? -5.420 2.080 -8.532 1.00 83.81 436 TRP A C 1
ATOM 3712 O O . TRP A 1 436 ? -6.251 1.208 -8.762 1.00 83.81 436 TRP A O 1
ATOM 3722 N N . ASP A 1 437 ? -5.674 3.377 -8.614 1.00 74.81 437 ASP A N 1
ATOM 3723 C CA . ASP A 1 437 ? -6.945 4.042 -8.904 1.00 74.81 437 ASP A CA 1
ATOM 3724 C C . ASP A 1 437 ? -7.503 3.733 -10.307 1.00 74.81 437 ASP A C 1
ATOM 3726 O O . ASP A 1 437 ? -8.705 3.570 -10.494 1.00 74.81 437 ASP A O 1
ATOM 3730 N N . THR A 1 438 ? -6.628 3.590 -11.303 1.00 72.19 438 THR A N 1
ATOM 3731 C CA . THR A 1 438 ? -7.006 3.324 -12.705 1.00 72.19 438 THR A CA 1
ATOM 3732 C C . THR A 1 438 ? -7.198 1.841 -13.030 1.00 72.19 438 THR A C 1
ATOM 3734 O O . THR A 1 438 ? -7.556 1.492 -14.160 1.00 72.19 438 THR A O 1
ATOM 3737 N N . THR A 1 439 ? -6.954 0.941 -12.074 1.00 68.25 439 THR A N 1
ATOM 3738 C CA . THR A 1 439 ? -7.160 -0.496 -12.289 1.00 68.25 439 THR A CA 1
ATOM 3739 C C . THR A 1 439 ? -8.595 -0.864 -11.924 1.00 68.25 439 THR A C 1
ATOM 3741 O O . THR A 1 439 ? -8.910 -1.119 -10.767 1.00 68.25 439 THR A O 1
ATOM 3744 N N . ILE A 1 440 ? -9.470 -0.862 -12.931 1.00 61.97 440 ILE A N 1
ATOM 3745 C CA . ILE A 1 440 ? -10.887 -1.207 -12.782 1.00 61.97 440 ILE A CA 1
ATOM 3746 C C . ILE A 1 440 ? -11.022 -2.715 -12.542 1.00 61.97 440 ILE A C 1
ATOM 3748 O O . ILE A 1 440 ? -10.553 -3.517 -13.355 1.00 61.97 440 ILE A O 1
ATOM 3752 N N . LYS A 1 441 ? -11.691 -3.086 -11.446 1.00 61.56 441 LYS A N 1
ATOM 3753 C CA . LYS A 1 441 ? -12.194 -4.444 -11.230 1.00 61.56 441 LYS A CA 1
ATOM 3754 C C . LYS A 1 441 ? -13.296 -4.695 -12.261 1.00 61.56 441 LYS A C 1
ATOM 3756 O O . LYS A 1 441 ? -14.232 -3.906 -12.360 1.00 61.56 441 LYS A O 1
ATOM 3761 N N . VAL A 1 442 ? -13.169 -5.746 -13.070 1.00 54.41 442 VAL A N 1
ATOM 3762 C CA . VAL A 1 442 ? -14.262 -6.169 -13.960 1.00 54.41 442 VAL A CA 1
ATOM 3763 C C . VAL A 1 442 ? -15.376 -6.665 -13.044 1.00 54.41 442 VAL A C 1
ATOM 3765 O O . VAL A 1 442 ? -15.252 -7.739 -12.464 1.00 54.41 442 VAL A O 1
ATOM 3768 N N . GLN A 1 443 ? -16.389 -5.836 -12.805 1.00 56.44 443 GLN A N 1
ATOM 3769 C CA . GLN A 1 443 ? -17.462 -6.170 -11.879 1.00 56.44 443 GLN A CA 1
ATOM 3770 C C . GLN A 1 443 ? -18.556 -6.951 -12.612 1.00 56.44 443 GLN A C 1
ATOM 3772 O O . GLN A 1 443 ? -19.001 -6.537 -13.683 1.00 56.44 443 GLN A O 1
ATOM 3777 N N . ASP A 1 444 ? -19.016 -8.041 -11.998 1.00 43.06 444 ASP A N 1
ATOM 3778 C CA . ASP A 1 444 ? -20.305 -8.646 -12.320 1.00 43.06 444 ASP A CA 1
ATOM 3779 C C . ASP A 1 444 ? -21.400 -7.639 -11.940 1.00 43.06 444 ASP A C 1
ATOM 3781 O O . ASP A 1 444 ? -21.708 -7.461 -10.760 1.00 43.06 444 ASP A O 1
ATOM 3785 N N . TYR A 1 445 ? -21.978 -6.954 -12.926 1.00 38.00 445 TYR A N 1
ATOM 3786 C CA . TYR A 1 445 ? -23.277 -6.309 -12.755 1.00 38.00 445 TYR A CA 1
ATOM 3787 C C . TYR A 1 445 ? -24.332 -7.415 -12.655 1.00 38.00 445 TYR A C 1
ATOM 3789 O O . TYR A 1 445 ? -24.946 -7.800 -13.644 1.00 38.00 445 TYR A O 1
ATOM 3797 N N . ILE A 1 446 ? -24.509 -7.970 -11.458 1.00 33.81 446 ILE A N 1
ATOM 3798 C CA . ILE A 1 446 ? -25.788 -8.561 -11.072 1.00 33.81 446 ILE A CA 1
ATOM 3799 C C . ILE A 1 446 ? -26.447 -7.499 -10.207 1.00 33.81 446 ILE A C 1
ATOM 3801 O O . ILE A 1 446 ? -26.122 -7.334 -9.031 1.00 33.81 446 ILE A O 1
ATOM 3805 N N . GLU A 1 447 ? -27.290 -6.702 -10.852 1.00 31.62 447 GLU A N 1
ATOM 3806 C CA . GLU A 1 447 ? -28.177 -5.755 -10.199 1.00 31.62 447 GLU A CA 1
ATOM 3807 C C . GLU A 1 447 ? -28.961 -6.484 -9.103 1.00 31.62 447 GLU A C 1
ATOM 3809 O O . GLU A 1 447 ? -29.712 -7.423 -9.361 1.00 31.62 447 GLU A O 1
ATOM 3814 N N . ILE A 1 448 ? -28.797 -6.039 -7.858 1.00 30.89 448 ILE A N 1
ATOM 3815 C CA . ILE A 1 448 ? -29.824 -6.229 -6.837 1.00 30.89 448 ILE A CA 1
ATOM 3816 C C . ILE A 1 448 ? -30.890 -5.184 -7.162 1.00 30.89 448 ILE A C 1
ATOM 3818 O O . ILE A 1 448 ? -30.918 -4.099 -6.592 1.00 30.89 448 ILE A O 1
ATOM 3822 N N . SER A 1 449 ? -31.723 -5.497 -8.149 1.00 30.31 449 SER A N 1
ATOM 3823 C CA . SER A 1 449 ? -32.974 -4.805 -8.436 1.00 30.31 449 SER A CA 1
ATOM 3824 C C . SER A 1 449 ? -34.101 -5.471 -7.651 1.00 30.31 449 SER A C 1
ATOM 3826 O O . SER A 1 449 ? -35.054 -5.950 -8.243 1.00 30.31 449 SER A O 1
ATOM 3828 N N . HIS A 1 450 ? -33.971 -5.581 -6.331 1.00 34.34 450 HIS A N 1
ATOM 3829 C CA . HIS A 1 450 ? -35.085 -5.910 -5.442 1.00 34.34 450 HIS A CA 1
ATOM 3830 C C . HIS A 1 450 ? -34.760 -5.349 -4.068 1.00 34.34 450 HIS A C 1
ATOM 3832 O O . HIS A 1 450 ? -34.037 -5.993 -3.314 1.00 34.34 450 HIS A O 1
ATOM 3838 N N . LEU A 1 451 ? -35.234 -4.134 -3.813 1.00 30.25 451 LEU A N 1
ATOM 3839 C CA . LEU A 1 451 ? -35.646 -3.578 -2.523 1.00 30.25 451 LEU A CA 1
ATOM 3840 C C . LEU A 1 451 ? -36.177 -2.168 -2.838 1.00 30.25 451 LEU A C 1
ATOM 3842 O O . LEU A 1 451 ? -35.468 -1.179 -2.666 1.00 30.25 451 LEU A O 1
ATOM 3846 N N . ASP A 1 452 ? -37.388 -2.142 -3.398 1.00 31.86 452 ASP A N 1
ATOM 3847 C CA . ASP A 1 452 ? -38.364 -1.089 -3.102 1.00 31.86 452 ASP A CA 1
ATOM 3848 C C . ASP A 1 452 ? -39.147 -1.523 -1.857 1.00 31.86 452 ASP A C 1
ATOM 3850 O O . ASP A 1 452 ? -39.429 -2.748 -1.752 1.00 31.86 452 ASP A O 1
#

Foldseek 3Di:
DDDDDDDDDDDDPLLSVLVVVVVVLVPDAFPEEDEPPDDPVSVCVLVCLLPDPDPPVLQLDQQNLSSVLVNVSCVVRVYHHDDDDPVNVVVSVVVVVVVVVVVVDDDDDDDDDDDDSVVSDDDPDFDDDPNHTRNGSVVVLVVLLVVLLVLLCCLLPPLCCLVNVQLLVVFFQVVLLVCVLQVVVPDPPPDDDPVSVVSNVVLVCLLSQNPPALLNLVVQQAFPRDGQADPQLPPRHGRGSVCLQQPPSFPDHLVRLLVVLLVVVLVVCVVVVVVVLNVLSVLCVVVLSVQQQPADPRNHPDGNVSCLLSSTHTCVLVVSDPDPVSSVSSSVSSVSSNVSSCVRRVVVSVVVVVVSCVVVVHDPVRRVDHDDPPPPPDPDDDDDDCPPVVVVVVVVVVVVVVVVVVVVVVSVVLSVVLSSVSSVCVSVVHDCNSVSSVSDRPDPPPDPPDDD

Radius of gyration: 32.32 Å; chains: 1; bounding box: 87×68×86 Å

Organism: NCBI:txid588596

Sequence (452 aa):
MFLANYEGINENEFKVILRSIILSLLIISEKSDIVLGINENIQKLINEFRNNSSNRKKIDSDFYLELLFIENFIEKYDIEILDLNARNYKITKELRLKARENLKSKEIIKYNFEIIDDALITNEFNLYWNQRLINGGYRGWRKKITNVIWKNEILNSNRLDDLFMYNYKREYDWQTTLEFISNRIECSKRQCGTKDTYERSYRIKNLLKDQPTYDTLFRRNTNKIEDNKCIRCKKNEIENWEHLWICEDNDNDLNEIIYESISRFEQILKESNQNEEVTIMRNFNIEFINILESPSIILRGKSRIWELIRGIYNNKFNDITKKKEERDLIKKLWRFVYNEIKNRIWIPRCDEVKRLEEKDGIKKAELRKRKNEKDTDLDNNSNSETKQRKNKKTKTTENIEKEKKNSVKIKNKITIATRDKLIGKVIDGINIEKNWDTTIKVQDYIEISHLD